Protein AF-0000000074132591 (afdb_homodimer)

Foldseek 3Di:
DWEWEWFWEADLFKIKIFTAGLVRDTPDIDMDTCVLCPPNSVLVVVLVVLVVCVVVHHYQEYFYAYAAFADPQRAHCGHDSSRPPRHGHRNQVVNCVRNVHHFFHHYQQLLLLLLCCVPNPCPPFQWEKEWEAALFIFIWTHHRHGTDQPPGRPPGPLRQDPADPVVRHGLRCQQHLNNLQVVCVVVVAGPVRLVVCLVVPNPVSVVSLLSNLLSVLQSVLVCLVPRVTQEYEYHYPCLVVWVVSVVSSVVNNCVRHPPPSPNHYYGYIDCHPSSNRSSRCSVVRDD/DWEWEKFWEADLFKIKIFTAGLVRDTPDIDMDTCVLCPPNSVLVVVLVVLVVCVVVHHYQEYFYAYAAFADPQRAHCDHDSSRPPRHGHRNQVVSCVRNVHHFFHDYQQLLLLLLCCVPNPCPPFQWEKEWEAALFIFIWTRHRHGTDQPPGRPPGPLRQDPADPVVRHGLRCQQHLNNLQVVCVVVVAGPVRLVVCLVVPNPVSVVSLLSNLLSVLQSVLVCLVPRVTQEYEYHYPCLVVWVVSVVSSVVNNCVRHPPPSPNHYYGYIDCHPSSNRSSRCSVVRDD

Sequence (574 aa):
MTKYYLSFDVGGTTIKYGLIDSELNIIESNSCPTLKNIDDHILKSLKKITEEMMEAYTLLGIGVSTAGIVGKKGEIQYAGPTIPGYIGTPIKKELEKLSGLPVSVVNDVDAALLGERLAGNARGSDNVYCIALGTGIGGAYFYEGKLFSGAHASANSIGYTLYDKNTKTDYQKRAATLSLEAYLKNFDTSVIDAFEKAKDGDEKFKKIIEDWGDEVARGVAEIILLFDPELILLGGAVAKQDEYLVDLVRRHLKDYVPEGLIQTQIKVSHLANKAQLLGGIAELVDIMTKYYLSFDVGGTTIKYGLIDSELNIIESNSCPTLKNIDDHILKSLKKITEEMMEAYTLLGIGVSTAGIVGKKGEIQYAGPTIPGYIGTPIKKELEKLSGLPVSVVNDVDAALLGERLAGNARGSDNVYCIALGTGIGGAYFYEGKLFSGAHASANSIGYTLYDKNTKTDYQKRAATLSLEAYLKNFDTSVIDAFEKAKDGDEKFKKIIEDWGDEVARGVAEIILLFDPELILLGGAVAKQDEYLVDLVRRHLKDYVPEGLIQTQIKVSHLANKAQLLGGIAELVDI

Nearest PDB structures (foldseek):
  5nck-assembly1_B  TM=8.766E-01  e=4.204E-28  Fusobacterium nucleatum
  4htl-assembly1_A  TM=8.461E-01  e=8.208E-26  Listeria monocytogenes EGD-e
  7p9y-assembly1_AAA  TM=8.496E-01  e=1.812E-23  Saccharomyces cerevisiae S288C
  4db3-assembly1_A  TM=7.995E-01  e=2.531E-22  Vibrio vulnificus
  5f7p-assembly1_A  TM=7.696E-01  e=8.118E-22  Listeria monocytogenes EGD-e

Organism: Ligilactobacillus salivarius (strain UCC118) (NCBI:txid362948)

Structure (mmCIF, N/CA/C/O backbone):
data_AF-0000000074132591-model_v1
#
loop_
_entity.id
_entity.type
_entity.pdbx_description
1 polymer Glucokinase
#
loop_
_atom_site.group_PDB
_atom_site.id
_atom_site.type_symbol
_atom_site.label_atom_id
_atom_site.label_alt_id
_atom_site.label_comp_id
_atom_site.label_asym_id
_atom_site.label_entity_id
_atom_site.label_seq_id
_atom_site.pdbx_PDB_ins_code
_atom_site.Cartn_x
_atom_site.Cartn_y
_atom_site.Cartn_z
_atom_site.occupancy
_atom_site.B_iso_or_equiv
_atom_site.auth_seq_id
_atom_site.auth_comp_id
_atom_site.auth_asym_id
_atom_site.auth_atom_id
_atom_site.pdbx_PDB_model_num
ATOM 1 N N . MET A 1 1 ? 20.547 -40.031 7.441 1 63.44 1 MET A N 1
ATOM 2 C CA . MET A 1 1 ? 19.594 -40.156 6.344 1 63.44 1 MET A CA 1
ATOM 3 C C . MET A 1 1 ? 19.219 -38.781 5.809 1 63.44 1 MET A C 1
ATOM 5 O O . MET A 1 1 ? 19.141 -37.812 6.566 1 63.44 1 MET A O 1
ATOM 9 N N . THR A 1 2 ? 19.172 -38.594 4.488 1 83.19 2 THR A N 1
ATOM 10 C CA . THR A 1 2 ? 18.875 -37.312 3.867 1 83.19 2 THR A CA 1
ATOM 11 C C . THR A 1 2 ? 17.453 -36.844 4.188 1 83.19 2 THR A C 1
ATOM 13 O O . THR A 1 2 ? 16.516 -37.656 4.145 1 83.19 2 THR A O 1
ATOM 16 N N . LYS A 1 3 ? 17.359 -35.719 4.781 1 93.75 3 LYS A N 1
ATOM 17 C CA . LYS A 1 3 ? 16.062 -35.188 5.152 1 93.75 3 LYS A CA 1
ATOM 18 C C . LYS A 1 3 ? 15.555 -34.188 4.105 1 93.75 3 LYS A C 1
ATOM 20 O O . LYS A 1 3 ? 16.359 -33.5 3.451 1 93.75 3 LYS A O 1
ATOM 25 N N . TYR A 1 4 ? 14.203 -34.25 3.891 1 96.5 4 TYR A N 1
ATOM 26 C CA . TYR A 1 4 ? 13.609 -33.469 2.824 1 96.5 4 TYR A CA 1
ATOM 27 C C . TYR A 1 4 ? 12.438 -32.625 3.35 1 96.5 4 TYR A C 1
ATOM 29 O O . TYR A 1 4 ? 11.938 -32.875 4.449 1 96.5 4 TYR A O 1
ATOM 37 N N . TYR A 1 5 ? 12.156 -31.625 2.664 1 97.69 5 TYR A N 1
ATOM 38 C CA . TYR A 1 5 ? 10.852 -30.984 2.754 1 97.69 5 TYR A CA 1
ATOM 39 C C . TYR A 1 5 ? 9.93 -31.453 1.634 1 97.69 5 TYR A C 1
ATOM 41 O O . TYR A 1 5 ? 10.375 -31.656 0.502 1 97.69 5 TYR A O 1
ATOM 49 N N . LEU A 1 6 ? 8.727 -31.672 1.953 1 98.25 6 LEU A N 1
ATOM 50 C CA . LEU A 1 6 ? 7.699 -31.875 0.938 1 98.25 6 LEU A CA 1
ATOM 51 C C . LEU A 1 6 ? 6.984 -30.578 0.607 1 98.25 6 LEU A C 1
ATOM 53 O O . LEU A 1 6 ? 6.551 -29.859 1.508 1 98.25 6 LEU A O 1
ATOM 57 N N . SER A 1 7 ? 6.945 -30.266 -0.67 1 98.56 7 SER A N 1
ATOM 58 C CA . SER A 1 7 ? 6.332 -29.016 -1.083 1 98.56 7 SER A CA 1
ATOM 59 C C . SER A 1 7 ? 5.246 -29.25 -2.129 1 98.56 7 SER A C 1
ATOM 61 O O . SER A 1 7 ? 5.41 -30.062 -3.033 1 98.56 7 SER A O 1
ATOM 63 N N . PHE A 1 8 ? 4.145 -28.562 -1.961 1 98.44 8 PHE A N 1
ATOM 64 C CA . PHE A 1 8 ? 3.025 -28.609 -2.896 1 98.44 8 PHE A CA 1
ATOM 65 C C . PHE A 1 8 ? 2.797 -27.25 -3.533 1 98.44 8 PHE A C 1
ATOM 67 O O . PHE A 1 8 ? 3.021 -26.219 -2.898 1 98.44 8 PHE A O 1
ATOM 74 N N . ASP A 1 9 ? 2.361 -27.234 -4.746 1 97.5 9 ASP A N 1
ATOM 75 C CA . ASP A 1 9 ? 1.797 -26.078 -5.449 1 97.5 9 ASP A CA 1
ATOM 76 C C . ASP A 1 9 ? 0.42 -26.406 -6.02 1 97.5 9 ASP A C 1
ATOM 78 O O . ASP A 1 9 ? 0.313 -27.094 -7.047 1 97.5 9 ASP A O 1
ATOM 82 N N . VAL A 1 10 ? -0.581 -25.891 -5.371 1 97.06 10 VAL A N 1
ATOM 83 C CA . VAL A 1 10 ? -1.959 -26.234 -5.707 1 97.06 10 VAL A CA 1
ATOM 84 C C . VAL A 1 10 ? -2.541 -25.172 -6.641 1 97.06 10 VAL A C 1
ATOM 86 O O . VAL A 1 10 ? -2.826 -24.047 -6.211 1 97.06 10 VAL A O 1
ATOM 89 N N . GLY A 1 11 ? -2.771 -25.516 -7.859 1 93.44 11 GLY A N 1
ATOM 90 C CA . GLY A 1 11 ? -3.455 -24.672 -8.828 1 93.44 11 GLY A CA 1
ATOM 91 C C . GLY A 1 11 ? -4.871 -25.125 -9.117 1 93.44 11 GLY A C 1
ATOM 92 O O . GLY A 1 11 ? -5.359 -26.078 -8.516 1 93.44 11 GLY A O 1
ATOM 93 N N . GLY A 1 12 ? -5.504 -24.422 -9.969 1 90.69 12 GLY A N 1
ATOM 94 C CA . GLY A 1 12 ? -6.871 -24.75 -10.328 1 90.69 12 GLY A CA 1
ATOM 95 C C . GLY A 1 12 ? -6.98 -26.062 -11.102 1 90.69 12 GLY A C 1
ATOM 96 O O . GLY A 1 12 ? -7.996 -26.75 -11.023 1 90.69 12 GLY A O 1
ATOM 97 N N . THR A 1 13 ? -5.945 -26.438 -11.797 1 91.69 13 THR A N 1
ATOM 98 C CA . THR A 1 13 ? -6.012 -27.594 -12.695 1 91.69 13 THR A CA 1
ATOM 99 C C . THR A 1 13 ? -5.102 -28.719 -12.203 1 91.69 13 THR A C 1
ATOM 101 O O . THR A 1 13 ? -5.414 -29.891 -12.383 1 91.69 13 THR A O 1
ATOM 104 N N . THR A 1 14 ? -3.992 -28.281 -11.617 1 95.44 14 THR A N 1
ATOM 105 C CA . THR A 1 14 ? -2.975 -29.266 -11.273 1 95.44 14 THR A CA 1
ATOM 106 C C . THR A 1 14 ? -2.4 -29 -9.891 1 95.44 14 THR A C 1
ATOM 108 O O . THR A 1 14 ? -2.354 -27.844 -9.445 1 95.44 14 THR A O 1
ATOM 111 N N . ILE A 1 15 ? -2.057 -30.031 -9.25 1 97.44 15 ILE A N 1
ATOM 112 C CA . ILE A 1 15 ? -1.246 -29.984 -8.031 1 97.44 15 ILE A CA 1
ATOM 113 C C . ILE A 1 15 ? 0.162 -30.5 -8.336 1 97.44 15 ILE A C 1
ATOM 115 O O . ILE A 1 15 ? 0.344 -31.656 -8.711 1 97.44 15 ILE A O 1
ATOM 119 N N . LYS A 1 16 ? 1.126 -29.625 -8.211 1 97.69 16 LYS A N 1
ATOM 120 C CA . LYS A 1 16 ? 2.525 -30.031 -8.32 1 97.69 16 LYS A CA 1
ATOM 121 C C . LYS A 1 16 ? 3.137 -30.266 -6.945 1 97.69 16 LYS A C 1
ATOM 123 O O . LYS A 1 16 ? 2.738 -29.641 -5.961 1 97.69 16 LYS A O 1
ATOM 128 N N . TYR A 1 17 ? 3.984 -31.219 -6.879 1 97.94 17 TYR A N 1
ATOM 129 C CA . TYR A 1 17 ? 4.668 -31.438 -5.613 1 97.94 17 TYR A CA 1
ATOM 130 C C . TYR A 1 17 ? 6.07 -32 -5.84 1 97.94 17 TYR A C 1
ATOM 132 O O . TYR A 1 17 ? 6.379 -32.5 -6.926 1 97.94 17 TYR A O 1
ATOM 140 N N . GLY A 1 18 ? 6.898 -31.781 -4.848 1 96.94 18 GLY A N 1
ATOM 141 C CA . GLY A 1 18 ? 8.266 -32.281 -4.922 1 96.94 18 GLY A CA 1
ATOM 142 C C . GLY A 1 18 ? 8.953 -32.312 -3.57 1 96.94 18 GLY A C 1
ATOM 143 O O . GLY A 1 18 ? 8.422 -31.828 -2.576 1 96.94 18 GLY A O 1
ATOM 144 N N . LEU A 1 19 ? 10.062 -33.062 -3.59 1 97.56 19 LEU A N 1
ATOM 145 C CA . LEU A 1 19 ? 10.938 -33.156 -2.424 1 97.56 19 LEU A CA 1
ATOM 146 C C . LEU A 1 19 ? 12.102 -32.156 -2.557 1 97.56 19 LEU A C 1
ATOM 148 O O . LEU A 1 19 ? 12.734 -32.094 -3.613 1 97.56 19 LEU A O 1
ATOM 152 N N . ILE A 1 20 ? 12.266 -31.406 -1.519 1 96.56 20 ILE A N 1
ATOM 153 C CA . ILE A 1 20 ? 13.328 -30.406 -1.524 1 96.56 20 ILE A CA 1
ATOM 154 C C . ILE A 1 20 ? 14.359 -30.75 -0.448 1 96.56 20 ILE A C 1
ATOM 156 O O . ILE A 1 20 ? 14 -30.984 0.707 1 96.56 20 ILE A O 1
ATOM 160 N N . ASP A 1 21 ? 15.617 -30.734 -0.757 1 94.75 21 ASP A N 1
ATOM 161 C CA . ASP A 1 21 ? 16.656 -31.062 0.217 1 94.75 21 ASP A CA 1
ATOM 162 C C . ASP A 1 21 ? 17.141 -29.812 0.943 1 94.75 21 ASP A C 1
ATOM 164 O O . ASP A 1 21 ? 16.594 -28.719 0.755 1 94.75 21 ASP A O 1
ATOM 168 N N . SER A 1 22 ? 18.141 -29.984 1.794 1 90.31 22 SER A N 1
ATOM 169 C CA . SER A 1 22 ? 18.609 -28.906 2.648 1 90.31 22 SER A CA 1
ATOM 170 C C . SER A 1 22 ? 19.344 -27.828 1.835 1 90.31 22 SER A C 1
ATOM 172 O O . SER A 1 22 ? 19.531 -26.703 2.309 1 90.31 22 SER A O 1
ATOM 174 N N . GLU A 1 23 ? 19.781 -28.141 0.616 1 91.69 23 GLU A N 1
ATOM 175 C CA . GLU A 1 23 ? 20.453 -27.203 -0.264 1 91.69 23 GLU A CA 1
ATOM 176 C C . GLU A 1 23 ? 19.469 -26.531 -1.222 1 91.69 23 GLU A C 1
ATOM 178 O O . GLU A 1 23 ? 19.875 -25.844 -2.158 1 91.69 23 GLU A O 1
ATOM 183 N N . LEU A 1 24 ? 18.141 -26.828 -1.043 1 93.06 24 LEU A N 1
ATOM 184 C CA . LEU A 1 24 ? 17.047 -26.219 -1.792 1 93.06 24 LEU A CA 1
ATOM 185 C C . LEU A 1 24 ? 16.984 -26.781 -3.209 1 93.06 24 LEU A C 1
ATOM 187 O O . LEU A 1 24 ? 16.5 -26.109 -4.129 1 93.06 24 LEU A O 1
ATOM 191 N N . ASN A 1 25 ? 17.516 -27.984 -3.33 1 93.88 25 ASN A N 1
ATOM 192 C CA . ASN A 1 25 ? 17.328 -28.688 -4.598 1 93.88 25 ASN A CA 1
ATOM 193 C C . ASN A 1 25 ? 16.031 -29.484 -4.617 1 93.88 25 ASN A C 1
ATOM 195 O O . ASN A 1 25 ? 15.688 -30.141 -3.635 1 93.88 25 ASN A O 1
ATOM 199 N N . ILE A 1 26 ? 15.359 -29.375 -5.742 1 94.25 26 ILE A N 1
ATOM 200 C CA . ILE A 1 26 ? 14.188 -30.219 -5.949 1 94.25 26 ILE A CA 1
ATOM 201 C C . ILE A 1 26 ? 14.625 -31.578 -6.492 1 94.25 26 ILE A C 1
ATOM 203 O O . ILE A 1 26 ? 15.086 -31.688 -7.633 1 94.25 26 ILE A O 1
ATOM 207 N N . ILE A 1 27 ? 14.477 -32.594 -5.758 1 92.75 27 ILE A N 1
ATOM 208 C CA . ILE A 1 27 ? 15.031 -33.906 -6.082 1 92.75 27 ILE A CA 1
ATOM 209 C C . ILE A 1 27 ? 14.008 -34.719 -6.852 1 92.75 27 ILE A C 1
ATOM 211 O O . ILE A 1 27 ? 14.367 -35.562 -7.66 1 92.75 27 ILE A O 1
ATOM 215 N N . GLU A 1 28 ? 12.773 -34.625 -6.598 1 91.06 28 GLU A N 1
ATOM 216 C CA . GLU A 1 28 ? 11.656 -35.25 -7.293 1 91.06 28 GLU A CA 1
ATOM 217 C C . GLU A 1 28 ? 10.477 -34.281 -7.426 1 91.06 28 GLU A C 1
ATOM 219 O O . GLU A 1 28 ? 10.227 -33.469 -6.531 1 91.06 28 GLU A O 1
ATOM 224 N N . SER A 1 29 ? 9.992 -34.344 -8.602 1 93.5 29 SER A N 1
ATOM 225 C CA . SER A 1 29 ? 8.781 -33.562 -8.812 1 93.5 29 SER A CA 1
ATOM 226 C C . SER A 1 29 ? 7.73 -34.344 -9.586 1 93.5 29 SER A C 1
ATOM 228 O O . SER A 1 29 ? 8.062 -35.125 -10.484 1 93.5 29 SER A O 1
ATOM 230 N N . ASN A 1 30 ? 6.57 -34.25 -9.172 1 96.69 30 ASN A N 1
ATOM 231 C CA . ASN A 1 30 ? 5.41 -34.875 -9.789 1 96.69 30 ASN A CA 1
ATOM 232 C C . ASN A 1 30 ? 4.18 -33.969 -9.734 1 96.69 30 ASN A C 1
ATOM 234 O O . ASN A 1 30 ? 4.258 -32.844 -9.234 1 96.69 30 ASN A O 1
ATOM 238 N N . SER A 1 31 ? 3.113 -34.469 -10.383 1 97.56 31 SER A N 1
ATOM 239 C CA . SER A 1 31 ? 1.877 -33.688 -10.367 1 97.56 31 SER A CA 1
ATOM 240 C C . SER A 1 31 ? 0.654 -34.594 -10.445 1 97.56 31 SER A C 1
ATOM 242 O O . SER A 1 31 ? 0.77 -35.781 -10.805 1 97.56 31 SER A O 1
ATOM 244 N N . CYS A 1 32 ? -0.434 -34.156 -10.039 1 97.69 32 CYS A N 1
ATOM 245 C CA . CYS A 1 32 ? -1.74 -34.781 -10.188 1 97.69 32 CYS A CA 1
ATOM 246 C C . CYS A 1 32 ? -2.824 -33.75 -10.438 1 97.69 32 CYS A C 1
ATOM 248 O O . CYS A 1 32 ? -2.623 -32.562 -10.172 1 97.69 32 CYS A O 1
ATOM 250 N N . PRO A 1 33 ? -3.932 -34.094 -11.016 1 97 33 PRO A N 1
ATOM 251 C CA . PRO A 1 33 ? -4.992 -33.125 -11.305 1 97 33 PRO A CA 1
ATOM 252 C C . PRO A 1 33 ? -5.758 -32.719 -10.055 1 97 33 PRO A C 1
ATOM 254 O O . PRO A 1 33 ? -5.895 -33.5 -9.117 1 97 33 PRO A O 1
ATOM 257 N N . THR A 1 34 ? -6.219 -31.516 -10.008 1 96.25 34 THR A N 1
ATOM 258 C CA . THR A 1 34 ? -7.035 -31 -8.914 1 96.25 34 THR A CA 1
ATOM 259 C C . THR A 1 34 ? -8.461 -31.531 -9.008 1 96.25 34 THR A C 1
ATOM 261 O O . THR A 1 34 ? -9.172 -31.594 -8 1 96.25 34 THR A O 1
ATOM 264 N N . LEU A 1 35 ? -8.883 -31.938 -10.258 1 95.56 35 LEU A N 1
ATOM 265 C CA . LEU A 1 35 ? -10.195 -32.5 -10.531 1 95.56 35 LEU A CA 1
ATOM 266 C C . LEU A 1 35 ? -11.305 -31.609 -9.992 1 95.56 35 LEU A C 1
ATOM 268 O O . LEU A 1 35 ? -12.203 -32.094 -9.297 1 95.56 35 LEU A O 1
ATOM 272 N N . LYS A 1 36 ? -11.195 -30.297 -10.188 1 93.81 36 LYS A N 1
ATOM 273 C CA . LYS A 1 36 ? -12.156 -29.281 -9.766 1 93.81 36 LYS A CA 1
ATOM 274 C C . LYS A 1 36 ? -12.508 -29.453 -8.289 1 93.81 36 LYS A C 1
ATOM 276 O O . LYS A 1 36 ? -13.625 -29.125 -7.871 1 93.81 36 LYS A O 1
ATOM 281 N N . ASN A 1 37 ? -11.625 -30.125 -7.664 1 96.62 37 ASN A N 1
ATOM 282 C CA . ASN A 1 37 ? -11.75 -30.344 -6.23 1 96.62 37 ASN A CA 1
ATOM 283 C C . ASN A 1 37 ? -13.008 -31.141 -5.895 1 96.62 37 ASN A C 1
ATOM 285 O O . ASN A 1 37 ? -13.594 -30.969 -4.824 1 96.62 37 ASN A O 1
ATOM 289 N N . ILE A 1 38 ? -13.453 -31.938 -6.719 1 95.69 38 ILE A N 1
ATOM 290 C CA . ILE A 1 38 ? -14.617 -32.781 -6.473 1 95.69 38 ILE A CA 1
ATOM 291 C C . ILE A 1 38 ? -14.391 -33.625 -5.219 1 95.69 38 ILE A C 1
ATOM 293 O O . ILE A 1 38 ? -13.32 -34.219 -5.043 1 95.69 38 ILE A O 1
ATOM 297 N N . ASP A 1 39 ? -15.391 -33.625 -4.312 1 95.56 39 ASP A N 1
ATOM 298 C CA . ASP A 1 39 ? -15.352 -34.406 -3.078 1 95.56 39 ASP A CA 1
ATOM 299 C C . ASP A 1 39 ? -14.094 -34.094 -2.273 1 95.56 39 ASP A C 1
ATOM 301 O O . ASP A 1 39 ? -13.438 -35 -1.771 1 95.56 39 ASP A O 1
ATOM 305 N N . ASP A 1 40 ? -13.727 -32.812 -2.258 1 96.81 40 ASP A N 1
ATOM 306 C CA . ASP A 1 40 ? -12.555 -32.375 -1.509 1 96.81 40 ASP A CA 1
ATOM 307 C C . ASP A 1 40 ? -11.297 -33.062 -1.991 1 96.81 40 ASP A C 1
ATOM 309 O O . ASP A 1 40 ? -10.461 -33.5 -1.182 1 96.81 40 ASP A O 1
ATOM 313 N N . HIS A 1 41 ? -11.195 -33.188 -3.248 1 97.81 41 HIS A N 1
ATOM 314 C CA . HIS A 1 41 ? -10.117 -33.969 -3.869 1 97.81 41 HIS A CA 1
ATOM 315 C C . HIS A 1 41 ? -8.75 -33.375 -3.537 1 97.81 41 HIS A C 1
ATOM 317 O O . HIS A 1 41 ? -7.781 -34.125 -3.355 1 97.81 41 HIS A O 1
ATOM 323 N N . ILE A 1 42 ? -8.648 -32.125 -3.438 1 98.19 42 ILE A N 1
ATOM 324 C CA . ILE A 1 42 ? -7.363 -31.453 -3.229 1 98.19 42 ILE A CA 1
ATOM 325 C C . ILE A 1 42 ? -6.785 -31.859 -1.876 1 98.19 42 ILE A C 1
ATOM 327 O O . ILE A 1 42 ? -5.668 -32.375 -1.803 1 98.19 42 ILE A O 1
ATOM 331 N N . LEU A 1 43 ? -7.555 -31.672 -0.844 1 98.44 43 LEU A N 1
ATOM 332 C CA . LEU A 1 43 ? -7.07 -32.031 0.487 1 98.44 43 LEU A CA 1
ATOM 333 C C . LEU A 1 43 ? -6.762 -33.5 0.58 1 98.44 43 LEU A C 1
ATOM 335 O O . LEU A 1 43 ? -5.754 -33.906 1.169 1 98.44 43 LEU A O 1
ATOM 339 N N . LYS A 1 44 ? -7.629 -34.312 0.011 1 98.5 44 LYS A N 1
ATOM 340 C CA . LYS A 1 44 ? -7.41 -35.781 0.006 1 98.5 44 LYS A CA 1
ATOM 341 C C . LYS A 1 44 ? -6.102 -36.125 -0.694 1 98.5 44 LYS A C 1
ATOM 343 O O . LYS A 1 44 ? -5.355 -37 -0.228 1 98.5 44 LYS A O 1
ATOM 348 N N . SER A 1 45 ? -5.855 -35.438 -1.793 1 98.69 45 SER A N 1
ATOM 349 C CA . SER A 1 45 ? -4.629 -35.688 -2.545 1 98.69 45 SER A CA 1
ATOM 350 C C . SER A 1 45 ? -3.4 -35.281 -1.742 1 98.69 45 SER A C 1
ATOM 352 O O . SER A 1 45 ? -2.402 -36 -1.702 1 98.69 45 SER A O 1
ATOM 354 N N . LEU A 1 46 ? -3.492 -34.094 -1.129 1 98.75 46 LEU A N 1
ATOM 355 C CA . LEU A 1 46 ? -2.383 -33.625 -0.303 1 98.75 46 LEU A CA 1
ATOM 356 C C . LEU A 1 46 ? -2.07 -34.625 0.804 1 98.75 46 LEU A C 1
ATOM 358 O O . LEU A 1 46 ? -0.903 -34.938 1.056 1 98.75 46 LEU A O 1
ATOM 362 N N . LYS A 1 47 ? -3.092 -35.156 1.433 1 98.75 47 LYS A N 1
ATOM 363 C CA . LYS A 1 47 ? -2.922 -36.094 2.525 1 98.75 47 LYS A CA 1
ATOM 364 C C . LYS A 1 47 ? -2.326 -37.406 2.021 1 98.75 47 LYS A C 1
ATOM 366 O O . LYS A 1 47 ? -1.383 -37.938 2.615 1 98.75 47 LYS A O 1
ATOM 371 N N . LYS A 1 48 ? -2.924 -37.875 0.948 1 98.69 48 LYS A N 1
ATOM 372 C CA . LYS A 1 48 ? -2.463 -39.125 0.386 1 98.69 48 LYS A CA 1
ATOM 373 C C . LYS A 1 48 ? -0.989 -39.062 -0.001 1 98.69 48 LYS A C 1
ATOM 375 O O . LYS A 1 48 ? -0.208 -39.969 0.333 1 98.69 48 LYS A O 1
ATOM 380 N N . ILE A 1 49 ? -0.617 -38.031 -0.675 1 98.5 49 ILE A N 1
ATOM 381 C CA . ILE A 1 49 ? 0.758 -37.844 -1.13 1 98.5 49 ILE A CA 1
ATOM 382 C C . ILE A 1 49 ? 1.685 -37.719 0.075 1 98.5 49 ILE A C 1
ATOM 384 O O . ILE A 1 49 ? 2.787 -38.25 0.089 1 98.5 49 ILE A O 1
ATOM 388 N N . THR A 1 50 ? 1.256 -36.906 1.03 1 98.62 50 THR A N 1
ATOM 389 C CA . THR A 1 50 ? 2.037 -36.75 2.25 1 98.62 50 THR A CA 1
ATOM 390 C C . THR A 1 50 ? 2.326 -38.094 2.9 1 98.62 50 THR A C 1
ATOM 392 O O . THR A 1 50 ? 3.471 -38.406 3.258 1 98.62 50 THR A O 1
ATOM 395 N N . GLU A 1 51 ? 1.278 -38.938 3.004 1 98.44 51 GLU A N 1
ATOM 396 C CA . GLU A 1 51 ? 1.443 -40.281 3.594 1 98.44 51 GLU A CA 1
ATOM 397 C C . GLU A 1 51 ? 2.439 -41.094 2.797 1 98.44 51 GLU A C 1
ATOM 399 O O . GLU A 1 51 ? 3.328 -41.75 3.375 1 98.44 51 GLU A O 1
ATOM 404 N N . GLU A 1 52 ? 2.26 -41.094 1.525 1 97.94 52 GLU A N 1
ATOM 405 C CA . GLU A 1 52 ? 3.148 -41.844 0.649 1 97.94 52 GLU A CA 1
ATOM 406 C C . GLU A 1 52 ? 4.594 -41.375 0.797 1 97.94 52 GLU A C 1
ATOM 408 O O . GLU A 1 52 ? 5.512 -42.219 0.868 1 97.94 52 GLU A O 1
ATOM 413 N N . MET A 1 53 ? 4.805 -40.094 0.85 1 97.44 53 MET A N 1
ATOM 414 C CA . MET A 1 53 ? 6.156 -39.562 0.935 1 97.44 53 MET A CA 1
ATOM 415 C C . MET A 1 53 ? 6.773 -39.844 2.301 1 97.44 53 MET A C 1
ATOM 417 O O . MET A 1 53 ? 7.98 -40.062 2.406 1 97.44 53 MET A O 1
ATOM 421 N N . MET A 1 54 ? 5.941 -39.812 3.318 1 97.12 54 MET A N 1
ATOM 422 C CA . MET A 1 54 ? 6.438 -40.094 4.664 1 97.12 54 MET A CA 1
ATOM 423 C C . MET A 1 54 ? 6.914 -41.531 4.793 1 97.12 54 MET A C 1
ATOM 425 O O . MET A 1 54 ? 7.801 -41.812 5.594 1 97.12 54 MET A O 1
ATOM 429 N N . GLU A 1 55 ? 6.281 -42.406 4.051 1 96.88 55 GLU A N 1
ATOM 430 C CA . GLU A 1 55 ? 6.676 -43.812 4.062 1 96.88 55 GLU A CA 1
ATOM 431 C C . GLU A 1 55 ? 8.031 -44.031 3.387 1 96.88 55 GLU A C 1
ATOM 433 O O . GLU A 1 55 ? 8.797 -44.906 3.775 1 96.88 55 GLU A O 1
ATOM 438 N N . ALA A 1 56 ? 8.297 -43.156 2.479 1 95.81 56 ALA A N 1
ATOM 439 C CA . ALA A 1 56 ? 9.461 -43.375 1.62 1 95.81 56 ALA A CA 1
ATOM 440 C C . ALA A 1 56 ? 10.633 -42.5 2.059 1 95.81 56 ALA A C 1
ATOM 442 O O . ALA A 1 56 ? 11.797 -42.844 1.807 1 95.81 56 ALA A O 1
ATOM 443 N N . TYR A 1 57 ? 10.344 -41.406 2.711 1 96.5 57 TYR A N 1
ATOM 444 C CA . TYR A 1 57 ? 11.375 -40.406 3.025 1 96.5 57 TYR A CA 1
ATOM 445 C C . TYR A 1 57 ? 11.211 -39.875 4.441 1 96.5 57 TYR A C 1
ATOM 447 O O . TYR A 1 57 ? 10.141 -40 5.039 1 96.5 57 TYR A O 1
ATOM 455 N N . THR A 1 58 ? 12.312 -39.344 4.969 1 96.44 58 THR A N 1
ATOM 456 C CA . THR A 1 58 ? 12.242 -38.562 6.203 1 96.44 58 THR A CA 1
ATOM 457 C C . THR A 1 58 ? 11.977 -37.094 5.898 1 96.44 58 THR A C 1
ATOM 459 O O . THR A 1 58 ? 12.797 -36.438 5.266 1 96.44 58 THR A O 1
ATOM 462 N N . LEU A 1 59 ? 10.844 -36.625 6.363 1 97.12 59 LEU A N 1
ATOM 463 C CA . LEU A 1 59 ? 10.43 -35.281 6.066 1 97.12 59 LEU A CA 1
ATOM 464 C C . LEU A 1 59 ? 10.664 -34.344 7.262 1 97.12 59 LEU A C 1
ATOM 466 O O . LEU A 1 59 ? 10.422 -34.75 8.406 1 97.12 59 LEU A O 1
ATOM 470 N N . LEU A 1 60 ? 11.141 -33.125 6.988 1 96.81 60 LEU A N 1
ATOM 471 C CA . LEU A 1 60 ? 11.359 -32.125 8.016 1 96.81 60 LEU A CA 1
ATOM 472 C C . LEU A 1 60 ? 10.141 -31.219 8.156 1 96.81 60 LEU A C 1
ATOM 474 O O . LEU A 1 60 ? 9.945 -30.578 9.195 1 96.81 60 LEU A O 1
ATOM 478 N N . GLY A 1 61 ? 9.375 -31.078 7.168 1 97.94 61 GLY A N 1
ATOM 479 C CA . GLY A 1 61 ? 8.211 -30.219 7.102 1 97.94 61 GLY A CA 1
ATOM 480 C C . GLY A 1 61 ? 7.504 -30.266 5.762 1 97.94 61 GLY A C 1
ATOM 481 O O . GLY A 1 61 ? 7.988 -30.891 4.82 1 97.94 61 GLY A O 1
ATOM 482 N N . ILE A 1 62 ? 6.344 -29.656 5.711 1 98.56 62 ILE A N 1
ATOM 483 C CA . ILE A 1 62 ? 5.508 -29.641 4.512 1 98.56 62 ILE A CA 1
ATOM 484 C C . ILE A 1 62 ? 5.129 -28.203 4.168 1 98.56 62 ILE A C 1
ATOM 486 O O . ILE A 1 62 ? 4.648 -27.453 5.027 1 98.56 62 ILE A O 1
ATOM 490 N N . GLY A 1 63 ? 5.453 -27.797 2.973 1 98.44 63 GLY A N 1
ATOM 491 C CA . GLY A 1 63 ? 5.055 -26.484 2.477 1 98.44 63 GLY A CA 1
ATOM 492 C C . GLY A 1 63 ? 3.998 -26.562 1.39 1 98.44 63 GLY A C 1
ATOM 493 O O . GLY A 1 63 ? 4.07 -27.406 0.501 1 98.44 63 GLY A O 1
ATOM 494 N N . VAL A 1 64 ? 3.002 -25.703 1.482 1 98.56 64 VAL A N 1
ATOM 495 C CA . VAL A 1 64 ? 1.931 -25.688 0.491 1 98.56 64 VAL A CA 1
ATOM 496 C C . VAL A 1 64 ? 1.779 -24.281 -0.079 1 98.56 64 VAL A C 1
ATOM 498 O O . VAL A 1 64 ? 1.47 -23.328 0.653 1 98.56 64 VAL A O 1
ATOM 501 N N . SER A 1 65 ? 2.098 -24.109 -1.298 1 97.75 65 SER A N 1
ATOM 502 C CA . SER A 1 65 ? 1.657 -22.969 -2.107 1 97.75 65 SER A CA 1
ATOM 503 C C . SER A 1 65 ? 0.288 -23.234 -2.725 1 97.75 65 SER A C 1
ATOM 505 O O . SER A 1 65 ? 0.028 -24.328 -3.229 1 97.75 65 SER A O 1
ATOM 507 N N . THR A 1 66 ? -0.556 -22.234 -2.658 1 96.62 66 THR A N 1
ATOM 508 C CA . THR A 1 66 ? -1.892 -22.562 -3.143 1 96.62 66 THR A CA 1
ATOM 509 C C . THR A 1 66 ? -2.572 -21.344 -3.738 1 96.62 66 THR A C 1
ATOM 511 O O . THR A 1 66 ? -2.357 -20.219 -3.273 1 96.62 66 THR A O 1
ATOM 514 N N . ALA A 1 67 ? -3.438 -21.594 -4.711 1 92.62 67 ALA A N 1
ATOM 515 C CA . ALA A 1 67 ? -4.383 -20.578 -5.164 1 92.62 67 ALA A CA 1
ATOM 516 C C . ALA A 1 67 ? -5.348 -20.188 -4.043 1 92.62 67 ALA A C 1
ATOM 518 O O . ALA A 1 67 ? -5.605 -20.984 -3.137 1 92.62 67 ALA A O 1
ATOM 519 N N . GLY A 1 68 ? -5.809 -18.953 -4.109 1 89.62 68 GLY A N 1
ATOM 520 C CA . GLY A 1 68 ? -6.754 -18.469 -3.113 1 89.62 68 GLY A CA 1
ATOM 521 C C . GLY A 1 68 ? -6.098 -17.656 -2.014 1 89.62 68 GLY A C 1
ATOM 522 O O . GLY A 1 68 ? -4.871 -17.562 -1.957 1 89.62 68 GLY A O 1
ATOM 523 N N . ILE A 1 69 ? -6.902 -17.094 -1.205 1 89.06 69 ILE A N 1
ATOM 524 C CA . ILE A 1 69 ? -6.434 -16.344 -0.043 1 89.06 69 ILE A CA 1
ATOM 525 C C . ILE A 1 69 ? -6.297 -17.281 1.153 1 89.06 69 ILE A C 1
ATOM 527 O O . ILE A 1 69 ? -7.227 -18.031 1.482 1 89.06 69 ILE A O 1
ATOM 531 N N . VAL A 1 70 ? -5.141 -17.25 1.773 1 93.75 70 VAL A N 1
ATOM 532 C CA . VAL A 1 70 ? -4.859 -18.109 2.914 1 93.75 70 VAL A CA 1
ATOM 533 C C . VAL A 1 70 ? -5.059 -17.344 4.215 1 93.75 70 VAL A C 1
ATOM 535 O O . VAL A 1 70 ? -4.539 -16.234 4.367 1 93.75 70 VAL A O 1
ATOM 538 N N . GLY A 1 71 ? -5.781 -17.906 5.055 1 89.38 71 GLY A N 1
ATOM 539 C CA . GLY A 1 71 ? -6.031 -17.281 6.344 1 89.38 71 GLY A CA 1
ATOM 540 C C . GLY A 1 71 ? -4.875 -17.438 7.316 1 89.38 71 GLY A C 1
ATOM 541 O O . GLY A 1 71 ? -3.885 -18.094 7.004 1 89.38 71 GLY A O 1
ATOM 542 N N . LYS A 1 72 ? -5.016 -16.812 8.461 1 84.75 72 LYS A N 1
ATOM 543 C CA . LYS A 1 72 ? -3.959 -16.781 9.461 1 84.75 72 LYS A CA 1
ATOM 544 C C . LYS A 1 72 ? -3.664 -18.188 10 1 84.75 72 LYS A C 1
ATOM 546 O O . LYS A 1 72 ? -2.547 -18.469 10.438 1 84.75 72 LYS A O 1
ATOM 551 N N . LYS A 1 73 ? -4.652 -19.062 9.898 1 90.31 73 LYS A N 1
ATOM 552 C CA . LYS A 1 73 ? -4.473 -20.406 10.445 1 90.31 73 LYS A CA 1
ATOM 553 C C . LYS A 1 73 ? -4.094 -21.406 9.352 1 90.31 73 LYS A C 1
ATOM 555 O O . LYS A 1 73 ? -4.043 -22.609 9.586 1 90.31 73 LYS A O 1
ATOM 560 N N . GLY A 1 74 ? -3.885 -20.875 8.117 1 93 74 GLY A N 1
ATOM 561 C CA . GLY A 1 74 ? -3.463 -21.734 7.016 1 93 74 GLY A CA 1
ATOM 562 C C . GLY A 1 74 ? -4.625 -22.359 6.27 1 93 74 GLY A C 1
ATOM 563 O O . GLY A 1 74 ? -4.434 -23.281 5.48 1 93 74 GLY A O 1
ATOM 564 N N . GLU A 1 75 ? -5.828 -21.953 6.613 1 94.44 75 GLU A N 1
ATOM 565 C CA . GLU A 1 75 ? -7.016 -22.375 5.879 1 94.44 75 GLU A CA 1
ATOM 566 C C . GLU A 1 75 ? -7.238 -21.516 4.637 1 94.44 75 GLU A C 1
ATOM 568 O O . GLU A 1 75 ? -6.688 -20.422 4.527 1 94.44 75 GLU A O 1
ATOM 573 N N . ILE A 1 76 ? -8.078 -22.047 3.75 1 94.81 76 ILE A N 1
ATOM 574 C CA . ILE A 1 76 ? -8.453 -21.25 2.586 1 94.81 76 ILE A CA 1
ATOM 575 C C . ILE A 1 76 ? -9.594 -20.297 2.951 1 94.81 76 ILE A C 1
ATOM 577 O O . ILE A 1 76 ? -10.734 -20.734 3.148 1 94.81 76 ILE A O 1
ATOM 581 N N . GLN A 1 77 ? -9.25 -19.078 3.023 1 89.25 77 GLN A N 1
ATOM 582 C CA . GLN A 1 77 ? -10.219 -18.078 3.43 1 89.25 77 GLN A CA 1
ATOM 583 C C . GLN A 1 77 ? -11.133 -17.688 2.268 1 89.25 77 GLN A C 1
ATOM 585 O O . GLN A 1 77 ? -12.32 -17.422 2.467 1 89.25 77 GLN A O 1
ATOM 590 N N . TYR A 1 78 ? -10.555 -17.625 1.124 1 87.19 78 TYR A N 1
ATOM 591 C CA . TYR A 1 78 ? -11.305 -17.266 -0.077 1 87.19 78 TYR A CA 1
ATOM 592 C C . TYR A 1 78 ? -10.688 -17.922 -1.312 1 87.19 78 TYR A C 1
ATOM 594 O O . TYR A 1 78 ? -9.461 -18.047 -1.409 1 87.19 78 TYR A O 1
ATOM 602 N N . ALA A 1 79 ? -11.531 -18.359 -2.15 1 85.94 79 ALA A N 1
ATOM 603 C CA . ALA A 1 79 ? -11.125 -18.906 -3.439 1 85.94 79 ALA A CA 1
ATOM 604 C C . ALA A 1 79 ? -12.141 -18.578 -4.523 1 85.94 79 ALA A C 1
ATOM 606 O O . ALA A 1 79 ? -13.352 -18.562 -4.266 1 85.94 79 ALA A O 1
ATOM 607 N N . GLY A 1 80 ? -11.656 -18.172 -5.656 1 77.62 80 GLY A N 1
ATOM 608 C CA . GLY A 1 80 ? -12.547 -17.906 -6.773 1 77.62 80 GLY A CA 1
ATOM 609 C C . GLY A 1 80 ? -13.266 -19.156 -7.273 1 77.62 80 GLY A C 1
ATOM 610 O O . GLY A 1 80 ? -13.117 -20.234 -6.707 1 77.62 80 GLY A O 1
ATOM 611 N N . PRO A 1 81 ? -14.047 -18.906 -8.305 1 78.75 81 PRO A N 1
ATOM 612 C CA . PRO A 1 81 ? -14.891 -19.984 -8.828 1 78.75 81 PRO A CA 1
ATOM 613 C C . PRO A 1 81 ? -14.086 -21.062 -9.539 1 78.75 81 PRO A C 1
ATOM 615 O O . PRO A 1 81 ? -14.617 -22.125 -9.859 1 78.75 81 PRO A O 1
ATOM 618 N N . THR A 1 82 ? -12.789 -20.844 -9.648 1 79.88 82 THR A N 1
ATOM 619 C CA . THR A 1 82 ? -11.945 -21.797 -10.359 1 79.88 82 THR A CA 1
ATOM 620 C C . THR A 1 82 ? -11.773 -23.078 -9.531 1 79.88 82 THR A C 1
ATOM 622 O O . THR A 1 82 ? -11.492 -24.141 -10.086 1 79.88 82 THR A O 1
ATOM 625 N N . ILE A 1 83 ? -11.828 -23 -8.234 1 91.56 83 ILE A N 1
ATOM 626 C CA . ILE A 1 83 ? -11.734 -24.172 -7.375 1 91.56 83 ILE A CA 1
ATOM 627 C C . ILE A 1 83 ? -12.961 -24.25 -6.465 1 91.56 83 ILE A C 1
ATOM 629 O O . ILE A 1 83 ? -12.914 -23.797 -5.316 1 91.56 83 ILE A O 1
ATOM 633 N N . PRO A 1 84 ? -13.953 -24.828 -6.977 1 91.06 84 PRO A N 1
ATOM 634 C CA . PRO A 1 84 ? -15.18 -24.906 -6.176 1 91.06 84 PRO A CA 1
ATOM 635 C C . PRO A 1 84 ? -14.969 -25.625 -4.848 1 91.06 84 PRO A C 1
ATOM 637 O O . PRO A 1 84 ? -14.203 -26.594 -4.777 1 91.06 84 PRO A O 1
ATOM 640 N N . GLY A 1 85 ? -15.68 -25.141 -3.869 1 93 85 GLY A N 1
ATOM 641 C CA . GLY A 1 85 ? -15.688 -25.828 -2.586 1 93 85 GLY A CA 1
ATOM 642 C C . GLY A 1 85 ? -14.359 -25.734 -1.854 1 93 85 GLY A C 1
ATOM 643 O O . GLY A 1 85 ? -14.102 -26.516 -0.935 1 93 85 GLY A O 1
ATOM 644 N N . TYR A 1 86 ? -13.57 -24.875 -2.293 1 95 86 TYR A N 1
ATOM 645 C CA . TYR A 1 86 ? -12.219 -24.797 -1.744 1 95 86 TYR A CA 1
ATOM 646 C C . TYR A 1 86 ? -12.188 -23.938 -0.488 1 95 86 TYR A C 1
ATOM 648 O O . TYR A 1 86 ? -11.328 -24.125 0.375 1 95 86 TYR A O 1
ATOM 656 N N . ILE A 1 87 ? -13.156 -23.031 -0.357 1 93.31 87 ILE A N 1
ATOM 657 C CA . ILE A 1 87 ? -13.219 -22.109 0.767 1 93.31 87 ILE A CA 1
ATOM 658 C C . ILE A 1 87 ? -13.422 -22.891 2.066 1 93.31 87 ILE A C 1
ATOM 660 O O . ILE A 1 87 ? -14.234 -23.812 2.127 1 93.31 87 ILE A O 1
ATOM 664 N N . GLY A 1 88 ? -12.625 -22.484 3.027 1 94.5 88 GLY A N 1
ATOM 665 C CA . GLY A 1 88 ? -12.766 -23.109 4.336 1 94.5 88 GLY A CA 1
ATOM 666 C C . GLY A 1 88 ? -11.883 -24.328 4.512 1 94.5 88 GLY A C 1
ATOM 667 O O . GLY A 1 88 ? -11.742 -24.844 5.625 1 94.5 88 GLY A O 1
ATOM 668 N N . THR A 1 89 ? -11.25 -24.844 3.494 1 97.19 89 THR A N 1
ATOM 669 C CA . THR A 1 89 ? -10.43 -26.031 3.584 1 97.19 89 THR A CA 1
ATOM 670 C C . THR A 1 89 ? -9.297 -25.844 4.59 1 97.19 89 THR A C 1
ATOM 672 O O . THR A 1 89 ? -8.492 -24.922 4.453 1 97.19 89 THR A O 1
ATOM 675 N N . PRO A 1 90 ? -9.188 -26.672 5.57 1 97.94 90 PRO A N 1
ATOM 676 C CA . PRO A 1 90 ? -8.172 -26.547 6.617 1 97.94 90 PRO A CA 1
ATOM 677 C C . PRO A 1 90 ? -6.879 -27.281 6.281 1 97.94 90 PRO A C 1
ATOM 679 O O . PRO A 1 90 ? -6.504 -28.219 6.973 1 97.94 90 PRO A O 1
ATOM 682 N N . ILE A 1 91 ? -6.109 -26.781 5.363 1 98.5 91 ILE A N 1
ATOM 683 C CA . ILE A 1 91 ? -4.941 -27.469 4.812 1 98.5 91 ILE A CA 1
ATOM 684 C C . ILE A 1 91 ? -3.895 -27.656 5.906 1 98.5 91 ILE A C 1
ATOM 686 O O . ILE A 1 91 ? -3.434 -28.781 6.141 1 98.5 91 ILE A O 1
ATOM 690 N N . LYS A 1 92 ? -3.539 -26.625 6.574 1 98.38 92 LYS A N 1
ATOM 691 C CA . LYS A 1 92 ? -2.463 -26.672 7.559 1 98.38 92 LYS A CA 1
ATOM 692 C C . LYS A 1 92 ? -2.805 -27.641 8.695 1 98.38 92 LYS A C 1
ATOM 694 O O . LYS A 1 92 ? -2.029 -28.547 8.992 1 98.38 92 LYS A O 1
ATOM 699 N N . LYS A 1 93 ? -3.977 -27.453 9.25 1 98.56 93 LYS A N 1
ATOM 700 C CA . LYS A 1 93 ? -4.418 -28.266 10.383 1 98.56 93 LYS A CA 1
ATOM 701 C C . LYS A 1 93 ? -4.418 -29.75 10.023 1 98.56 93 LYS A C 1
ATOM 703 O O . LYS A 1 93 ? -3.902 -30.578 10.781 1 98.56 93 LYS A O 1
ATOM 708 N N . GLU A 1 94 ? -4.977 -30.062 8.93 1 98.69 94 GLU A N 1
ATOM 709 C CA . GLU A 1 94 ? -5.137 -31.469 8.539 1 98.69 94 GLU A CA 1
ATOM 710 C C . GLU A 1 94 ? -3.789 -32.094 8.219 1 98.69 94 GLU A C 1
ATOM 712 O O . GLU A 1 94 ? -3.555 -33.281 8.555 1 98.69 94 GLU A O 1
ATOM 717 N N . LEU A 1 95 ? -2.914 -31.359 7.574 1 98.75 95 LEU A N 1
ATOM 718 C CA . LEU A 1 95 ? -1.607 -31.922 7.246 1 98.75 95 LEU A CA 1
ATOM 719 C C . LEU A 1 95 ? -0.741 -32.031 8.492 1 98.75 95 LEU A C 1
ATOM 721 O O . LEU A 1 95 ? 0.04 -33 8.617 1 98.75 95 LEU A O 1
ATOM 725 N N . GLU A 1 96 ? -0.851 -31.078 9.375 1 98.69 96 GLU A N 1
ATOM 726 C CA . GLU A 1 96 ? -0.13 -31.203 10.641 1 98.69 96 GLU A CA 1
ATOM 727 C C . GLU A 1 96 ? -0.613 -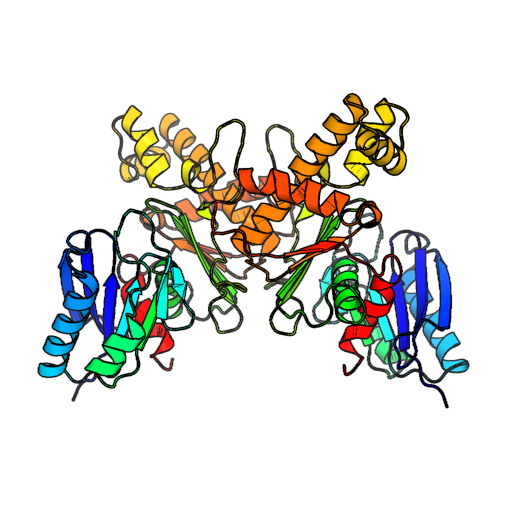32.406 11.445 1 98.69 96 GLU A C 1
ATOM 729 O O . GLU A 1 96 ? 0.196 -33.156 12 1 98.69 96 GLU A O 1
ATOM 734 N N . LYS A 1 97 ? -1.913 -32.531 11.523 1 98.5 97 LYS A N 1
ATOM 735 C CA . LYS A 1 97 ? -2.494 -33.656 12.25 1 98.5 97 LYS A CA 1
ATOM 736 C C . LYS A 1 97 ? -2.023 -34.969 11.664 1 98.5 97 LYS A C 1
ATOM 738 O O . LYS A 1 97 ? -1.665 -35.875 12.406 1 98.5 97 LYS A O 1
ATOM 743 N N . LEU A 1 98 ? -2.008 -35.062 10.422 1 98.38 98 LEU A N 1
ATOM 744 C CA . LEU A 1 98 ? -1.65 -36.312 9.719 1 98.38 98 LEU A CA 1
ATOM 745 C C . LEU A 1 98 ? -0.168 -36.625 9.898 1 98.38 98 LEU A C 1
ATOM 747 O O . LEU A 1 98 ? 0.205 -37.781 10.109 1 98.38 98 LEU A O 1
ATOM 751 N N . SER A 1 99 ? 0.69 -35.562 9.773 1 98.31 99 SER A N 1
ATOM 752 C CA . SER A 1 99 ? 2.123 -35.812 9.625 1 98.31 99 SER A CA 1
ATOM 753 C C . SER A 1 99 ? 2.859 -35.625 10.945 1 98.31 99 SER A C 1
ATOM 755 O O . SER A 1 99 ? 3.963 -36.125 11.125 1 98.31 99 SER A O 1
ATOM 757 N N . GLY A 1 100 ? 2.303 -34.781 11.812 1 98.19 100 GLY A N 1
ATOM 758 C CA . GLY A 1 100 ? 3.02 -34.375 13.016 1 98.19 100 GLY A CA 1
ATOM 759 C C . GLY A 1 100 ? 4.176 -33.438 12.742 1 98.19 100 GLY A C 1
ATOM 760 O O . GLY A 1 100 ? 5.027 -33.219 13.602 1 98.19 100 GLY A O 1
ATOM 761 N N . LEU A 1 101 ? 4.254 -32.906 11.562 1 98.12 101 LEU A N 1
ATOM 762 C CA . LEU A 1 101 ? 5.348 -32.062 11.125 1 98.12 101 LEU A CA 1
ATOM 763 C C . LEU A 1 101 ? 4.895 -30.594 11.039 1 98.12 101 LEU A C 1
ATOM 765 O O . LEU A 1 101 ? 3.693 -30.312 10.977 1 98.12 101 LEU A O 1
ATOM 769 N N . PRO A 1 102 ? 5.91 -29.641 11.102 1 97.88 102 PRO A N 1
ATOM 770 C CA . PRO A 1 102 ? 5.535 -28.266 10.789 1 97.88 102 PRO A CA 1
ATOM 771 C C . PRO A 1 102 ? 5.016 -28.109 9.359 1 97.88 102 PRO A C 1
ATOM 773 O O . PRO A 1 102 ? 5.547 -28.719 8.43 1 97.88 102 PRO A O 1
ATOM 776 N N . VAL A 1 103 ? 3.924 -27.359 9.211 1 98.56 103 VAL A N 1
ATOM 777 C CA . VAL A 1 103 ? 3.307 -27.141 7.91 1 98.56 103 VAL A CA 1
ATOM 778 C C . VAL A 1 103 ? 3.17 -25.641 7.656 1 98.56 103 VAL A C 1
ATOM 780 O O . VAL A 1 103 ? 2.787 -24.891 8.547 1 98.56 103 VAL A O 1
ATOM 783 N N . SER A 1 104 ? 3.568 -25.234 6.496 1 97.75 104 SER A N 1
ATOM 784 C CA . SER A 1 104 ? 3.342 -23.859 6.031 1 97.75 104 SER A CA 1
ATOM 785 C C . SER A 1 104 ? 2.379 -23.844 4.848 1 97.75 104 SER A C 1
ATOM 787 O O . SER A 1 104 ? 2.441 -24.703 3.969 1 97.75 104 SER A O 1
ATOM 789 N N . VAL A 1 105 ? 1.422 -22.953 4.887 1 97.75 105 VAL A N 1
ATOM 790 C CA . VAL A 1 105 ? 0.495 -22.734 3.781 1 97.75 105 VAL A CA 1
ATOM 791 C C . VAL A 1 105 ? 0.504 -21.266 3.391 1 97.75 105 VAL A C 1
ATOM 793 O O . VAL A 1 105 ? 0.242 -20.391 4.223 1 97.75 105 VAL A O 1
ATOM 796 N N . VAL A 1 106 ? 0.821 -21.016 2.154 1 96.06 106 VAL A N 1
ATOM 797 C CA . VAL A 1 106 ? 0.874 -19.625 1.682 1 96.06 106 VAL A CA 1
ATOM 798 C C . VAL A 1 106 ? 0.226 -19.531 0.302 1 96.06 106 VAL A C 1
ATOM 800 O O . VAL A 1 106 ? 0.177 -20.516 -0.439 1 96.06 106 VAL A O 1
ATOM 803 N N . ASN A 1 107 ? -0.301 -18.359 -0.027 1 95.19 107 ASN A N 1
ATOM 804 C CA . ASN A 1 107 ? -0.799 -18.078 -1.367 1 95.19 107 ASN A CA 1
ATOM 805 C C . ASN A 1 107 ? 0.294 -18.25 -2.42 1 95.19 107 ASN A C 1
ATOM 807 O O . ASN A 1 107 ? 1.479 -18.094 -2.119 1 95.19 107 ASN A O 1
ATOM 811 N N . ASP A 1 108 ? -0.107 -18.547 -3.584 1 94.88 108 ASP A N 1
ATOM 812 C CA . ASP A 1 108 ? 0.853 -18.891 -4.629 1 94.88 108 ASP A CA 1
ATOM 813 C C . ASP A 1 108 ? 1.73 -17.688 -4.98 1 94.88 108 ASP A C 1
ATOM 815 O O . ASP A 1 108 ? 2.918 -17.844 -5.277 1 94.88 108 ASP A O 1
ATOM 819 N N . VAL A 1 109 ? 1.206 -16.484 -4.992 1 95.56 109 VAL A N 1
ATOM 820 C CA . VAL A 1 109 ? 2.033 -15.328 -5.301 1 95.56 109 VAL A CA 1
ATOM 821 C C . VAL A 1 109 ? 2.986 -15.055 -4.137 1 95.56 109 VAL A C 1
ATOM 823 O O . VAL A 1 109 ? 4.148 -14.695 -4.352 1 95.56 109 VAL A O 1
ATOM 826 N N . ASP A 1 110 ? 2.521 -15.188 -2.926 1 96.31 110 ASP A N 1
ATOM 827 C CA . ASP A 1 110 ? 3.387 -15.117 -1.754 1 96.31 110 ASP A CA 1
ATOM 828 C C . ASP A 1 110 ? 4.512 -16.141 -1.839 1 96.31 110 ASP A C 1
ATOM 830 O O . ASP A 1 110 ? 5.676 -15.82 -1.579 1 96.31 110 ASP A O 1
ATOM 834 N N . ALA A 1 111 ? 4.148 -17.281 -2.225 1 96.38 111 ALA A N 1
ATOM 835 C CA . ALA A 1 111 ? 5.137 -18.359 -2.346 1 96.38 111 ALA A CA 1
ATOM 836 C C . ALA A 1 111 ? 6.168 -18.031 -3.42 1 96.38 111 ALA A C 1
ATOM 838 O O . ALA A 1 111 ? 7.363 -18.281 -3.242 1 96.38 111 ALA A O 1
ATOM 839 N N . ALA A 1 112 ? 5.684 -17.547 -4.527 1 95.75 112 ALA A N 1
ATOM 840 C CA . ALA A 1 112 ? 6.602 -17.141 -5.59 1 95.75 112 ALA A CA 1
ATOM 841 C C . ALA A 1 112 ? 7.633 -16.141 -5.074 1 95.75 112 ALA A C 1
ATOM 843 O O . ALA A 1 112 ? 8.836 -16.297 -5.32 1 95.75 112 ALA A O 1
ATOM 844 N N . LEU A 1 113 ? 7.168 -15.18 -4.359 1 96.56 113 LEU A N 1
ATOM 845 C CA . LEU A 1 113 ? 8.062 -14.188 -3.789 1 96.56 113 LEU A CA 1
ATOM 846 C C . LEU A 1 113 ? 9.039 -14.828 -2.803 1 96.56 113 LEU A C 1
ATOM 848 O O . LEU A 1 113 ? 10.242 -14.594 -2.873 1 96.56 113 LEU A O 1
ATOM 852 N N . LEU A 1 114 ? 8.539 -15.641 -1.95 1 95.94 114 LEU A N 1
ATOM 853 C CA . LEU A 1 114 ? 9.367 -16.281 -0.941 1 95.94 114 LEU A CA 1
ATOM 854 C C . LEU A 1 114 ? 10.414 -17.188 -1.594 1 95.94 114 LEU A C 1
ATOM 856 O O . LEU A 1 114 ? 11.555 -17.25 -1.133 1 95.94 114 LEU A O 1
ATOM 860 N N . GLY A 1 115 ? 9.969 -17.875 -2.59 1 95.94 115 GLY A N 1
ATOM 861 C CA . GLY A 1 115 ? 10.922 -18.688 -3.332 1 95.94 115 GLY A CA 1
ATOM 862 C C . GLY A 1 115 ? 12.078 -17.875 -3.902 1 95.94 115 GLY A C 1
ATOM 863 O O . GLY A 1 115 ? 13.234 -18.266 -3.773 1 95.94 115 GLY A O 1
ATOM 864 N N . GLU A 1 116 ? 11.75 -16.781 -4.531 1 96.12 116 GLU A N 1
ATOM 865 C CA . GLU A 1 116 ? 12.758 -15.906 -5.113 1 96.12 116 GLU A CA 1
ATOM 866 C C . GLU A 1 116 ? 13.68 -15.336 -4.035 1 96.12 116 GLU A C 1
ATOM 868 O O . GLU A 1 116 ? 14.852 -15.062 -4.293 1 96.12 116 GLU A O 1
ATOM 873 N N . ARG A 1 117 ? 13.164 -15.117 -2.883 1 94.19 117 ARG A N 1
ATOM 874 C CA . ARG A 1 117 ? 13.984 -14.641 -1.769 1 94.19 117 ARG A CA 1
ATOM 875 C C . ARG A 1 117 ? 14.938 -15.727 -1.291 1 94.19 117 ARG A C 1
ATOM 877 O O . ARG A 1 117 ? 16.031 -15.43 -0.793 1 94.19 117 ARG A O 1
ATOM 884 N N . LEU A 1 118 ? 14.516 -16.938 -1.41 1 91.81 118 LEU A N 1
ATOM 885 C CA . LEU A 1 118 ? 15.336 -18.047 -0.963 1 91.81 118 LEU A CA 1
ATOM 886 C C . LEU A 1 118 ? 16.469 -18.328 -1.951 1 91.81 118 LEU A C 1
ATOM 888 O O . LEU A 1 118 ? 17.609 -18.562 -1.547 1 91.81 118 LEU A O 1
ATOM 892 N N . ALA A 1 119 ? 16.094 -18.25 -3.232 1 91.81 119 ALA A N 1
ATOM 893 C CA . ALA A 1 119 ? 17.062 -18.797 -4.172 1 91.81 119 ALA A CA 1
ATOM 894 C C . ALA A 1 119 ? 17.062 -18.016 -5.484 1 91.81 119 ALA A C 1
ATOM 896 O O . ALA A 1 119 ? 17.688 -18.438 -6.465 1 91.81 119 ALA A O 1
ATOM 897 N N . GLY A 1 120 ? 16.359 -16.938 -5.52 1 93.44 120 GLY A N 1
ATOM 898 C CA . GLY A 1 120 ? 16.25 -16.219 -6.777 1 93.44 120 GLY A CA 1
ATOM 899 C C . GLY A 1 120 ? 16.75 -14.789 -6.699 1 93.44 120 GLY A C 1
ATOM 900 O O . GLY A 1 120 ? 17.734 -14.508 -6.02 1 93.44 120 GLY A O 1
ATOM 901 N N . ASN A 1 121 ? 16.125 -13.93 -7.492 1 93.31 121 ASN A N 1
ATOM 902 C CA . ASN A 1 121 ? 16.609 -12.57 -7.719 1 93.31 121 ASN A CA 1
ATOM 903 C C . ASN A 1 121 ? 16.25 -11.641 -6.566 1 93.31 121 ASN A C 1
ATOM 905 O O . ASN A 1 121 ? 16.688 -10.492 -6.523 1 93.31 121 ASN A O 1
ATOM 909 N N . ALA A 1 122 ? 15.469 -12.18 -5.613 1 93.5 122 ALA A N 1
ATOM 910 C CA . ALA A 1 122 ? 15.117 -11.359 -4.457 1 93.5 122 ALA A CA 1
ATOM 911 C C . ALA A 1 122 ? 15.891 -11.805 -3.217 1 93.5 122 ALA A C 1
ATOM 913 O O . ALA A 1 122 ? 15.508 -11.469 -2.09 1 93.5 122 ALA A O 1
ATOM 914 N N . ARG A 1 123 ? 16.906 -12.562 -3.479 1 91.38 123 ARG A N 1
ATOM 915 C CA . ARG A 1 123 ? 17.672 -13.102 -2.357 1 91.38 123 ARG A CA 1
ATOM 916 C C . ARG A 1 123 ? 18.219 -11.977 -1.478 1 91.38 123 ARG A C 1
ATOM 918 O O . ARG A 1 123 ? 18.797 -11.016 -1.979 1 91.38 123 ARG A O 1
ATOM 925 N N . GLY A 1 124 ? 17.906 -12.016 -0.184 1 84.88 124 GLY A N 1
ATOM 926 C CA . GLY A 1 124 ? 18.469 -11.094 0.789 1 84.88 124 GLY A CA 1
ATOM 927 C C . GLY A 1 124 ? 17.672 -9.805 0.915 1 84.88 124 GLY A C 1
ATOM 928 O O . GLY A 1 124 ? 17.953 -8.977 1.778 1 84.88 124 GLY A O 1
ATOM 929 N N . SER A 1 125 ? 16.703 -9.625 0.064 1 89.75 125 SER A N 1
ATOM 930 C CA . SER A 1 125 ? 15.914 -8.406 0.123 1 89.75 125 SER A CA 1
ATOM 931 C C . SER A 1 125 ? 14.844 -8.492 1.21 1 89.75 125 SER A C 1
ATOM 933 O O . SER A 1 125 ? 14.195 -9.531 1.367 1 89.75 125 SER A O 1
ATOM 935 N N . ASP A 1 126 ? 14.719 -7.414 1.953 1 92.56 126 ASP A N 1
ATOM 936 C CA . ASP A 1 126 ? 13.766 -7.406 3.059 1 92.56 126 ASP A CA 1
ATOM 937 C C . ASP A 1 126 ? 12.586 -6.484 2.76 1 92.56 126 ASP A C 1
ATOM 939 O O . ASP A 1 126 ? 11.672 -6.355 3.574 1 92.56 126 ASP A O 1
ATOM 943 N N . ASN A 1 127 ? 12.539 -5.805 1.698 1 96.19 127 ASN A N 1
ATOM 944 C CA . ASN A 1 127 ? 11.477 -4.922 1.229 1 96.19 127 ASN A CA 1
ATOM 945 C C . ASN A 1 127 ? 11.227 -5.086 -0.269 1 96.19 127 ASN A C 1
ATOM 947 O O . ASN A 1 127 ? 11.68 -4.266 -1.07 1 96.19 127 ASN A O 1
ATOM 951 N N . VAL A 1 128 ? 10.523 -6.168 -0.599 1 97.88 128 VAL A N 1
ATOM 952 C CA . VAL A 1 128 ? 10.367 -6.543 -2 1 97.88 128 VAL A CA 1
ATOM 953 C C . VAL A 1 128 ? 8.898 -6.789 -2.311 1 97.88 128 VAL A C 1
ATOM 955 O O . VAL A 1 128 ? 8.211 -7.512 -1.578 1 97.88 128 VAL A O 1
ATOM 958 N N . TYR A 1 129 ? 8.422 -6.168 -3.322 1 98.62 129 TYR A N 1
ATOM 959 C CA . TYR A 1 129 ? 7.07 -6.383 -3.834 1 98.62 129 TYR A CA 1
ATOM 960 C C . TYR A 1 129 ? 7.102 -7.199 -5.121 1 98.62 129 TYR A C 1
ATOM 962 O O . TYR A 1 129 ? 7.848 -6.875 -6.051 1 98.62 129 TYR A O 1
ATOM 970 N N . CYS A 1 130 ? 6.332 -8.266 -5.164 1 98.06 130 CYS A N 1
ATOM 971 C CA . CYS A 1 130 ? 6.223 -9.094 -6.359 1 98.06 130 CYS A CA 1
ATOM 972 C C . CYS A 1 130 ? 4.906 -8.836 -7.086 1 98.06 130 CYS A C 1
ATOM 974 O O . CYS A 1 130 ? 3.848 -8.789 -6.457 1 98.06 130 CYS A O 1
ATOM 976 N N . ILE A 1 131 ? 4.977 -8.594 -8.281 1 98.19 131 ILE A N 1
ATOM 977 C CA . ILE A 1 131 ? 3.826 -8.523 -9.18 1 98.19 131 ILE A CA 1
ATOM 978 C C . ILE A 1 131 ? 3.863 -9.695 -10.156 1 98.19 131 ILE A C 1
ATOM 980 O O . ILE A 1 131 ? 4.73 -9.75 -11.031 1 98.19 131 ILE A O 1
ATOM 984 N N . ALA A 1 132 ? 2.971 -10.586 -10.008 1 96.12 132 ALA A N 1
ATOM 985 C CA . ALA A 1 132 ? 2.896 -11.758 -10.875 1 96.12 132 ALA A CA 1
ATOM 986 C C . ALA A 1 132 ? 1.936 -11.523 -12.039 1 96.12 132 ALA A C 1
ATOM 988 O O . ALA A 1 132 ? 0.717 -11.477 -11.844 1 96.12 132 ALA A O 1
ATOM 989 N N . LEU A 1 133 ? 2.496 -11.414 -13.234 1 96.19 133 LEU A N 1
ATOM 990 C CA . LEU A 1 133 ? 1.721 -11.188 -14.445 1 96.19 133 LEU A CA 1
ATOM 991 C C . LEU A 1 133 ? 1.327 -12.508 -15.102 1 96.19 133 LEU A C 1
ATOM 993 O O . LEU A 1 133 ? 2.123 -13.109 -15.828 1 96.19 133 LEU A O 1
ATOM 997 N N . GLY A 1 134 ? 0.177 -13.023 -14.906 1 91.06 134 GLY A N 1
ATOM 998 C CA . GLY A 1 134 ? -0.296 -14.281 -15.469 1 91.06 134 GLY A CA 1
ATOM 999 C C . GLY A 1 134 ? -1.697 -14.188 -16.047 1 91.06 134 GLY A C 1
ATOM 1000 O O . GLY A 1 134 ? -2.004 -13.258 -16.797 1 91.06 134 GLY A O 1
ATOM 1001 N N . THR A 1 135 ? -2.547 -15.273 -15.711 1 84.75 135 THR A N 1
ATOM 1002 C CA . THR A 1 135 ? -3.959 -15.203 -16.078 1 84.75 135 THR A CA 1
ATOM 1003 C C . THR A 1 135 ? -4.621 -13.984 -15.438 1 84.75 135 THR A C 1
ATOM 1005 O O . THR A 1 135 ? -5.422 -13.297 -16.078 1 84.75 135 THR A O 1
ATOM 1008 N N . GLY A 1 136 ? -4.32 -13.758 -14.297 1 90.06 136 GLY A N 1
ATOM 1009 C CA . GLY A 1 136 ? -4.586 -12.523 -13.578 1 90.06 136 GLY A CA 1
ATOM 1010 C C . GLY A 1 136 ? -3.326 -11.859 -13.055 1 90.06 136 GLY A C 1
ATOM 1011 O O . GLY A 1 136 ? -2.223 -12.148 -13.516 1 90.06 136 GLY A O 1
ATOM 1012 N N . ILE A 1 137 ? -3.486 -10.891 -12.281 1 95.62 137 ILE A N 1
ATOM 1013 C CA . ILE A 1 137 ? -2.33 -10.25 -11.672 1 95.62 137 ILE A CA 1
ATOM 1014 C C . ILE A 1 137 ? -2.42 -10.367 -10.148 1 95.62 137 ILE A C 1
ATOM 1016 O O . ILE A 1 137 ? -3.43 -9.992 -9.547 1 95.62 137 ILE A O 1
ATOM 1020 N N . GLY A 1 138 ? -1.429 -10.945 -9.531 1 95.56 138 GLY A N 1
ATOM 1021 C CA . GLY A 1 138 ? -1.313 -11.047 -8.078 1 95.56 138 GLY A CA 1
ATOM 1022 C C . GLY A 1 138 ? -0.169 -10.227 -7.516 1 95.56 138 GLY A C 1
ATOM 1023 O O . GLY A 1 138 ? 0.802 -9.938 -8.219 1 95.56 138 GLY A O 1
ATOM 1024 N N . GLY A 1 139 ? -0.354 -9.891 -6.297 1 97.44 139 GLY A N 1
ATOM 1025 C CA . GLY A 1 139 ? 0.682 -9.148 -5.594 1 97.44 139 GLY A CA 1
ATOM 1026 C C . GLY A 1 139 ? 1.079 -9.789 -4.273 1 97.44 139 GLY A C 1
ATOM 1027 O O . GLY A 1 139 ? 0.263 -10.445 -3.627 1 97.44 139 GLY A O 1
ATOM 1028 N N . ALA A 1 140 ? 2.291 -9.602 -3.941 1 97.69 140 ALA A N 1
ATOM 1029 C CA . ALA A 1 140 ? 2.838 -10.016 -2.652 1 97.69 140 ALA A CA 1
ATOM 1030 C C . ALA A 1 140 ? 3.912 -9.039 -2.174 1 97.69 140 ALA A C 1
ATOM 1032 O O . ALA A 1 140 ? 4.676 -8.508 -2.98 1 97.69 140 ALA A O 1
ATOM 1033 N N . TYR A 1 141 ? 3.951 -8.836 -0.981 1 98.12 141 TYR A N 1
ATOM 1034 C CA . TYR A 1 141 ? 4.914 -7.898 -0.417 1 98.12 141 TYR A CA 1
ATOM 1035 C C . TYR A 1 141 ? 5.594 -8.484 0.812 1 98.12 141 TYR A C 1
ATOM 1037 O O . TYR A 1 141 ? 4.926 -8.93 1.75 1 98.12 141 TYR A O 1
ATOM 1045 N N . PHE A 1 142 ? 6.879 -8.656 0.759 1 96.75 142 PHE A N 1
ATOM 1046 C CA . PHE A 1 142 ? 7.699 -9.016 1.91 1 96.75 142 PHE A CA 1
ATOM 1047 C C . PHE A 1 142 ? 8.32 -7.773 2.541 1 96.75 142 PHE A C 1
ATOM 1049 O O . PHE A 1 142 ? 9.031 -7.02 1.876 1 96.75 142 PHE A O 1
ATOM 1056 N N . TYR A 1 143 ? 7.969 -7.613 3.748 1 94.44 143 TYR A N 1
ATOM 1057 C CA . TYR A 1 143 ? 8.336 -6.383 4.441 1 94.44 143 TYR A CA 1
ATOM 1058 C C . TYR A 1 143 ? 8.812 -6.68 5.859 1 94.44 143 TYR A C 1
ATOM 1060 O O . TYR A 1 143 ? 8.078 -7.258 6.66 1 94.44 143 TYR A O 1
ATOM 1068 N N . GLU A 1 144 ? 9.992 -6.27 6.133 1 90.69 144 GLU A N 1
ATOM 1069 C CA . GLU A 1 144 ? 10.609 -6.359 7.449 1 90.69 144 GLU A CA 1
ATOM 1070 C C . GLU A 1 144 ? 10.469 -7.766 8.031 1 90.69 144 GLU A C 1
ATOM 1072 O O . GLU A 1 144 ? 9.992 -7.934 9.156 1 90.69 144 GLU A O 1
ATOM 1077 N N . GLY A 1 145 ? 10.727 -8.711 7.32 1 89.62 145 GLY A N 1
ATOM 1078 C CA . GLY A 1 145 ? 10.914 -10.062 7.809 1 89.62 145 GLY A CA 1
ATOM 1079 C C . GLY A 1 145 ? 9.688 -10.938 7.66 1 89.62 145 GLY A C 1
ATOM 1080 O O . GLY A 1 145 ? 9.695 -12.109 8.031 1 89.62 145 GLY A O 1
ATOM 1081 N N . LYS A 1 146 ? 8.617 -10.375 7.129 1 91.81 146 LYS A N 1
ATOM 1082 C CA . LYS A 1 146 ? 7.414 -11.188 6.984 1 91.81 146 LYS A CA 1
ATOM 1083 C C . LYS A 1 146 ? 6.594 -10.742 5.777 1 91.81 146 LYS A C 1
ATOM 1085 O O . LYS A 1 146 ? 6.836 -9.672 5.219 1 91.81 146 LYS A O 1
ATOM 1090 N N . LEU A 1 147 ? 5.676 -11.625 5.434 1 94.25 147 LEU A N 1
ATOM 1091 C CA . LEU A 1 147 ? 4.711 -11.281 4.395 1 94.25 147 LEU A CA 1
ATOM 1092 C C . LEU A 1 147 ? 3.693 -10.266 4.914 1 94.25 147 LEU A C 1
ATOM 1094 O O . LEU A 1 147 ? 3.205 -10.398 6.039 1 94.25 147 LEU A O 1
ATOM 1098 N N . PHE A 1 148 ? 3.441 -9.281 4.102 1 95.12 148 PHE A N 1
ATOM 1099 C CA . PHE A 1 148 ? 2.434 -8.266 4.379 1 95.12 148 PHE A CA 1
ATOM 1100 C C . PHE A 1 148 ? 1.062 -8.719 3.893 1 95.12 148 PHE A C 1
ATOM 1102 O O . PHE A 1 148 ? 0.849 -8.883 2.689 1 95.12 148 PHE A O 1
ATOM 1109 N N . SER A 1 149 ? 0.069 -8.922 4.812 1 91.31 149 SER A N 1
ATOM 1110 C CA . SER A 1 149 ? -1.201 -9.5 4.391 1 91.31 149 SER A CA 1
ATOM 1111 C C . SER A 1 149 ? -2.367 -8.57 4.711 1 91.31 149 SER A C 1
ATOM 1113 O O . SER A 1 149 ? -3.477 -8.766 4.203 1 91.31 149 SER A O 1
ATOM 1115 N N . GLY A 1 150 ? -2.143 -7.473 5.488 1 92.5 150 GLY A N 1
ATOM 1116 C CA . GLY A 1 150 ? -3.215 -6.574 5.887 1 92.5 150 GLY A CA 1
ATOM 1117 C C . GLY A 1 150 ? -4.004 -7.074 7.082 1 92.5 150 GLY A C 1
ATOM 1118 O O . GLY A 1 150 ? -3.682 -8.125 7.648 1 92.5 150 GLY A O 1
ATOM 1119 N N . ALA A 1 151 ? -5.016 -6.328 7.527 1 92.88 151 ALA A N 1
ATOM 1120 C CA . ALA A 1 151 ? -5.793 -6.613 8.727 1 92.88 151 ALA A CA 1
ATOM 1121 C C . ALA A 1 151 ? -6.684 -7.836 8.531 1 92.88 151 ALA A C 1
ATOM 1123 O O . ALA A 1 151 ? -6.949 -8.578 9.477 1 92.88 151 ALA A O 1
ATOM 1124 N N . HIS A 1 152 ? -7.043 -8.086 7.262 1 89.5 152 HIS A N 1
ATOM 1125 C CA . HIS A 1 152 ? -8.008 -9.148 6.988 1 89.5 152 HIS A CA 1
ATOM 1126 C C . HIS A 1 152 ? -7.441 -10.172 6.008 1 89.5 152 HIS A C 1
ATOM 1128 O O . HIS A 1 152 ? -8.195 -10.93 5.391 1 89.5 152 HIS A O 1
ATOM 1134 N N . ALA A 1 153 ? -6.191 -10.086 5.758 1 87.62 153 ALA A N 1
ATOM 1135 C CA . ALA A 1 153 ? -5.465 -11.031 4.91 1 87.62 153 ALA A CA 1
ATOM 1136 C C . ALA A 1 153 ? -5.832 -10.844 3.443 1 87.62 153 ALA A C 1
ATOM 1138 O O . ALA A 1 153 ? -5.836 -11.805 2.67 1 87.62 153 ALA A O 1
ATOM 1139 N N . SER A 1 154 ? -6.199 -9.602 3.066 1 89.88 154 SER A N 1
ATOM 1140 C CA . SER A 1 154 ? -6.621 -9.359 1.69 1 89.88 154 SER A CA 1
ATOM 1141 C C . SER A 1 154 ? -5.758 -8.289 1.026 1 89.88 154 SER A C 1
ATOM 1143 O O . SER A 1 154 ? -6.086 -7.801 -0.057 1 89.88 154 SER A O 1
ATOM 1145 N N . ALA A 1 155 ? -4.664 -7.98 1.635 1 94.69 155 ALA A N 1
ATOM 1146 C CA . ALA A 1 155 ? -3.791 -6.957 1.066 1 94.69 155 ALA A CA 1
ATOM 1147 C C . ALA A 1 155 ? -3.199 -7.418 -0.262 1 94.69 155 ALA A C 1
ATOM 1149 O O . ALA A 1 155 ? -3.289 -8.594 -0.614 1 94.69 155 ALA A O 1
ATOM 1150 N N . ASN A 1 156 ? -2.697 -6.516 -0.965 1 96.81 156 ASN A N 1
ATOM 1151 C CA . ASN A 1 156 ? -1.944 -6.73 -2.195 1 96.81 156 ASN A CA 1
ATOM 1152 C C . ASN A 1 156 ? -2.826 -7.305 -3.299 1 96.81 156 ASN A C 1
ATOM 1154 O O . ASN A 1 156 ? -2.373 -8.125 -4.098 1 96.81 156 ASN A O 1
ATOM 1158 N N . SER A 1 157 ? -4.086 -6.934 -3.268 1 95 157 SER A N 1
ATOM 1159 C CA . SER A 1 157 ? -5.008 -7.27 -4.348 1 95 157 SER A CA 1
ATOM 1160 C C . SER A 1 157 ? -4.832 -6.336 -5.539 1 95 157 SER A C 1
ATOM 1162 O O . SER A 1 157 ? -5.805 -5.77 -6.039 1 95 157 SER A O 1
ATOM 1164 N N . ILE A 1 158 ? -3.672 -6.297 -6.062 1 97.81 158 ILE A N 1
ATOM 1165 C CA . ILE A 1 158 ? -3.258 -5.305 -7.051 1 97.81 158 ILE A CA 1
ATOM 1166 C C . ILE A 1 158 ? -4.035 -5.516 -8.352 1 97.81 158 ILE A C 1
ATOM 1168 O O . ILE A 1 158 ? -4.309 -4.559 -9.078 1 97.81 158 ILE A O 1
ATOM 1172 N N . GLY A 1 159 ? -4.438 -6.68 -8.617 1 97.12 159 GLY A N 1
ATOM 1173 C CA . GLY A 1 159 ? -5.164 -6.953 -9.852 1 97.12 159 GLY A CA 1
ATOM 1174 C C . GLY A 1 159 ? -6.457 -6.164 -9.969 1 97.12 159 GLY A C 1
ATOM 1175 O O . GLY A 1 159 ? -6.891 -5.836 -11.07 1 97.12 159 GLY A O 1
ATOM 1176 N N . TYR A 1 160 ? -7.035 -5.809 -8.875 1 96.75 160 TYR A N 1
ATOM 1177 C CA . TYR A 1 160 ? -8.336 -5.148 -8.852 1 96.75 160 TYR A CA 1
ATOM 1178 C C . TYR A 1 160 ? -8.18 -3.633 -8.812 1 96.75 160 TYR A C 1
ATOM 1180 O O . TYR A 1 160 ? -9.164 -2.898 -8.898 1 96.75 160 TYR A O 1
ATOM 1188 N N . THR A 1 161 ? -6.98 -3.117 -8.773 1 98.25 161 THR A N 1
ATOM 1189 C CA . THR A 1 161 ? -6.742 -1.682 -8.672 1 98.25 161 THR A CA 1
ATOM 1190 C C . THR A 1 161 ? -6.977 -1 -10.016 1 98.25 161 THR A C 1
ATOM 1192 O O . THR A 1 161 ? -7.223 -1.668 -11.023 1 98.25 161 THR A O 1
ATOM 1195 N N . LEU A 1 162 ? -6.977 0.312 -10.016 1 98.44 162 LEU A N 1
ATOM 1196 C CA . LEU A 1 162 ? -7.031 1.139 -11.219 1 98.44 162 LEU A CA 1
ATOM 1197 C C . LEU A 1 162 ? -8.289 0.844 -12.023 1 98.44 162 LEU A C 1
ATOM 1199 O O . LEU A 1 162 ? -8.25 0.787 -13.258 1 98.44 162 LEU A O 1
ATOM 1203 N N . TYR A 1 163 ? -9.391 0.634 -11.352 1 97.75 163 TYR A N 1
ATOM 1204 C CA . TYR A 1 163 ? -10.648 0.381 -12.039 1 97.75 163 TYR A CA 1
ATOM 1205 C C . TYR A 1 163 ? -11.117 1.62 -12.797 1 97.75 163 TYR A C 1
ATOM 1207 O O . TYR A 1 163 ? -11.086 2.73 -12.266 1 97.75 163 TYR A O 1
ATOM 1215 N N . ASP A 1 164 ? -11.5 1.423 -14.008 1 96.38 164 ASP A N 1
ATOM 1216 C CA . ASP A 1 164 ? -12.055 2.465 -14.859 1 96.38 164 ASP A CA 1
ATOM 1217 C C . ASP A 1 164 ? -13.539 2.213 -15.133 1 96.38 164 ASP A C 1
ATOM 1219 O O . ASP A 1 164 ? -13.891 1.254 -15.82 1 96.38 164 ASP A O 1
ATOM 1223 N N . LYS A 1 165 ? -14.406 3.076 -14.703 1 94.19 165 LYS A N 1
ATOM 1224 C CA . LYS A 1 165 ? -15.852 2.916 -14.828 1 94.19 165 LYS A CA 1
ATOM 1225 C C . LYS A 1 165 ? -16.281 2.994 -16.281 1 94.19 165 LYS A C 1
ATOM 1227 O O . LYS A 1 165 ? -17.312 2.412 -16.656 1 94.19 165 LYS A O 1
ATOM 1232 N N . ASN A 1 166 ? -15.547 3.781 -17.062 1 93.38 166 ASN A N 1
ATOM 1233 C CA . ASN A 1 166 ? -15.93 3.945 -18.469 1 93.38 166 ASN A CA 1
ATOM 1234 C C . ASN A 1 166 ? -15.703 2.66 -19.25 1 93.38 166 ASN A C 1
ATOM 1236 O O . ASN A 1 166 ? -16.578 2.234 -20.016 1 93.38 166 ASN A O 1
ATOM 1240 N N . THR A 1 167 ? -14.578 2.02 -19.016 1 95.38 167 THR A N 1
ATOM 1241 C CA . THR A 1 167 ? -14.25 0.809 -19.766 1 95.38 167 THR A CA 1
ATOM 1242 C C . THR A 1 167 ? -14.633 -0.437 -18.969 1 95.38 167 THR A C 1
ATOM 1244 O O . THR A 1 167 ? -14.633 -1.547 -19.5 1 95.38 167 THR A O 1
ATOM 1247 N N . LYS A 1 168 ? -14.961 -0.244 -17.688 1 96.25 168 LYS A N 1
ATOM 1248 C CA . LYS A 1 168 ? -15.305 -1.333 -16.766 1 96.25 168 LYS A CA 1
ATOM 1249 C C . LYS A 1 168 ? -14.172 -2.348 -16.672 1 96.25 168 LYS A C 1
ATOM 1251 O O . LYS A 1 168 ? -14.406 -3.557 -16.734 1 96.25 168 LYS A O 1
ATOM 1256 N N . THR A 1 169 ? -12.945 -1.814 -16.688 1 97.25 169 THR A N 1
ATOM 1257 C CA . THR A 1 169 ? -11.773 -2.678 -16.578 1 97.25 169 THR A CA 1
ATOM 1258 C C . THR A 1 169 ? -10.922 -2.283 -15.367 1 97.25 169 THR A C 1
ATOM 1260 O O . THR A 1 169 ? -10.844 -1.103 -15.023 1 97.25 169 THR A O 1
ATOM 1263 N N . ASP A 1 170 ? -10.391 -3.285 -14.742 1 97.5 170 ASP A N 1
ATOM 1264 C CA . ASP A 1 170 ? -9.383 -3.082 -13.703 1 97.5 170 ASP A CA 1
ATOM 1265 C C . ASP A 1 170 ? -7.98 -3.395 -14.234 1 97.5 170 ASP A C 1
ATOM 1267 O O . ASP A 1 170 ? -7.805 -3.652 -15.422 1 97.5 170 ASP A O 1
ATOM 1271 N N . TYR A 1 171 ? -6.996 -3.283 -13.398 1 98.44 171 TYR A N 1
ATOM 1272 C CA . TYR A 1 171 ? -5.59 -3.428 -13.766 1 98.44 171 TYR A CA 1
ATOM 1273 C C . TYR A 1 171 ? -5.336 -4.773 -14.438 1 98.44 171 TYR A C 1
ATOM 1275 O O . TYR A 1 171 ? -4.699 -4.844 -15.492 1 98.44 171 TYR A O 1
ATOM 1283 N N . GLN A 1 172 ? -5.863 -5.824 -13.883 1 97.06 172 GLN A N 1
ATOM 1284 C CA . GLN A 1 172 ? -5.547 -7.141 -14.43 1 97.06 172 GLN A CA 1
ATOM 1285 C C . GLN A 1 172 ? -6.199 -7.344 -15.797 1 97.06 172 GLN A C 1
ATOM 1287 O O . GLN A 1 172 ? -5.641 -8.023 -16.656 1 97.06 172 GLN A O 1
ATOM 1292 N N . LYS A 1 173 ? -7.34 -6.781 -16.031 1 96.88 173 LYS A N 1
ATOM 1293 C CA . LYS A 1 173 ? -7.992 -6.906 -17.344 1 96.88 173 LYS A CA 1
ATOM 1294 C C . LYS A 1 173 ? -7.188 -6.203 -18.422 1 96.88 173 LYS A C 1
ATOM 1296 O O . LYS A 1 173 ? -7.352 -6.492 -19.609 1 96.88 173 LYS A O 1
ATOM 1301 N N . ARG A 1 174 ? -6.359 -5.293 -18.031 1 97.75 174 ARG A N 1
ATOM 1302 C CA . ARG A 1 174 ? -5.617 -4.504 -19 1 97.75 174 ARG A CA 1
ATOM 1303 C C . ARG A 1 174 ? -4.172 -4.984 -19.109 1 97.75 174 ARG A C 1
ATOM 1305 O O . ARG A 1 174 ? -3.621 -5.078 -20.203 1 97.75 174 ARG A O 1
ATOM 1312 N N . ALA A 1 175 ? -3.609 -5.402 -17.984 1 98 175 ALA A N 1
ATOM 1313 C CA . ALA A 1 175 ? -2.158 -5.566 -17.969 1 98 175 ALA A CA 1
ATOM 1314 C C . ALA A 1 175 ? -1.777 -7.039 -17.844 1 98 175 ALA A C 1
ATOM 1316 O O . ALA A 1 175 ? -0.618 -7.406 -18.047 1 98 175 ALA A O 1
ATOM 1317 N N . ALA A 1 176 ? -2.713 -7.891 -17.516 1 97.12 176 ALA A N 1
ATOM 1318 C CA . ALA A 1 176 ? -2.383 -9.312 -17.391 1 97.12 176 ALA A CA 1
ATOM 1319 C C . ALA A 1 176 ? -1.88 -9.875 -18.703 1 97.12 176 ALA A C 1
ATOM 1321 O O . ALA A 1 176 ? -2.295 -9.43 -19.781 1 97.12 176 ALA A O 1
ATOM 1322 N N . THR A 1 177 ? -1.033 -10.914 -18.641 1 96 177 THR A N 1
ATOM 1323 C CA . THR A 1 177 ? -0.539 -11.57 -19.844 1 96 177 THR A CA 1
ATOM 1324 C C . THR A 1 177 ? -1.687 -12.203 -20.625 1 96 177 THR A C 1
ATOM 1326 O O . THR A 1 177 ? -1.679 -12.211 -21.859 1 96 177 THR A O 1
ATOM 1329 N N . LEU A 1 178 ? -2.631 -12.703 -19.906 1 93.62 178 LEU A N 1
ATOM 1330 C CA . LEU A 1 178 ? -3.797 -13.281 -20.562 1 93.62 178 LEU A CA 1
ATOM 1331 C C . LEU A 1 178 ? -4.523 -12.234 -21.406 1 93.62 178 LEU A C 1
ATOM 1333 O O . LEU A 1 178 ? -5.051 -12.547 -22.469 1 93.62 178 LEU A O 1
ATOM 1337 N N . SER A 1 179 ? -4.637 -11.047 -20.922 1 95.88 179 SER A N 1
ATOM 1338 C CA . SER A 1 179 ? -5.273 -9.969 -21.672 1 95.88 179 SER A CA 1
ATOM 1339 C C . SER A 1 179 ? -4.496 -9.664 -22.953 1 95.88 179 SER A C 1
ATOM 1341 O O . SER A 1 179 ? -5.09 -9.461 -24.016 1 95.88 179 SER A O 1
ATOM 1343 N N . LEU A 1 180 ? -3.16 -9.625 -22.844 1 96.88 180 LEU A N 1
ATOM 1344 C CA . LEU A 1 180 ? -2.311 -9.445 -24.016 1 96.88 180 LEU A CA 1
ATOM 1345 C C . LEU A 1 180 ? -2.512 -10.586 -25.016 1 96.88 180 LEU A C 1
ATOM 1347 O O . LEU A 1 180 ? -2.643 -10.344 -26.219 1 96.88 180 LEU A O 1
ATOM 1351 N N . GLU A 1 181 ? -2.537 -11.758 -24.516 1 97 181 GLU A N 1
ATOM 1352 C CA . GLU A 1 181 ? -2.746 -12.93 -25.359 1 97 181 GLU A CA 1
ATOM 1353 C C . GLU A 1 181 ? -4.066 -12.844 -26.125 1 97 181 GLU A C 1
ATOM 1355 O O . GLU A 1 181 ? -4.117 -13.117 -27.328 1 97 181 GLU A O 1
ATOM 1360 N N . ALA A 1 182 ? -5.117 -12.469 -25.406 1 96.56 182 ALA A N 1
ATOM 1361 C CA . ALA A 1 182 ? -6.434 -12.336 -26.031 1 96.56 182 ALA A CA 1
ATOM 1362 C C . ALA A 1 182 ? -6.41 -11.297 -27.141 1 96.56 182 ALA A C 1
ATOM 1364 O O . ALA A 1 182 ? -7.012 -11.508 -28.203 1 96.56 182 ALA A O 1
ATOM 1365 N N . TYR A 1 183 ? -5.738 -10.203 -26.875 1 96.75 183 TYR A N 1
ATOM 1366 C CA . TYR A 1 183 ? -5.625 -9.148 -27.875 1 96.75 183 TYR A CA 1
ATOM 1367 C C . TYR A 1 183 ? -4.848 -9.641 -29.094 1 96.75 183 TYR A C 1
ATOM 1369 O O . TYR A 1 183 ? -5.223 -9.359 -30.234 1 96.75 183 TYR A O 1
ATOM 1377 N N . LEU A 1 184 ? -3.828 -10.422 -28.922 1 97.69 184 LEU A N 1
ATOM 1378 C CA . LEU A 1 184 ? -2.924 -10.875 -29.984 1 97.69 184 LEU A CA 1
ATOM 1379 C C . LEU A 1 184 ? -3.576 -11.961 -30.828 1 97.69 184 LEU A C 1
ATOM 1381 O O . LEU A 1 184 ? -3.135 -12.227 -31.953 1 97.69 184 LEU A O 1
ATOM 1385 N N . LYS A 1 185 ? -4.547 -12.594 -30.312 1 96.88 185 LYS A N 1
ATOM 1386 C CA . LYS A 1 185 ? -5.297 -13.57 -31.094 1 96.88 185 LYS A CA 1
ATOM 1387 C C . LYS A 1 185 ? -5.863 -12.938 -32.375 1 96.88 185 LYS A C 1
ATOM 1389 O O . LYS A 1 185 ? -5.988 -13.602 -33.406 1 96.88 185 LYS A O 1
ATOM 1394 N N . ASN A 1 186 ? -6.188 -11.648 -32.25 1 96.94 186 ASN A N 1
ATOM 1395 C CA . ASN A 1 186 ? -6.684 -10.922 -33.406 1 96.94 186 ASN A CA 1
ATOM 1396 C C . ASN A 1 186 ? -5.652 -10.883 -34.531 1 96.94 186 ASN A C 1
ATOM 1398 O O . ASN A 1 186 ? -5.988 -10.594 -35.688 1 96.94 186 ASN A O 1
ATOM 1402 N N . PHE A 1 187 ? -4.453 -11.18 -34.25 1 97.06 187 PHE A N 1
ATOM 1403 C CA . PHE A 1 187 ? -3.375 -11.117 -35.219 1 97.06 187 PHE A CA 1
ATOM 1404 C C . PHE A 1 187 ? -2.756 -12.492 -35.438 1 97.06 187 PHE A C 1
ATOM 1406 O O . PHE A 1 187 ? -1.688 -12.609 -36.062 1 97.06 187 PHE A O 1
ATOM 1413 N N . ASP A 1 188 ? -3.371 -13.477 -34.812 1 97 188 ASP A N 1
ATOM 1414 C CA . ASP A 1 188 ? -2.885 -14.852 -34.906 1 97 188 ASP A CA 1
ATOM 1415 C C . ASP A 1 188 ? -1.429 -14.945 -34.438 1 97 188 ASP A C 1
ATOM 1417 O O . ASP A 1 188 ? -0.596 -15.531 -35.156 1 97 188 ASP A O 1
ATOM 1421 N N . THR A 1 189 ? -1.073 -14.289 -33.469 1 97.31 189 THR A N 1
ATOM 1422 C CA . THR A 1 189 ? 0.288 -14.219 -32.938 1 97.31 189 THR A CA 1
ATOM 1423 C C . THR A 1 189 ? 0.316 -14.539 -31.453 1 97.31 189 THR A C 1
ATOM 1425 O O . THR A 1 189 ? -0.56 -14.102 -30.703 1 97.31 189 THR A O 1
ATOM 1428 N N . SER A 1 190 ? 1.263 -15.352 -30.969 1 97.12 190 SER A N 1
ATOM 1429 C CA . SER A 1 190 ? 1.441 -15.641 -29.547 1 97.12 190 SER A CA 1
ATOM 1430 C C . SER A 1 190 ? 2.166 -14.5 -28.844 1 97.12 190 SER A C 1
ATOM 1432 O O . SER A 1 190 ? 2.738 -13.625 -29.5 1 97.12 190 SER A O 1
ATOM 1434 N N . VAL A 1 191 ? 2.098 -14.531 -27.5 1 97.25 191 VAL A N 1
ATOM 1435 C CA . VAL A 1 191 ? 2.789 -13.516 -26.719 1 97.25 191 VAL A CA 1
ATOM 1436 C C . VAL A 1 191 ? 4.289 -13.578 -27 1 97.25 191 VAL A C 1
ATOM 1438 O O . VAL A 1 191 ? 4.922 -12.547 -27.25 1 97.25 191 VAL A O 1
ATOM 1441 N N . ILE A 1 192 ? 4.828 -14.75 -27.062 1 96.06 192 ILE A N 1
ATOM 1442 C CA . ILE A 1 192 ? 6.25 -14.953 -27.297 1 96.06 192 ILE A CA 1
ATOM 1443 C C . ILE A 1 192 ? 6.625 -14.398 -28.672 1 96.06 192 ILE A C 1
ATOM 1445 O O . ILE A 1 192 ? 7.594 -13.648 -28.797 1 96.06 192 ILE A O 1
ATOM 1449 N N . ASP A 1 193 ? 5.855 -14.703 -29.609 1 97.38 193 ASP A N 1
ATOM 1450 C CA . ASP A 1 193 ? 6.133 -14.242 -30.969 1 97.38 193 ASP A CA 1
ATOM 1451 C C . ASP A 1 193 ? 6.02 -12.727 -31.078 1 97.38 193 ASP A C 1
ATOM 1453 O O . ASP A 1 193 ? 6.785 -12.086 -31.797 1 97.38 193 ASP A O 1
ATOM 1457 N N . ALA A 1 194 ? 5.016 -12.195 -30.438 1 98.06 194 ALA A N 1
ATOM 1458 C CA . ALA A 1 194 ? 4.836 -10.75 -30.469 1 98.06 194 ALA A CA 1
ATOM 1459 C C . ALA A 1 194 ? 6.062 -10.031 -29.922 1 98.06 194 ALA A C 1
ATOM 1461 O O . ALA A 1 194 ? 6.508 -9.023 -30.484 1 98.06 194 ALA A O 1
ATOM 1462 N N . PHE A 1 195 ? 6.598 -10.547 -28.844 1 97.81 195 PHE A N 1
ATOM 1463 C CA . PHE A 1 195 ? 7.793 -9.953 -28.266 1 97.81 195 PHE A CA 1
ATOM 1464 C C . PHE A 1 195 ? 8.977 -10.078 -29.203 1 97.81 195 PHE A C 1
ATOM 1466 O O . PHE A 1 195 ? 9.758 -9.141 -29.375 1 97.81 195 PHE A O 1
ATOM 1473 N N . GLU A 1 196 ? 9.086 -11.203 -29.797 1 97.75 196 GLU A N 1
ATOM 1474 C CA . GLU A 1 196 ? 10.172 -11.406 -30.766 1 97.75 196 GLU A CA 1
ATOM 1475 C C . GLU A 1 196 ? 10.055 -10.445 -31.938 1 97.75 196 GLU A C 1
ATOM 1477 O O . GLU A 1 196 ? 11.039 -9.844 -32.344 1 97.75 196 GLU A O 1
ATOM 1482 N N . LYS A 1 197 ? 8.914 -10.352 -32.469 1 97.88 197 LYS A N 1
ATOM 1483 C CA . LYS A 1 197 ? 8.672 -9.438 -33.562 1 97.88 197 LYS A CA 1
ATOM 1484 C C . LYS A 1 197 ? 8.961 -7.996 -33.188 1 97.88 197 LYS A C 1
ATOM 1486 O O . LYS A 1 197 ? 9.516 -7.227 -33.969 1 97.88 197 LYS A O 1
ATOM 1491 N N . ALA A 1 198 ? 8.547 -7.637 -31.984 1 97.44 198 ALA A N 1
ATOM 1492 C CA . ALA A 1 198 ? 8.82 -6.289 -31.484 1 97.44 198 ALA A CA 1
ATOM 1493 C C . ALA A 1 198 ? 10.32 -6.035 -31.391 1 97.44 198 ALA A C 1
ATOM 1495 O O . ALA A 1 198 ? 10.812 -4.992 -31.828 1 97.44 198 ALA A O 1
ATOM 1496 N N . LYS A 1 199 ? 11.039 -6.98 -30.891 1 97 199 LYS A N 1
ATOM 1497 C CA . LYS A 1 199 ? 12.484 -6.871 -30.75 1 97 199 LYS A CA 1
ATOM 1498 C C . LYS A 1 199 ? 13.172 -6.758 -32.094 1 97 199 LYS A C 1
ATOM 1500 O O . LYS A 1 199 ? 14.203 -6.102 -32.25 1 97 199 LYS A O 1
ATOM 1505 N N . ASP A 1 200 ? 12.531 -7.32 -33.031 1 96.94 200 ASP A N 1
ATOM 1506 C CA . ASP A 1 200 ? 13.086 -7.328 -34.406 1 96.94 200 ASP A CA 1
ATOM 1507 C C . ASP A 1 200 ? 12.703 -6.059 -35.156 1 96.94 200 ASP A C 1
ATOM 1509 O O . ASP A 1 200 ? 13.047 -5.902 -36.312 1 96.94 200 ASP A O 1
ATOM 1513 N N . GLY A 1 201 ? 11.906 -5.203 -34.531 1 95.81 201 GLY A N 1
ATOM 1514 C CA . GLY 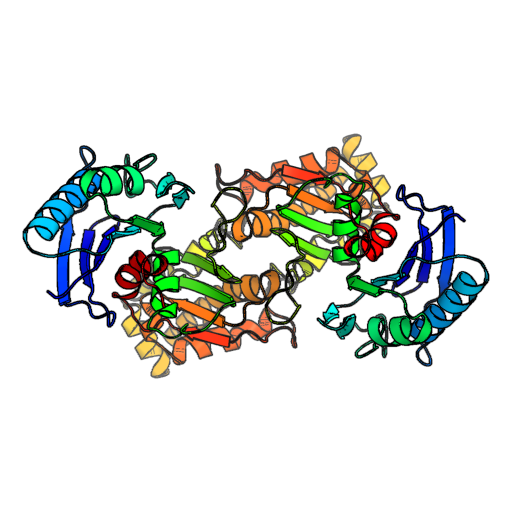A 1 201 ? 11.664 -3.889 -35.094 1 95.81 201 GLY A CA 1
ATOM 1515 C C . GLY A 1 201 ? 10.352 -3.807 -35.844 1 95.81 201 GLY A C 1
ATOM 1516 O O . GLY A 1 201 ? 10.109 -2.834 -36.562 1 95.81 201 GLY A O 1
ATOM 1517 N N . ASP A 1 202 ? 9.57 -4.848 -35.75 1 97.44 202 ASP A N 1
ATOM 1518 C CA . ASP A 1 202 ? 8.242 -4.758 -36.375 1 97.44 202 ASP A CA 1
ATOM 1519 C C . ASP A 1 202 ? 7.41 -3.67 -35.688 1 97.44 202 ASP A C 1
ATOM 1521 O O . ASP A 1 202 ? 7.008 -3.816 -34.531 1 97.44 202 ASP A O 1
ATOM 1525 N N . GLU A 1 203 ? 7.027 -2.703 -36.406 1 97.81 203 GLU A N 1
ATOM 1526 C CA . GLU A 1 203 ? 6.426 -1.503 -35.812 1 97.81 203 GLU A CA 1
ATOM 1527 C C . GLU A 1 203 ? 5.066 -1.809 -35.219 1 97.81 203 GLU A C 1
ATOM 1529 O O . GLU A 1 203 ? 4.703 -1.229 -34.188 1 97.81 203 GLU A O 1
ATOM 1534 N N . LYS A 1 204 ? 4.359 -2.695 -35.906 1 97.5 204 LYS A N 1
ATOM 1535 C CA . LYS A 1 204 ? 3.035 -3.051 -35.406 1 97.5 204 LYS A CA 1
ATOM 1536 C C . LYS A 1 204 ? 3.125 -3.719 -34.031 1 97.5 204 LYS A C 1
ATOM 1538 O O . LYS A 1 204 ? 2.469 -3.287 -33.094 1 97.5 204 LYS A O 1
ATOM 1543 N N . PHE A 1 205 ? 3.941 -4.664 -33.906 1 98.06 205 PHE A N 1
ATOM 1544 C CA . PHE A 1 205 ? 4.055 -5.418 -32.656 1 98.06 205 PHE A CA 1
ATOM 1545 C C . PHE A 1 205 ? 4.836 -4.629 -31.609 1 98.06 205 PHE A C 1
ATOM 1547 O O . PHE A 1 205 ? 4.578 -4.754 -30.422 1 98.06 205 PHE A O 1
ATOM 1554 N N . LYS A 1 206 ? 5.758 -3.795 -32.062 1 98.12 206 LYS A N 1
ATOM 1555 C CA . LYS A 1 206 ? 6.406 -2.869 -31.141 1 98.12 206 LYS A CA 1
ATOM 1556 C C . LYS A 1 206 ? 5.379 -1.986 -30.438 1 98.12 206 LYS A C 1
ATOM 1558 O O . LYS A 1 206 ? 5.426 -1.816 -29.219 1 98.12 206 LYS A O 1
ATOM 1563 N N . LYS A 1 207 ? 4.43 -1.438 -31.219 1 98.19 207 LYS A N 1
ATOM 1564 C CA . LYS A 1 207 ? 3.395 -0.582 -30.641 1 98.19 207 LYS A CA 1
ATOM 1565 C C . LYS A 1 207 ? 2.516 -1.359 -29.672 1 98.19 207 LYS A C 1
ATOM 1567 O O . LYS A 1 207 ? 2.189 -0.864 -28.594 1 98.19 207 LYS A O 1
ATOM 1572 N N . ILE A 1 208 ? 2.111 -2.592 -30.031 1 98.38 208 ILE A N 1
ATOM 1573 C CA . ILE A 1 208 ? 1.261 -3.43 -29.188 1 98.38 208 ILE A CA 1
ATOM 1574 C C . ILE A 1 208 ? 1.956 -3.699 -27.859 1 98.38 208 ILE A C 1
ATOM 1576 O O . ILE A 1 208 ? 1.355 -3.537 -26.797 1 98.38 208 ILE A O 1
ATOM 1580 N N . ILE A 1 209 ? 3.242 -4.035 -27.922 1 98.38 209 ILE A N 1
ATOM 1581 C CA . ILE A 1 209 ? 4.008 -4.375 -26.734 1 98.38 209 ILE A CA 1
ATOM 1582 C C . ILE A 1 209 ? 4.242 -3.119 -25.891 1 98.38 209 ILE A C 1
ATOM 1584 O O . ILE A 1 209 ? 4.16 -3.162 -24.672 1 98.38 209 ILE A O 1
ATOM 1588 N N . GLU A 1 210 ? 4.461 -2.029 -26.547 1 98.25 210 GLU A N 1
ATOM 1589 C CA . GLU A 1 210 ? 4.633 -0.76 -25.844 1 98.25 210 GLU A CA 1
ATOM 1590 C C . GLU A 1 210 ? 3.361 -0.359 -25.094 1 98.25 210 GLU A C 1
ATOM 1592 O O . GLU A 1 210 ? 3.418 0.062 -23.938 1 98.25 210 GLU A O 1
ATOM 1597 N N . ASP A 1 211 ? 2.252 -0.506 -25.797 1 98.25 211 ASP A N 1
ATOM 1598 C CA . ASP A 1 211 ? 0.975 -0.173 -25.172 1 98.25 211 ASP A CA 1
ATOM 1599 C C . ASP A 1 211 ? 0.708 -1.062 -23.969 1 98.25 211 ASP A C 1
ATOM 1601 O O . ASP A 1 211 ? 0.242 -0.582 -22.922 1 98.25 211 ASP A O 1
ATOM 1605 N N . TRP A 1 212 ? 1.001 -2.318 -24.094 1 98.25 212 TRP A N 1
ATOM 1606 C CA . TRP A 1 212 ? 0.84 -3.246 -22.984 1 98.25 212 TRP A CA 1
ATOM 1607 C C . TRP A 1 212 ? 1.797 -2.9 -21.844 1 98.25 212 TRP A C 1
ATOM 1609 O O . TRP A 1 212 ? 1.405 -2.891 -20.672 1 98.25 212 TRP A O 1
ATOM 1619 N N . GLY A 1 213 ? 3.035 -2.6 -22.156 1 98.31 213 GLY A N 1
ATOM 1620 C CA . GLY A 1 213 ? 4.02 -2.186 -21.172 1 98.31 213 GLY A CA 1
ATOM 1621 C C . GLY A 1 213 ? 3.609 -0.943 -20.406 1 98.31 213 GLY A C 1
ATOM 1622 O O . GLY A 1 213 ? 3.893 -0.822 -19.219 1 98.31 213 GLY A O 1
ATOM 1623 N N . ASP A 1 214 ? 2.967 -0.09 -21.141 1 98.62 214 ASP A N 1
ATOM 1624 C CA . ASP A 1 214 ? 2.438 1.119 -20.516 1 98.62 214 ASP A CA 1
ATOM 1625 C C . ASP A 1 214 ? 1.407 0.777 -19.438 1 98.62 214 ASP A C 1
ATOM 1627 O O . ASP A 1 214 ? 1.417 1.36 -18.359 1 98.62 214 ASP A O 1
ATOM 1631 N N . GLU A 1 215 ? 0.528 -0.174 -19.734 1 98.38 215 GLU A N 1
ATOM 1632 C CA . GLU A 1 215 ? -0.471 -0.61 -18.766 1 98.38 215 GLU A CA 1
ATOM 1633 C C . GLU A 1 215 ? 0.186 -1.276 -17.562 1 98.38 215 GLU A C 1
ATOM 1635 O O . GLU A 1 215 ? -0.234 -1.063 -16.422 1 98.38 215 GLU A O 1
ATOM 1640 N N . VAL A 1 216 ? 1.207 -2.059 -17.797 1 98.56 216 VAL A N 1
ATOM 1641 C CA . VAL A 1 216 ? 1.94 -2.695 -16.703 1 98.56 216 VAL A CA 1
ATOM 1642 C C . VAL A 1 216 ? 2.582 -1.63 -15.82 1 98.56 216 VAL A C 1
ATOM 1644 O O . VAL A 1 216 ? 2.479 -1.688 -14.594 1 98.56 216 VAL A O 1
ATOM 1647 N N . ALA A 1 217 ? 3.156 -0.622 -16.438 1 98.62 217 ALA A N 1
ATOM 1648 C CA . ALA A 1 217 ? 3.842 0.445 -15.719 1 98.62 217 ALA A CA 1
ATOM 1649 C C . ALA A 1 217 ? 2.879 1.199 -14.805 1 98.62 217 ALA A C 1
ATOM 1651 O O . ALA A 1 217 ? 3.266 1.665 -13.734 1 98.62 217 ALA A O 1
ATOM 1652 N N . ARG A 1 218 ? 1.631 1.294 -15.18 1 98.5 218 ARG A N 1
ATOM 1653 C CA . ARG A 1 218 ? 0.632 1.986 -14.375 1 98.5 218 ARG A CA 1
ATOM 1654 C C . ARG A 1 218 ? 0.497 1.341 -13 1 98.5 218 ARG A C 1
ATOM 1656 O O . ARG A 1 218 ? 0.468 2.035 -11.984 1 98.5 218 ARG A O 1
ATOM 1663 N N . GLY A 1 219 ? 0.394 0.032 -13 1 98.69 219 GLY A N 1
ATOM 1664 C CA . GLY A 1 219 ? 0.293 -0.671 -11.727 1 98.69 219 GLY A CA 1
ATOM 1665 C C . GLY A 1 219 ? 1.573 -0.62 -10.914 1 98.69 219 GLY A C 1
ATOM 1666 O O . GLY A 1 219 ? 1.532 -0.457 -9.695 1 98.69 219 GLY A O 1
ATOM 1667 N N . VAL A 1 220 ? 2.713 -0.719 -11.594 1 98.69 220 VAL A N 1
ATOM 1668 C CA . VAL A 1 220 ? 4.016 -0.636 -10.938 1 98.69 220 VAL A CA 1
ATOM 1669 C C . VAL A 1 220 ? 4.164 0.722 -10.258 1 98.69 220 VAL A C 1
ATOM 1671 O O . VAL A 1 220 ? 4.668 0.807 -9.133 1 98.69 220 VAL A O 1
ATOM 1674 N N . ALA A 1 221 ? 3.699 1.731 -10.906 1 98.62 221 ALA A N 1
ATOM 1675 C CA . ALA A 1 221 ? 3.771 3.088 -10.375 1 98.62 221 ALA A CA 1
ATOM 1676 C C . ALA A 1 221 ? 3.002 3.197 -9.055 1 98.62 221 ALA A C 1
ATOM 1678 O O . ALA A 1 221 ? 3.469 3.832 -8.109 1 98.62 221 ALA A O 1
ATOM 1679 N N . GLU A 1 222 ? 1.777 2.578 -8.992 1 98.75 222 GLU A N 1
ATOM 1680 C CA . GLU A 1 222 ? 1.002 2.594 -7.754 1 98.75 222 GLU A CA 1
ATOM 1681 C C . GLU A 1 222 ? 1.792 1.983 -6.598 1 98.75 222 GLU A C 1
ATOM 1683 O O . GLU A 1 222 ? 1.787 2.516 -5.488 1 98.75 222 GLU A O 1
ATOM 1688 N N . ILE A 1 223 ? 2.488 0.888 -6.875 1 98.75 223 ILE A N 1
ATOM 1689 C CA . ILE A 1 223 ? 3.246 0.178 -5.852 1 98.75 223 ILE A CA 1
ATOM 1690 C C . ILE A 1 223 ? 4.426 1.033 -5.398 1 98.75 223 ILE A C 1
ATOM 1692 O O . ILE A 1 223 ? 4.715 1.122 -4.203 1 98.75 223 ILE A O 1
ATOM 1696 N N . ILE A 1 224 ? 5.117 1.663 -6.328 1 98.25 224 ILE A N 1
ATOM 1697 C CA . ILE A 1 224 ? 6.242 2.527 -5.984 1 98.25 224 ILE A CA 1
ATOM 1698 C C . ILE A 1 224 ? 5.762 3.676 -5.102 1 98.25 224 ILE A C 1
ATOM 1700 O O . ILE A 1 224 ? 6.348 3.947 -4.051 1 98.25 224 ILE A O 1
ATOM 1704 N N . LEU A 1 225 ? 4.68 4.258 -5.457 1 97.81 225 LEU A N 1
ATOM 1705 C CA . LEU A 1 225 ? 4.184 5.453 -4.785 1 97.81 225 LEU A CA 1
ATOM 1706 C C . LEU A 1 225 ? 3.637 5.113 -3.402 1 97.81 225 LEU A C 1
ATOM 1708 O O . LEU A 1 225 ? 3.768 5.906 -2.465 1 97.81 225 LEU A O 1
ATOM 1712 N N . LEU A 1 226 ? 3.055 3.979 -3.225 1 98.5 226 LEU A N 1
ATOM 1713 C CA . LEU A 1 226 ? 2.334 3.68 -1.992 1 98.5 226 LEU A CA 1
ATOM 1714 C C . LEU A 1 226 ? 3.203 2.865 -1.039 1 98.5 226 LEU A C 1
ATOM 1716 O O . LEU A 1 226 ? 3.152 3.064 0.177 1 98.5 226 LEU A O 1
ATOM 1720 N N . PHE A 1 227 ? 4.043 2.006 -1.625 1 98.31 227 PHE A N 1
ATOM 1721 C CA . PHE A 1 227 ? 4.785 1.088 -0.767 1 98.31 227 PHE A CA 1
ATOM 1722 C C . PHE A 1 227 ? 6.258 1.481 -0.698 1 98.31 227 PHE A C 1
ATOM 1724 O O . PHE A 1 227 ? 6.949 1.144 0.263 1 98.31 227 PHE A O 1
ATOM 1731 N N . ASP A 1 228 ? 6.824 2.092 -1.747 1 96.12 228 ASP A N 1
ATOM 1732 C CA . ASP A 1 228 ? 8.234 2.445 -1.824 1 96.12 228 ASP A CA 1
ATOM 1733 C C . ASP A 1 228 ? 9.125 1.248 -1.488 1 96.12 228 ASP A C 1
ATOM 1735 O O . ASP A 1 228 ? 9.969 1.324 -0.591 1 96.12 228 ASP A O 1
ATOM 1739 N N . PRO A 1 229 ? 8.945 0.129 -2.207 1 97.69 229 PRO A N 1
ATOM 1740 C CA . PRO A 1 229 ? 9.812 -1.021 -1.945 1 97.69 229 PRO A CA 1
ATOM 1741 C C . PRO A 1 229 ? 11.234 -0.818 -2.461 1 97.69 229 PRO A C 1
ATOM 1743 O O . PRO A 1 229 ? 11.461 0.028 -3.33 1 97.69 229 PRO A O 1
ATOM 1746 N N . GLU A 1 230 ? 12.172 -1.524 -1.897 1 96.94 230 GLU A N 1
ATOM 1747 C CA . GLU A 1 230 ? 13.539 -1.506 -2.424 1 96.94 230 GLU A CA 1
ATOM 1748 C C . GLU A 1 230 ? 13.609 -2.182 -3.789 1 96.94 230 GLU A C 1
ATOM 1750 O O . GLU A 1 230 ? 14.352 -1.736 -4.672 1 96.94 230 GLU A O 1
ATOM 1755 N N . LEU A 1 231 ? 12.75 -3.197 -3.924 1 97.81 231 LEU A N 1
ATOM 1756 C CA . LEU A 1 231 ? 12.766 -4.02 -5.129 1 97.81 231 LEU A CA 1
ATOM 1757 C C . LEU A 1 231 ? 11.352 -4.406 -5.543 1 97.81 231 LEU A C 1
ATOM 1759 O O . LEU A 1 231 ? 10.523 -4.77 -4.699 1 97.81 231 LEU A O 1
ATOM 1763 N N . ILE A 1 232 ? 11.062 -4.285 -6.773 1 98.31 232 ILE A N 1
ATOM 1764 C CA . ILE A 1 232 ? 9.883 -4.887 -7.379 1 98.31 232 ILE A CA 1
ATOM 1765 C C . ILE A 1 232 ? 10.297 -6.051 -8.281 1 98.31 232 ILE A C 1
ATOM 1767 O O . ILE A 1 232 ? 11.172 -5.898 -9.133 1 98.31 232 ILE A O 1
ATOM 1771 N N . LEU A 1 233 ? 9.758 -7.156 -8.039 1 97.88 233 LEU A N 1
ATOM 1772 C CA . LEU A 1 233 ? 9.977 -8.352 -8.844 1 97.88 233 LEU A CA 1
ATOM 1773 C C . LEU A 1 233 ? 8.789 -8.602 -9.773 1 97.88 233 LEU A C 1
ATOM 1775 O O . LEU A 1 233 ? 7.664 -8.805 -9.312 1 97.88 233 LEU A O 1
ATOM 1779 N N . LEU A 1 234 ? 9.023 -8.562 -11.047 1 97.69 234 LEU A N 1
ATOM 1780 C CA . LEU A 1 234 ? 8 -8.914 -12.023 1 97.69 234 LEU A CA 1
ATOM 1781 C C . LEU A 1 234 ? 8.055 -10.406 -12.359 1 97.69 234 LEU A C 1
ATOM 1783 O O . LEU A 1 234 ? 9.102 -10.914 -12.758 1 97.69 234 LEU A O 1
ATOM 1787 N N . GLY A 1 235 ? 6.957 -11.031 -12.102 1 95.81 235 GLY A N 1
ATOM 1788 C CA . GLY A 1 235 ? 6.879 -12.453 -12.367 1 95.81 235 GLY A CA 1
ATOM 1789 C C . GLY A 1 235 ? 5.859 -12.805 -13.438 1 95.81 235 GLY A C 1
ATOM 1790 O O . GLY A 1 235 ? 5.281 -11.914 -14.062 1 95.81 235 GLY A O 1
ATOM 1791 N N . GLY A 1 236 ? 5.695 -14.172 -13.625 1 91.19 236 GLY A N 1
ATOM 1792 C CA . GLY A 1 236 ? 4.832 -14.68 -14.68 1 91.19 236 GLY A CA 1
ATOM 1793 C C . GLY A 1 236 ? 5.594 -15.109 -15.914 1 91.19 236 GLY A C 1
ATOM 1794 O O . GLY A 1 236 ? 6.816 -14.961 -15.984 1 91.19 236 GLY A O 1
ATOM 1795 N N . ALA A 1 237 ? 4.898 -15.609 -16.891 1 86.38 237 ALA A N 1
ATOM 1796 C CA . ALA A 1 237 ? 5.52 -16.188 -18.078 1 86.38 237 ALA A CA 1
ATOM 1797 C C . ALA A 1 237 ? 6.332 -15.141 -18.828 1 86.38 237 ALA A C 1
ATOM 1799 O O . ALA A 1 237 ? 7.383 -15.453 -19.391 1 86.38 237 ALA A O 1
ATOM 1800 N N . VAL A 1 238 ? 5.918 -13.938 -18.781 1 93.69 238 VAL A N 1
ATOM 1801 C CA . VAL A 1 238 ? 6.559 -12.875 -19.547 1 93.69 238 VAL A CA 1
ATOM 1802 C C . VAL A 1 238 ? 7.875 -12.477 -18.875 1 93.69 238 VAL A C 1
ATOM 1804 O O . VAL A 1 238 ? 8.688 -11.766 -19.469 1 93.69 238 VAL A O 1
ATOM 1807 N N . ALA A 1 239 ? 8.062 -12.93 -17.656 1 93.38 239 ALA A N 1
ATOM 1808 C CA . ALA A 1 239 ? 9.305 -12.633 -16.953 1 93.38 239 ALA A CA 1
ATOM 1809 C C . ALA A 1 239 ? 10.508 -13.18 -17.719 1 93.38 239 ALA A C 1
ATOM 1811 O O . ALA A 1 239 ? 11.633 -12.703 -17.547 1 93.38 239 ALA A O 1
ATOM 1812 N N . LYS A 1 240 ? 10.266 -14.109 -18.578 1 91.81 240 LYS A N 1
ATOM 1813 C CA . LYS A 1 240 ? 11.336 -14.695 -19.391 1 91.81 240 LYS A CA 1
ATOM 1814 C C . LYS A 1 240 ? 11.922 -13.664 -20.359 1 91.81 240 LYS A C 1
ATOM 1816 O O . LYS A 1 240 ? 13.008 -13.875 -20.906 1 91.81 240 LYS A O 1
ATOM 1821 N N . GLN A 1 241 ? 11.25 -12.578 -20.594 1 94.06 241 GLN A N 1
ATOM 1822 C CA . GLN A 1 241 ? 11.758 -11.508 -21.453 1 94.06 241 GLN A CA 1
ATOM 1823 C C . GLN A 1 241 ? 12.883 -10.734 -20.766 1 94.06 241 GLN A C 1
ATOM 1825 O O . GLN A 1 241 ? 13.531 -9.883 -21.375 1 94.06 241 GLN A O 1
ATOM 1830 N N . ASP A 1 242 ? 13.047 -10.93 -19.484 1 94.62 242 ASP A N 1
ATOM 1831 C CA . ASP A 1 242 ? 14.203 -10.492 -18.703 1 94.62 242 ASP A CA 1
ATOM 1832 C C . ASP A 1 242 ? 14.375 -8.977 -18.781 1 94.62 242 ASP A C 1
ATOM 1834 O O . ASP A 1 242 ? 13.43 -8.227 -18.5 1 94.62 242 ASP A O 1
ATOM 1838 N N . GLU A 1 243 ? 15.508 -8.555 -19.234 1 96.56 243 GLU A N 1
ATOM 1839 C CA . GLU A 1 243 ? 15.836 -7.129 -19.219 1 96.56 243 GLU A CA 1
ATOM 1840 C C . GLU A 1 243 ? 14.945 -6.34 -20.172 1 96.56 243 GLU A C 1
ATOM 1842 O O . GLU A 1 243 ? 14.625 -5.18 -19.906 1 96.56 243 GLU A O 1
ATOM 1847 N N . TYR A 1 244 ? 14.531 -6.969 -21.203 1 97.44 244 TYR A N 1
ATOM 1848 C CA . TYR A 1 244 ? 13.648 -6.285 -22.141 1 97.44 244 TYR A CA 1
ATOM 1849 C C . TYR A 1 244 ? 12.359 -5.844 -21.453 1 97.44 244 TYR A C 1
ATOM 1851 O O . TYR A 1 244 ? 11.891 -4.723 -21.656 1 97.44 244 TYR A O 1
ATOM 1859 N N . LEU A 1 245 ? 11.789 -6.734 -20.672 1 97.44 245 LEU A N 1
ATOM 1860 C CA . LEU A 1 245 ? 10.57 -6.402 -19.922 1 97.44 245 LEU A CA 1
ATOM 1861 C C . LEU A 1 245 ? 10.828 -5.277 -18.938 1 97.44 245 LEU A C 1
ATOM 1863 O O . LEU A 1 245 ? 10.023 -4.348 -18.812 1 97.44 245 LEU A O 1
ATOM 1867 N N . VAL A 1 246 ? 11.961 -5.355 -18.219 1 98.06 246 VAL A N 1
ATOM 1868 C CA . VAL A 1 246 ? 12.32 -4.348 -17.234 1 98.06 246 VAL A CA 1
ATOM 1869 C C . VAL A 1 246 ? 12.453 -2.982 -17.906 1 98.06 246 VAL A C 1
ATOM 1871 O O . VAL A 1 246 ? 11.883 -1.994 -17.438 1 98.06 246 VAL A O 1
ATOM 1874 N N . ASP A 1 247 ? 13.156 -2.938 -19.016 1 98 247 ASP A N 1
ATOM 1875 C CA . ASP A 1 247 ? 13.359 -1.695 -19.766 1 98 247 ASP A CA 1
ATOM 1876 C C . ASP A 1 247 ? 12.023 -1.145 -20.281 1 98 247 ASP A C 1
ATOM 1878 O O . ASP A 1 247 ? 11.797 0.065 -20.234 1 98 247 ASP A O 1
ATOM 1882 N N . LEU A 1 248 ? 11.219 -2.059 -20.766 1 97.69 248 LEU A N 1
ATOM 1883 C CA . LEU A 1 248 ? 9.906 -1.698 -21.281 1 97.69 248 LEU A CA 1
ATOM 1884 C C . LEU A 1 248 ? 9.078 -0.989 -20.203 1 97.69 248 LEU A C 1
ATOM 1886 O O . LEU A 1 248 ? 8.523 0.085 -20.453 1 97.69 248 LEU A O 1
ATOM 1890 N N . VAL A 1 249 ? 9.023 -1.502 -19 1 97.88 249 VAL A N 1
ATOM 1891 C CA . VAL A 1 249 ? 8.227 -0.947 -17.906 1 97.88 249 VAL A CA 1
ATOM 1892 C C . VAL A 1 249 ? 8.859 0.355 -17.422 1 97.88 249 VAL A C 1
ATOM 1894 O O . VAL A 1 249 ? 8.164 1.353 -17.219 1 97.88 249 VAL A O 1
ATOM 1897 N N . ARG A 1 250 ? 10.156 0.42 -17.266 1 96.69 250 ARG A N 1
ATOM 1898 C CA . ARG A 1 250 ? 10.891 1.568 -16.734 1 96.69 250 ARG A CA 1
ATOM 1899 C C . ARG A 1 250 ? 10.656 2.807 -17.594 1 96.69 250 ARG A C 1
ATOM 1901 O O . ARG A 1 250 ? 10.508 3.912 -17.078 1 96.69 250 ARG A O 1
ATOM 1908 N N . ARG A 1 251 ? 10.641 2.613 -18.844 1 95.5 251 ARG A N 1
ATOM 1909 C CA . ARG A 1 251 ? 10.531 3.768 -19.719 1 95.5 251 ARG A CA 1
ATOM 1910 C C . ARG A 1 251 ? 9.172 4.441 -19.578 1 95.5 251 ARG A C 1
ATOM 1912 O O . ARG A 1 251 ? 9.055 5.656 -19.75 1 95.5 251 ARG A O 1
ATOM 1919 N N . HIS A 1 252 ? 8.172 3.676 -19.281 1 97.38 252 HIS A N 1
ATOM 1920 C CA . HIS A 1 252 ? 6.844 4.258 -19.141 1 97.38 252 HIS A CA 1
ATOM 1921 C C . HIS A 1 252 ? 6.633 4.797 -17.719 1 97.38 252 HIS A C 1
ATOM 1923 O O . HIS A 1 252 ? 5.75 5.625 -17.5 1 97.38 252 HIS A O 1
ATOM 1929 N N . LEU A 1 253 ? 7.43 4.328 -16.734 1 97 253 LEU A N 1
ATOM 1930 C CA . LEU A 1 253 ? 7.25 4.699 -15.336 1 97 253 LEU A CA 1
ATOM 1931 C C . LEU A 1 253 ? 7.41 6.207 -15.148 1 97 253 LEU A C 1
ATOM 1933 O O . LEU A 1 253 ? 6.781 6.793 -14.266 1 97 253 LEU A O 1
ATOM 1937 N N . LYS A 1 254 ? 8.195 6.848 -15.953 1 94 254 LYS A N 1
ATOM 1938 C CA . LYS A 1 254 ? 8.484 8.273 -15.836 1 94 254 LYS A CA 1
ATOM 1939 C C . LYS A 1 254 ? 7.215 9.109 -16.031 1 94 254 LYS A C 1
ATOM 1941 O O . LYS A 1 254 ? 7.137 10.242 -15.555 1 94 254 LYS A O 1
ATOM 1946 N N . ASP A 1 255 ? 6.27 8.547 -16.719 1 95.5 255 ASP A N 1
ATOM 1947 C CA . ASP A 1 255 ? 5.012 9.25 -16.953 1 95.5 255 ASP A CA 1
ATOM 1948 C C . ASP A 1 255 ? 4.129 9.219 -15.711 1 95.5 255 ASP A C 1
ATOM 1950 O O . ASP A 1 255 ? 3.236 10.055 -15.555 1 95.5 255 ASP A O 1
ATOM 1954 N N . TYR A 1 256 ? 4.359 8.258 -14.828 1 97.31 256 TYR A N 1
ATOM 1955 C CA . TYR A 1 256 ? 3.387 7.988 -13.773 1 97.31 256 TYR A CA 1
ATOM 1956 C C . TYR A 1 256 ? 3.951 8.336 -12.406 1 97.31 256 TYR A C 1
ATOM 1958 O O . TYR A 1 256 ? 3.201 8.5 -11.438 1 97.31 256 TYR A O 1
ATOM 1966 N N . VAL A 1 257 ? 5.23 8.375 -12.273 1 96.12 257 VAL A N 1
ATOM 1967 C CA . VAL A 1 257 ? 5.887 8.641 -11 1 96.12 257 VAL A CA 1
ATOM 1968 C C . VAL A 1 257 ? 6.73 9.906 -11.109 1 96.12 257 VAL A C 1
ATOM 1970 O O . VAL A 1 257 ? 7.578 10.023 -11.992 1 96.12 257 VAL A O 1
ATOM 1973 N N . PRO A 1 258 ? 6.422 10.906 -10.242 1 90.75 258 PRO A N 1
ATOM 1974 C CA . PRO A 1 258 ? 7.266 12.102 -10.266 1 90.75 258 PRO A CA 1
ATOM 1975 C C . PRO A 1 258 ? 8.758 11.773 -10.164 1 90.75 258 PRO A C 1
ATOM 1977 O O . PRO A 1 258 ? 9.141 10.844 -9.445 1 90.75 258 PRO A O 1
ATOM 1980 N N . GLU A 1 259 ? 9.453 12.641 -10.859 1 83.81 259 GLU A N 1
ATOM 1981 C CA . GLU A 1 259 ? 10.898 12.469 -10.844 1 83.81 259 GLU A CA 1
ATOM 1982 C C . GLU A 1 259 ? 11.453 12.508 -9.422 1 83.81 259 GLU A C 1
ATOM 1984 O O . GLU A 1 259 ? 11 13.312 -8.602 1 83.81 259 GLU A O 1
ATOM 1989 N N . GLY A 1 260 ? 12.375 11.688 -9.023 1 80.94 260 GLY A N 1
ATOM 1990 C CA . GLY A 1 260 ? 12.977 11.672 -7.695 1 80.94 260 GLY A CA 1
ATOM 1991 C C . GLY A 1 260 ? 12.367 10.625 -6.781 1 80.94 260 GLY A C 1
ATOM 1992 O O . GLY A 1 260 ? 12.977 10.25 -5.773 1 80.94 260 GLY A O 1
ATOM 1993 N N . LEU A 1 261 ? 11.102 10.289 -7.113 1 85.06 261 LEU A N 1
ATOM 1994 C CA . LEU A 1 261 ? 10.445 9.297 -6.27 1 85.06 261 LEU A CA 1
ATOM 1995 C C . LEU A 1 261 ? 10.742 7.883 -6.773 1 85.06 261 LEU A C 1
ATOM 1997 O O . LEU A 1 261 ? 10.414 6.902 -6.102 1 85.06 261 LEU A O 1
ATOM 2001 N N . ILE A 1 262 ? 11.305 7.758 -7.93 1 88.81 262 ILE A N 1
ATOM 2002 C CA . ILE A 1 262 ? 11.648 6.449 -8.469 1 88.81 262 ILE A CA 1
ATOM 2003 C C . ILE A 1 262 ? 13.016 6.016 -7.941 1 88.81 262 ILE A C 1
ATOM 2005 O O . ILE A 1 262 ? 14.055 6.402 -8.492 1 88.81 262 ILE A O 1
ATOM 2009 N N . GLN A 1 263 ? 13.016 5.285 -6.898 1 91.62 263 GLN A N 1
ATOM 2010 C CA . GLN A 1 263 ? 14.25 4.77 -6.324 1 91.62 263 GLN A CA 1
ATOM 2011 C C . GLN A 1 263 ? 14.234 3.246 -6.262 1 91.62 263 GLN A C 1
ATOM 2013 O O . GLN A 1 263 ? 15.266 2.621 -5.996 1 91.62 263 GLN A O 1
ATOM 2018 N N . THR A 1 264 ? 13.133 2.678 -6.543 1 95.94 264 THR A N 1
ATOM 2019 C CA . THR A 1 264 ? 12.906 1.238 -6.488 1 95.94 264 THR A CA 1
ATOM 2020 C C . THR A 1 264 ? 13.633 0.53 -7.625 1 95.94 264 THR A C 1
ATOM 2022 O O . THR A 1 264 ? 13.625 1.005 -8.766 1 95.94 264 THR A O 1
ATOM 2025 N N . GLN A 1 265 ? 14.312 -0.548 -7.32 1 96.75 265 GLN A N 1
ATOM 2026 C CA . GLN A 1 265 ? 14.844 -1.423 -8.359 1 96.75 265 GLN A CA 1
ATOM 2027 C C . GLN A 1 265 ? 13.75 -2.324 -8.93 1 96.75 265 GLN A C 1
ATOM 2029 O O . GLN A 1 265 ? 12.82 -2.699 -8.219 1 96.75 265 GLN A O 1
ATOM 2034 N N . ILE A 1 266 ? 13.875 -2.625 -10.18 1 97.5 266 ILE A N 1
ATOM 2035 C CA . ILE A 1 266 ? 12.945 -3.549 -10.828 1 97.5 266 ILE A CA 1
ATOM 2036 C C . ILE A 1 266 ? 13.727 -4.715 -11.438 1 97.5 266 ILE A C 1
ATOM 2038 O O . ILE A 1 266 ? 14.711 -4.508 -12.148 1 97.5 266 ILE A O 1
ATOM 2042 N N . LYS A 1 267 ? 13.375 -5.891 -11.109 1 97.44 267 LYS A N 1
ATOM 2043 C CA . LYS A 1 267 ? 13.922 -7.117 -11.68 1 97.44 267 LYS A CA 1
ATOM 2044 C C . LYS A 1 267 ? 12.805 -8.086 -12.078 1 97.44 267 LYS A C 1
ATOM 2046 O O . LYS A 1 267 ? 11.633 -7.84 -11.789 1 97.44 267 LYS A O 1
ATOM 2051 N N . VAL A 1 268 ? 13.148 -9.125 -12.766 1 97.19 268 VAL A N 1
ATOM 2052 C CA . VAL A 1 268 ? 12.203 -10.18 -13.109 1 97.19 268 VAL A CA 1
ATOM 2053 C C . VAL A 1 268 ? 12.492 -11.422 -12.266 1 97.19 268 VAL A C 1
ATOM 2055 O O . VAL A 1 268 ? 13.609 -11.602 -11.773 1 97.19 268 VAL A O 1
ATOM 2058 N N . SER A 1 269 ? 11.422 -12.188 -12.031 1 94.94 269 SER A N 1
ATOM 2059 C CA . SER A 1 269 ? 11.617 -13.469 -11.352 1 94.94 269 SER A CA 1
ATOM 2060 C C . SER A 1 269 ? 12.484 -14.406 -12.188 1 94.94 269 SER A C 1
ATOM 2062 O O . SER A 1 269 ? 12.484 -14.328 -13.414 1 94.94 269 SER A O 1
ATOM 2064 N N . HIS A 1 270 ? 13.227 -15.234 -11.469 1 91.56 270 HIS A N 1
ATOM 2065 C CA . HIS A 1 270 ? 14.203 -16.062 -12.164 1 91.56 270 HIS A CA 1
ATOM 2066 C C . HIS A 1 270 ? 13.883 -17.547 -12 1 91.56 270 HIS A C 1
ATOM 2068 O O . HIS A 1 270 ? 14.203 -18.359 -12.875 1 91.56 270 HIS A O 1
ATOM 2074 N N . LEU A 1 271 ? 13.227 -17.953 -10.953 1 90.62 271 LEU A N 1
ATOM 2075 C CA . LEU A 1 271 ? 13.055 -19.359 -10.609 1 90.62 271 LEU A CA 1
ATOM 2076 C C . LEU A 1 271 ? 11.945 -20 -11.438 1 90.62 271 LEU A C 1
ATOM 2078 O O . LEU A 1 271 ? 11.852 -21.219 -11.531 1 90.62 271 LEU A O 1
ATOM 2082 N N . ALA A 1 272 ? 11.094 -19.156 -12.008 1 81.38 272 ALA A N 1
ATOM 2083 C CA . ALA A 1 272 ? 9.992 -19.656 -12.836 1 81.38 272 ALA A CA 1
ATOM 2084 C C . ALA A 1 272 ? 9.117 -20.625 -12.055 1 81.38 272 ALA A C 1
ATOM 2086 O O . ALA A 1 272 ? 8.633 -20.312 -10.969 1 81.38 272 ALA A O 1
ATOM 2087 N N . ASN A 1 273 ? 9.008 -21.844 -12.555 1 77.44 273 ASN A N 1
ATOM 2088 C CA . ASN A 1 273 ? 8.055 -22.812 -12.031 1 77.44 273 ASN A CA 1
ATOM 2089 C C . ASN A 1 273 ? 8.5 -23.375 -10.695 1 77.44 273 ASN A C 1
ATOM 2091 O O . ASN A 1 273 ? 7.711 -24.016 -9.984 1 77.44 273 ASN A O 1
ATOM 2095 N N . LYS A 1 274 ? 9.703 -23.078 -10.273 1 91.12 274 LYS A N 1
ATOM 2096 C CA . LYS A 1 274 ? 10.234 -23.625 -9.031 1 91.12 274 LYS A CA 1
ATOM 2097 C C . LYS A 1 274 ? 9.922 -22.703 -7.852 1 91.12 274 LYS A C 1
ATOM 2099 O O . LYS A 1 274 ? 10.039 -23.109 -6.691 1 91.12 274 LYS A O 1
ATOM 2104 N N . ALA A 1 275 ? 9.547 -21.516 -8.195 1 92.69 275 ALA A N 1
ATOM 2105 C CA . ALA A 1 275 ? 9.422 -20.5 -7.156 1 92.69 275 ALA A CA 1
ATOM 2106 C C . ALA A 1 275 ? 8.367 -20.891 -6.129 1 92.69 275 ALA A C 1
ATOM 2108 O O . ALA A 1 275 ? 8.578 -20.734 -4.922 1 92.69 275 ALA A O 1
ATOM 2109 N N . GLN A 1 276 ? 7.309 -21.453 -6.613 1 95 276 GLN A N 1
ATOM 2110 C CA . GLN A 1 276 ? 6.195 -21.766 -5.723 1 95 276 GLN A CA 1
ATOM 2111 C C . GLN A 1 276 ? 6.531 -22.938 -4.809 1 95 276 GLN A C 1
ATOM 2113 O O . GLN A 1 276 ? 6.199 -22.922 -3.621 1 95 276 GLN A O 1
ATOM 2118 N N . LEU A 1 277 ? 7.207 -23.891 -5.352 1 96.69 277 LEU A N 1
ATOM 2119 C CA . LEU A 1 277 ? 7.605 -25.031 -4.523 1 96.69 277 LEU A CA 1
ATOM 2120 C C . LEU A 1 277 ? 8.602 -24.594 -3.453 1 96.69 277 LEU A C 1
ATOM 2122 O O . LEU A 1 277 ? 8.445 -24.922 -2.277 1 96.69 277 LEU A O 1
ATOM 2126 N N . LEU A 1 278 ? 9.562 -23.859 -3.844 1 96.12 278 LEU A N 1
ATOM 2127 C CA . LEU A 1 278 ? 10.539 -23.375 -2.883 1 96.12 278 LEU A CA 1
ATOM 2128 C C . LEU A 1 278 ? 9.898 -22.438 -1.875 1 96.12 278 LEU A C 1
ATOM 2130 O O . LEU A 1 278 ? 10.172 -22.516 -0.677 1 96.12 278 LEU A O 1
ATOM 2134 N N . GLY A 1 279 ? 9.031 -21.594 -2.385 1 96.5 279 GLY A N 1
ATOM 2135 C CA . GLY A 1 279 ? 8.359 -20.641 -1.527 1 96.5 279 GLY A CA 1
ATOM 2136 C C . GLY A 1 279 ? 7.469 -21.281 -0.485 1 96.5 279 GLY A C 1
ATOM 2137 O O . GLY A 1 279 ? 7.305 -20.75 0.614 1 96.5 279 GLY A O 1
ATOM 2138 N N . GLY A 1 280 ? 6.895 -22.375 -0.82 1 96.5 280 GLY A N 1
ATOM 2139 C CA . GLY A 1 280 ? 6.035 -23.078 0.112 1 96.5 280 GLY A CA 1
ATOM 2140 C C . GLY A 1 280 ? 6.746 -23.5 1.386 1 96.5 280 GLY A C 1
ATOM 2141 O O . GLY A 1 280 ? 6.141 -23.531 2.459 1 96.5 280 GLY A O 1
ATOM 2142 N N . ILE A 1 281 ? 8.031 -23.766 1.282 1 96.56 281 ILE A N 1
ATOM 2143 C CA . ILE A 1 281 ? 8.742 -24.266 2.449 1 96.56 281 ILE A CA 1
ATOM 2144 C C . ILE A 1 281 ? 9.586 -23.156 3.066 1 96.56 281 ILE A C 1
ATOM 2146 O O . ILE A 1 281 ? 10.328 -23.391 4.023 1 96.56 281 ILE A O 1
ATOM 2150 N N . ALA A 1 282 ? 9.5 -22.016 2.566 1 94.38 282 ALA A N 1
ATOM 2151 C CA . ALA A 1 282 ? 10.391 -20.922 2.949 1 94.38 282 ALA A CA 1
ATOM 2152 C C . ALA A 1 282 ? 10.312 -20.641 4.445 1 94.38 282 ALA A C 1
ATOM 2154 O O . ALA A 1 282 ? 11.32 -20.344 5.086 1 94.38 282 ALA A O 1
ATOM 2155 N N . GLU A 1 283 ? 9.156 -20.781 5.008 1 92.31 283 GLU A N 1
ATOM 2156 C CA . GLU A 1 283 ? 8.961 -20.484 6.422 1 92.31 283 GLU A CA 1
ATOM 2157 C C . GLU A 1 283 ? 9.461 -21.625 7.305 1 92.31 283 GLU A C 1
ATOM 2159 O O . GLU A 1 283 ? 9.547 -21.469 8.523 1 92.31 283 GLU A O 1
ATOM 2164 N N . LEU A 1 284 ? 9.75 -22.688 6.688 1 94.88 284 LEU A N 1
ATOM 2165 C CA . LEU A 1 284 ? 10.156 -23.891 7.422 1 94.88 284 LEU A CA 1
ATOM 2166 C C . LEU A 1 284 ? 11.672 -24.031 7.434 1 94.88 284 LEU A C 1
ATOM 2168 O O . LEU A 1 284 ? 12.227 -24.812 8.219 1 94.88 284 LEU A O 1
ATOM 2172 N N . VAL A 1 285 ? 12.258 -23.297 6.512 1 90.69 285 VAL A N 1
ATOM 2173 C CA . VAL A 1 285 ? 13.695 -23.484 6.375 1 90.69 285 VAL A CA 1
ATOM 2174 C C . VAL A 1 285 ? 14.438 -22.391 7.148 1 90.69 285 VAL A C 1
ATOM 2176 O O . VAL A 1 285 ? 13.977 -21.25 7.211 1 90.69 285 VAL A O 1
ATOM 2179 N N . ASP A 1 286 ? 15.312 -22.703 8.031 1 69.88 286 ASP A N 1
ATOM 2180 C CA . ASP A 1 286 ? 16.172 -21.75 8.734 1 69.88 286 ASP A CA 1
ATOM 2181 C C . ASP A 1 286 ? 17.266 -21.219 7.816 1 69.88 286 ASP A C 1
ATOM 2183 O O . ASP A 1 286 ? 18.109 -21.984 7.34 1 69.88 286 ASP A O 1
ATOM 2187 N N . ILE A 1 287 ? 16.922 -20.25 7.082 1 55.03 287 ILE A N 1
ATOM 2188 C CA . ILE A 1 287 ? 18.078 -19.797 6.32 1 55.03 287 ILE A CA 1
ATOM 2189 C C . ILE A 1 287 ? 18.875 -18.781 7.148 1 55.03 287 ILE A C 1
ATOM 2191 O O . ILE A 1 287 ? 18.281 -17.969 7.871 1 55.03 287 ILE A O 1
ATOM 2195 N N . MET B 1 1 ? 6.879 19.812 39.938 1 63.66 1 MET B N 1
ATOM 2196 C CA . MET B 1 1 ? 6.633 20.812 38.906 1 63.66 1 MET B CA 1
ATOM 2197 C C . MET B 1 1 ? 6.012 20.188 37.656 1 63.66 1 MET B C 1
ATOM 2199 O O . MET B 1 1 ? 6.316 19.047 37.312 1 63.66 1 MET B O 1
ATOM 2203 N N . THR B 1 2 ? 4.988 20.797 37.062 1 83.12 2 THR B N 1
ATOM 2204 C CA . THR B 1 2 ? 4.277 20.25 35.906 1 83.12 2 THR B CA 1
ATOM 2205 C C . THR B 1 2 ? 5.199 20.172 34.688 1 83.12 2 THR B C 1
ATOM 2207 O O . THR B 1 2 ? 5.957 21.109 34.438 1 83.12 2 THR B O 1
ATOM 2210 N N . LYS B 1 3 ? 5.348 19.016 34.188 1 93.75 3 LYS B N 1
ATOM 2211 C CA . LYS B 1 3 ? 6.211 18.812 33.031 1 93.75 3 LYS B CA 1
ATOM 2212 C C . LYS B 1 3 ? 5.398 18.781 31.734 1 93.75 3 LYS B C 1
ATOM 2214 O O . LYS B 1 3 ? 4.238 18.375 31.734 1 93.75 3 LYS B O 1
ATOM 2219 N N . TYR B 1 4 ? 6.039 19.375 30.688 1 96.5 4 TYR B N 1
ATOM 2220 C CA . TYR B 1 4 ? 5.328 19.547 29.422 1 96.5 4 TYR B CA 1
ATOM 2221 C C . TYR B 1 4 ? 6.145 18.984 28.25 1 96.5 4 TYR B C 1
ATOM 2223 O O . TYR B 1 4 ? 7.34 18.719 28.406 1 96.5 4 TYR B O 1
ATOM 2231 N N . TYR B 1 5 ? 5.477 18.672 27.234 1 97.69 5 TYR B N 1
ATOM 2232 C CA . TYR B 1 5 ? 6.098 18.547 25.922 1 97.69 5 TYR B CA 1
ATOM 2233 C C . TYR B 1 5 ? 5.926 19.812 25.109 1 97.69 5 TYR B C 1
ATOM 2235 O O . TYR B 1 5 ? 4.883 20.469 25.172 1 97.69 5 TYR B O 1
ATOM 2243 N N . LEU B 1 6 ? 6.926 20.172 24.438 1 98.25 6 LEU B N 1
ATOM 2244 C CA . LEU B 1 6 ? 6.82 21.234 23.422 1 98.25 6 LEU B CA 1
ATOM 2245 C C . LEU B 1 6 ? 6.578 20.641 22.047 1 98.25 6 LEU B C 1
ATOM 2247 O O . LEU B 1 6 ? 7.281 19.719 21.625 1 98.25 6 LEU B O 1
ATOM 2251 N N . SER B 1 7 ? 5.547 21.125 21.406 1 98.56 7 SER B N 1
ATOM 2252 C CA . SER B 1 7 ? 5.199 20.578 20.094 1 98.56 7 SER B CA 1
ATOM 2253 C C . SER B 1 7 ? 5.109 21.672 19.047 1 98.56 7 SER B C 1
ATOM 2255 O O . SER B 1 7 ? 4.586 22.766 19.312 1 98.56 7 SER B O 1
ATOM 2257 N N . PHE B 1 8 ? 5.66 21.422 17.891 1 98.44 8 PHE B N 1
ATOM 2258 C CA . PHE B 1 8 ? 5.609 22.328 16.75 1 98.44 8 PHE B CA 1
ATOM 2259 C C . PHE B 1 8 ? 4.836 21.703 15.602 1 98.44 8 PHE B C 1
ATOM 2261 O O . PHE B 1 8 ? 4.859 20.484 15.414 1 98.44 8 PHE B O 1
ATOM 2268 N N . ASP B 1 9 ? 4.16 22.5 14.836 1 97.44 9 ASP B N 1
ATOM 2269 C CA . ASP B 1 9 ? 3.596 22.188 13.531 1 97.44 9 ASP B CA 1
ATOM 2270 C C . ASP B 1 9 ? 4.062 23.188 12.477 1 97.44 9 ASP B C 1
ATOM 2272 O O . ASP B 1 9 ? 3.555 24.312 12.414 1 97.44 9 ASP B O 1
ATOM 2276 N N . VAL B 1 10 ? 4.973 22.75 11.656 1 97.06 10 VAL B N 1
ATOM 2277 C CA . VAL B 1 10 ? 5.621 23.641 10.695 1 97.06 10 VAL B CA 1
ATOM 2278 C C . VAL B 1 10 ? 4.926 23.516 9.344 1 97.06 10 VAL B C 1
ATOM 2280 O O . VAL B 1 10 ? 5.066 22.516 8.648 1 97.06 10 VAL B O 1
ATOM 2283 N N . GLY B 1 11 ? 4.242 24.547 8.945 1 93.38 11 GLY B N 1
ATOM 2284 C CA . GLY B 1 11 ? 3.643 24.641 7.621 1 93.38 11 GLY B CA 1
ATOM 2285 C C . GLY B 1 11 ? 4.371 25.609 6.711 1 93.38 11 GLY B C 1
ATOM 2286 O O . GLY B 1 11 ? 5.387 26.203 7.102 1 93.38 11 GLY B O 1
ATOM 2287 N N . GLY B 1 12 ? 3.887 25.734 5.535 1 90.56 12 GLY B N 1
ATOM 2288 C CA . GLY B 1 12 ? 4.504 26.625 4.57 1 90.56 12 GLY B CA 1
ATOM 2289 C C . GLY B 1 12 ? 4.363 28.094 4.938 1 90.56 12 GLY B C 1
ATOM 2290 O O . GLY B 1 12 ? 5.215 28.906 4.582 1 90.56 12 GLY B O 1
ATOM 2291 N N . THR B 1 13 ? 3.363 28.438 5.695 1 91.56 13 THR B N 1
ATOM 2292 C CA . THR B 1 13 ? 3.064 29.844 5.973 1 91.56 13 THR B CA 1
ATOM 2293 C C . THR B 1 13 ? 3.25 30.156 7.453 1 91.56 13 THR B C 1
ATOM 2295 O O . THR B 1 13 ? 3.65 31.266 7.816 1 91.56 13 THR B O 1
ATOM 2298 N N . THR B 1 14 ? 2.932 29.141 8.258 1 95.31 14 THR B N 1
ATOM 2299 C CA . THR B 1 14 ? 2.916 29.375 9.695 1 95.31 14 THR B CA 1
ATOM 2300 C C . THR B 1 14 ? 3.551 28.219 10.445 1 95.31 14 THR B C 1
ATOM 2302 O O . THR B 1 14 ? 3.5 27.078 9.992 1 95.31 14 THR B O 1
ATOM 2305 N N . ILE B 1 15 ? 4.156 28.547 11.508 1 97.44 15 ILE B N 1
ATOM 2306 C CA . ILE B 1 15 ? 4.598 27.594 12.516 1 97.44 15 ILE B CA 1
ATOM 2307 C C . ILE B 1 15 ? 3.719 27.703 13.758 1 97.44 15 ILE B C 1
ATOM 2309 O O . ILE B 1 15 ? 3.682 28.75 14.406 1 97.44 15 ILE B O 1
ATOM 2313 N N . LYS B 1 16 ? 3 26.656 14.047 1 97.62 16 LYS B N 1
ATOM 2314 C CA . LYS B 1 16 ? 2.238 26.594 15.289 1 97.62 16 LYS B CA 1
ATOM 2315 C C . LYS B 1 16 ? 3.004 25.828 16.359 1 97.62 16 LYS B C 1
ATOM 2317 O O . LYS B 1 16 ? 3.783 24.922 16.047 1 97.62 16 LYS B O 1
ATOM 2322 N N . TYR B 1 17 ? 2.852 26.234 17.547 1 97.94 17 TYR B N 1
ATOM 2323 C CA . TYR B 1 17 ? 3.488 25.484 18.625 1 97.94 17 TYR B CA 1
ATOM 2324 C C . TYR B 1 17 ? 2.682 25.609 19.922 1 97.94 17 TYR B C 1
ATOM 2326 O O . TYR B 1 17 ? 1.835 26.484 20.047 1 97.94 17 TYR B O 1
ATOM 2334 N N . GLY B 1 18 ? 2.889 24.609 20.766 1 96.94 18 GLY B N 1
ATOM 2335 C CA . GLY B 1 18 ? 2.193 24.594 22.031 1 96.94 18 GLY B CA 1
ATOM 2336 C C . GLY B 1 18 ? 2.834 23.672 23.062 1 96.94 18 GLY B C 1
ATOM 2337 O O . GLY B 1 18 ? 3.742 22.906 22.719 1 96.94 18 GLY B O 1
ATOM 2338 N N . LEU B 1 19 ? 2.404 23.922 24.297 1 97.56 19 LEU B N 1
ATOM 2339 C CA . LEU B 1 19 ? 2.803 23.062 25.406 1 97.56 19 LEU B CA 1
ATOM 2340 C C . LEU B 1 19 ? 1.728 22.016 25.703 1 97.56 19 LEU B C 1
ATOM 2342 O O . LEU B 1 19 ? 0.539 22.344 25.75 1 97.56 19 LEU B O 1
ATOM 2346 N N . ILE B 1 20 ? 2.186 20.797 25.766 1 96.56 20 ILE B N 1
ATOM 2347 C CA . ILE B 1 20 ? 1.259 19.703 26 1 96.56 20 ILE B CA 1
ATOM 2348 C C . ILE B 1 20 ? 1.585 19.031 27.344 1 96.56 20 ILE B C 1
ATOM 2350 O O . ILE B 1 20 ? 2.74 18.688 27.609 1 96.56 20 ILE B O 1
ATOM 2354 N N . ASP B 1 21 ? 0.613 18.797 28.172 1 94.75 21 ASP B N 1
ATOM 2355 C CA . ASP B 1 21 ? 0.856 18.172 29.469 1 94.75 21 ASP B CA 1
ATOM 2356 C C . ASP B 1 21 ? 0.746 16.656 29.375 1 94.75 21 ASP B C 1
ATOM 2358 O O . ASP B 1 21 ? 0.589 16.109 28.297 1 94.75 21 ASP B O 1
ATOM 2362 N N . SER B 1 22 ? 0.876 16.016 30.531 1 90.38 22 SER B N 1
ATOM 2363 C CA . SER B 1 22 ? 0.922 14.555 30.578 1 90.38 22 SER B CA 1
ATOM 2364 C C . SER B 1 22 ? -0.438 13.945 30.234 1 90.38 22 SER B C 1
ATOM 2366 O O . SER B 1 22 ? -0.534 12.758 29.922 1 90.38 22 SER B O 1
ATOM 2368 N N . GLU B 1 23 ? -1.521 14.727 30.328 1 91.56 23 GLU B N 1
ATOM 2369 C CA . GLU B 1 23 ? -2.867 14.266 30 1 91.56 23 GLU B CA 1
ATOM 2370 C C . GLU B 1 23 ? -3.232 14.594 28.562 1 91.56 23 GLU B C 1
ATOM 2372 O O . GLU B 1 23 ? -4.387 14.445 28.156 1 91.56 23 GLU B O 1
ATOM 2377 N N . LEU B 1 24 ? -2.25 15.133 27.781 1 93 24 LEU B N 1
ATOM 2378 C CA . LEU B 1 24 ? -2.371 15.438 26.359 1 93 24 LEU B CA 1
ATOM 2379 C C . LEU B 1 24 ? -3.236 16.672 26.141 1 93 24 LEU B C 1
ATOM 2381 O O . LEU B 1 24 ? -3.871 16.812 25.094 1 93 24 LEU B O 1
ATOM 2385 N N . ASN B 1 25 ? -3.258 17.5 27.156 1 93.88 25 ASN B N 1
ATOM 2386 C CA . ASN B 1 25 ? -3.898 18.797 26.984 1 93.88 25 ASN B CA 1
ATOM 2387 C C . ASN B 1 25 ? -2.92 19.844 26.453 1 93.88 25 ASN B C 1
ATOM 2389 O O . ASN B 1 25 ? -1.776 19.906 26.906 1 93.88 25 ASN B O 1
ATOM 2393 N N . ILE B 1 26 ? -3.418 20.594 25.5 1 94.19 26 ILE B N 1
ATOM 2394 C CA . ILE B 1 26 ? -2.635 21.719 25.031 1 94.19 26 ILE B CA 1
ATOM 2395 C C . ILE B 1 26 ? -2.877 22.938 25.922 1 94.19 26 ILE B C 1
ATOM 2397 O O . ILE B 1 26 ? -3.975 23.5 25.953 1 94.19 26 ILE B O 1
ATOM 2401 N N . ILE B 1 27 ? -1.923 23.344 26.625 1 92.88 27 ILE B N 1
ATOM 2402 C CA . ILE B 1 27 ? -2.078 24.344 27.672 1 92.88 27 ILE B CA 1
ATOM 2403 C C . ILE B 1 27 ? -1.82 25.734 27.094 1 92.88 27 ILE B C 1
ATOM 2405 O O . ILE B 1 27 ? -2.375 26.719 27.562 1 92.88 27 ILE B O 1
ATOM 2409 N N . GLU B 1 28 ? -0.954 25.906 26.188 1 91.31 28 GLU B N 1
ATOM 2410 C CA . GLU B 1 28 ? -0.646 27.141 25.453 1 91.31 28 GLU B CA 1
ATOM 2411 C C . GLU B 1 28 ? -0.356 26.844 23.984 1 91.31 28 GLU B C 1
ATOM 2413 O O . GLU B 1 28 ? 0.223 25.812 23.656 1 91.31 28 GLU B O 1
ATOM 2418 N N . SER B 1 29 ? -0.938 27.703 23.25 1 93.56 29 SER B N 1
ATOM 2419 C CA . SER B 1 29 ? -0.646 27.578 21.828 1 93.56 29 SER B CA 1
ATOM 2420 C C . SER B 1 29 ? -0.381 28.953 21.203 1 93.56 29 SER B C 1
ATOM 2422 O O . SER B 1 29 ? -1.009 29.938 21.578 1 93.56 29 SER B O 1
ATOM 2424 N N . ASN B 1 30 ? 0.574 29.031 20.406 1 96.69 30 ASN B N 1
ATOM 2425 C CA . ASN B 1 30 ? 0.964 30.219 19.672 1 96.69 30 ASN B CA 1
ATOM 2426 C C . ASN B 1 30 ? 1.433 29.891 18.266 1 96.69 30 ASN B C 1
ATOM 2428 O O . ASN B 1 30 ? 1.423 28.719 17.859 1 96.69 30 ASN B O 1
ATOM 2432 N N . SER B 1 31 ? 1.687 30.953 17.484 1 97.5 31 SER B N 1
ATOM 2433 C CA . SER B 1 31 ? 2.168 30.734 16.125 1 97.5 31 SER B CA 1
ATOM 2434 C C . SER B 1 31 ? 3.09 31.875 15.688 1 97.5 31 SER B C 1
ATOM 2436 O O . SER B 1 31 ? 3.115 32.938 16.312 1 97.5 31 SER B O 1
ATOM 2438 N N . CYS B 1 32 ? 3.904 31.656 14.766 1 97.62 32 CYS B N 1
ATOM 2439 C CA . CYS B 1 32 ? 4.738 32.625 14.086 1 97.62 32 CYS B CA 1
ATOM 2440 C C . CYS B 1 32 ? 4.844 32.312 12.602 1 97.62 32 CYS B C 1
ATOM 2442 O O . CYS B 1 32 ? 4.555 31.203 12.172 1 97.62 32 CYS B O 1
ATOM 2444 N N . PRO B 1 33 ? 5.164 33.25 11.766 1 96.94 33 PRO B N 1
ATOM 2445 C CA . PRO B 1 33 ? 5.254 33.031 10.32 1 96.94 33 PRO B CA 1
ATOM 2446 C C . PRO B 1 33 ? 6.496 32.219 9.938 1 96.94 33 PRO B C 1
ATOM 2448 O O . PRO B 1 33 ? 7.539 32.344 10.586 1 96.94 33 PRO B O 1
ATOM 2451 N N . THR B 1 34 ? 6.422 31.406 8.93 1 96.12 34 THR B N 1
ATOM 2452 C CA . THR B 1 34 ? 7.551 30.656 8.398 1 96.12 34 THR B CA 1
ATOM 2453 C C . THR B 1 34 ? 8.477 31.578 7.59 1 96.12 34 THR B C 1
ATOM 2455 O O . THR B 1 34 ? 9.664 31.281 7.445 1 96.12 34 THR B O 1
ATOM 2458 N N . LEU B 1 35 ? 7.914 32.719 7.07 1 95.5 35 LEU B N 1
ATOM 2459 C CA . LEU B 1 35 ? 8.641 33.719 6.301 1 95.5 35 LEU B CA 1
ATOM 2460 C C . LEU B 1 35 ? 9.414 33.062 5.156 1 95.5 35 LEU B C 1
ATOM 2462 O O . LEU B 1 35 ? 10.609 33.344 4.984 1 95.5 35 LEU B O 1
ATOM 2466 N N . LYS B 1 36 ? 8.781 32.125 4.434 1 93.69 36 LYS B N 1
ATOM 2467 C CA . LYS B 1 36 ? 9.352 31.422 3.293 1 93.69 36 LYS B CA 1
ATOM 2468 C C . LYS B 1 36 ? 10.727 30.859 3.631 1 93.69 36 LYS B C 1
ATOM 2470 O O . LYS B 1 36 ? 11.586 30.75 2.758 1 93.69 36 LYS B O 1
ATOM 2475 N N . ASN B 1 37 ? 10.898 30.734 4.887 1 96.62 37 ASN B N 1
ATOM 2476 C CA . ASN B 1 37 ? 12.125 30.156 5.41 1 96.62 37 ASN B CA 1
ATOM 2477 C C . ASN B 1 37 ? 13.352 30.984 5.027 1 96.62 37 ASN B C 1
ATOM 2479 O O . ASN B 1 37 ? 14.445 30.438 4.855 1 96.62 37 ASN B O 1
ATOM 2483 N N . ILE B 1 38 ? 13.227 32.188 4.867 1 95.69 38 ILE B N 1
ATOM 2484 C CA . ILE B 1 38 ? 14.336 33.062 4.543 1 95.69 38 ILE B CA 1
ATOM 2485 C C . ILE B 1 38 ? 15.422 32.938 5.609 1 95.69 38 ILE B C 1
ATOM 2487 O O . ILE B 1 38 ? 15.125 32.969 6.809 1 95.69 38 ILE B O 1
ATOM 2491 N N . ASP B 1 39 ? 16.688 32.781 5.172 1 95.56 39 ASP B N 1
ATOM 2492 C CA . ASP B 1 39 ? 17.859 32.688 6.059 1 95.56 39 ASP B CA 1
ATOM 2493 C C . ASP B 1 39 ? 17.641 31.594 7.109 1 95.56 39 ASP B C 1
ATOM 2495 O O . ASP B 1 39 ? 17.922 31.812 8.289 1 95.56 39 ASP B O 1
ATOM 2499 N N . ASP B 1 40 ? 17.047 30.484 6.688 1 96.75 40 ASP B N 1
ATOM 2500 C CA . ASP B 1 40 ? 16.812 29.359 7.578 1 96.75 40 ASP B CA 1
ATOM 2501 C C . ASP B 1 40 ? 15.93 29.766 8.758 1 96.75 40 ASP B C 1
ATOM 2503 O O . ASP B 1 40 ? 16.203 29.391 9.898 1 96.75 40 ASP B O 1
ATOM 2507 N N . HIS B 1 41 ? 14.961 30.531 8.477 1 97.81 41 HIS B N 1
ATOM 2508 C CA . HIS B 1 41 ? 14.109 31.125 9.5 1 97.81 41 HIS B CA 1
ATOM 2509 C C . HIS B 1 41 ? 13.398 30.047 10.32 1 97.81 41 HIS B C 1
ATOM 2511 O O . HIS B 1 41 ? 13.211 30.219 11.523 1 97.81 41 HIS B O 1
ATOM 2517 N N . ILE B 1 42 ? 13.016 28.984 9.734 1 98.19 42 ILE B N 1
ATOM 2518 C CA . ILE B 1 42 ? 12.234 27.953 10.406 1 98.19 42 ILE B CA 1
ATOM 2519 C C . ILE B 1 42 ? 13.047 27.344 11.539 1 98.19 42 ILE B C 1
ATOM 2521 O O . ILE B 1 42 ? 12.625 27.359 12.695 1 98.19 42 ILE B O 1
ATOM 2525 N N . LEU B 1 43 ? 14.211 26.859 11.203 1 98.44 43 LEU B N 1
ATOM 2526 C CA . LEU B 1 43 ? 15.039 26.234 12.227 1 98.44 43 LEU B CA 1
ATOM 2527 C C . LEU B 1 43 ? 15.398 27.234 13.328 1 98.44 43 LEU B C 1
ATOM 2529 O O . LEU B 1 43 ? 15.383 26.906 14.508 1 98.44 43 LEU B O 1
ATOM 2533 N N . LYS B 1 44 ? 15.727 28.469 12.93 1 98.5 44 LYS B N 1
ATOM 2534 C CA . LYS B 1 44 ? 16.047 29.5 13.898 1 98.5 44 LYS B CA 1
ATOM 2535 C C . LYS B 1 44 ? 14.867 29.75 14.836 1 98.5 44 LYS B C 1
ATOM 2537 O O . LYS B 1 44 ? 15.055 29.938 16.047 1 98.5 44 LYS B O 1
ATOM 2542 N N . SER B 1 45 ? 13.688 29.766 14.266 1 98.69 45 SER B N 1
ATOM 2543 C CA . SER B 1 45 ? 12.484 29.984 15.062 1 98.69 45 SER B CA 1
ATOM 2544 C C . SER B 1 45 ? 12.25 28.828 16.031 1 98.69 45 SER B C 1
ATOM 2546 O O . SER B 1 45 ? 11.93 29.047 17.203 1 98.69 45 SER B O 1
ATOM 2548 N N . LEU B 1 46 ? 12.406 27.609 15.531 1 98.75 46 LEU B N 1
ATOM 2549 C CA . LEU B 1 46 ? 12.25 26.453 16.391 1 98.75 46 LEU B CA 1
ATOM 2550 C C . LEU B 1 46 ? 13.211 26.5 17.562 1 98.75 46 LEU B C 1
ATOM 2552 O O . LEU B 1 46 ? 12.828 26.234 18.703 1 98.75 46 LEU B O 1
ATOM 2556 N N . LYS B 1 47 ? 14.43 26.875 17.297 1 98.75 47 LYS B N 1
ATOM 2557 C CA . LYS B 1 47 ? 15.453 26.953 18.344 1 98.75 47 LYS B CA 1
ATOM 2558 C C . LYS B 1 47 ? 15.133 28.047 19.344 1 98.75 47 LYS B C 1
ATOM 2560 O O . LYS B 1 47 ? 15.203 27.828 20.562 1 98.75 47 LYS B O 1
ATOM 2565 N N . LYS B 1 48 ? 14.805 29.188 18.781 1 98.69 48 LYS B N 1
ATOM 2566 C CA . LYS B 1 48 ? 14.508 30.328 19.641 1 98.69 48 LYS B CA 1
ATOM 2567 C C . LYS B 1 48 ? 13.344 30.016 20.578 1 98.69 48 LYS B C 1
ATOM 2569 O O . LYS B 1 48 ? 13.422 30.281 21.781 1 98.69 48 LYS B O 1
ATOM 2574 N N . ILE B 1 49 ? 12.305 29.484 20.047 1 98.5 49 ILE B N 1
ATOM 2575 C CA . ILE B 1 49 ? 11.109 29.156 20.828 1 98.5 49 ILE B CA 1
ATOM 2576 C C . ILE B 1 49 ? 11.438 28.094 21.859 1 98.5 49 ILE B C 1
ATOM 2578 O O . ILE B 1 49 ? 10.992 28.156 23 1 98.5 49 ILE B O 1
ATOM 2582 N N . THR B 1 50 ? 12.164 27.094 21.438 1 98.62 50 THR B N 1
ATOM 2583 C CA . THR B 1 50 ? 12.586 26.031 22.344 1 98.62 50 THR B CA 1
ATOM 2584 C C . THR B 1 50 ? 13.328 26.625 23.547 1 98.62 50 THR B C 1
ATOM 2586 O O . THR B 1 50 ? 13.031 26.281 24.688 1 98.62 50 THR B O 1
ATOM 2589 N N . GLU B 1 51 ? 14.273 27.547 23.266 1 98.38 51 GLU B N 1
ATOM 2590 C CA . GLU B 1 51 ? 15.039 28.172 24.328 1 98.38 51 GLU B CA 1
ATOM 2591 C C . GLU B 1 51 ? 14.117 28.953 25.281 1 98.38 51 GLU B C 1
ATOM 2593 O O . GLU B 1 51 ? 14.242 28.844 26.5 1 98.38 51 GLU B O 1
ATOM 2598 N N . GLU B 1 52 ? 13.258 29.703 24.688 1 97.94 52 GLU B N 1
ATOM 2599 C CA . GLU B 1 52 ? 12.312 30.5 25.484 1 97.94 52 GLU B CA 1
ATOM 2600 C C . GLU B 1 52 ? 11.445 29.609 26.359 1 97.94 52 GLU B C 1
ATOM 2602 O O . GLU B 1 52 ? 11.227 29.906 27.531 1 97.94 52 GLU B O 1
ATOM 2607 N N . MET B 1 53 ? 10.977 28.516 25.812 1 97.44 53 MET B N 1
ATOM 2608 C CA . MET B 1 53 ? 10.086 27.625 26.562 1 97.44 53 MET B CA 1
ATOM 2609 C C . MET B 1 53 ? 10.852 26.891 27.656 1 97.44 53 MET B C 1
ATOM 2611 O O . MET B 1 53 ? 10.305 26.609 28.719 1 97.44 53 MET B O 1
ATOM 2615 N N . MET B 1 54 ? 12.094 26.578 27.375 1 97.06 54 MET B N 1
ATOM 2616 C CA . MET B 1 54 ? 12.906 25.875 28.375 1 97.06 54 MET B CA 1
ATOM 2617 C C . MET B 1 54 ? 13.172 26.766 29.578 1 97.06 54 MET B C 1
ATOM 2619 O O . MET B 1 54 ? 13.359 26.281 30.688 1 97.06 54 MET B O 1
ATOM 2623 N N . GLU B 1 55 ? 13.25 28.047 29.328 1 96.88 55 GLU B N 1
ATOM 2624 C CA . GLU B 1 55 ? 13.469 29 30.422 1 96.88 55 GLU B CA 1
ATOM 2625 C C . GLU B 1 55 ? 12.242 29.109 31.328 1 96.88 55 GLU B C 1
ATOM 2627 O O . GLU B 1 55 ? 12.367 29.328 32.531 1 96.88 55 GLU B O 1
ATOM 2632 N N . ALA B 1 56 ? 11.133 28.875 30.734 1 95.81 56 ALA B N 1
ATOM 2633 C CA . ALA B 1 56 ? 9.883 29.141 31.438 1 95.81 56 ALA B CA 1
ATOM 2634 C C . ALA B 1 56 ? 9.266 27.844 31.969 1 95.81 56 ALA B C 1
ATOM 2636 O O . ALA B 1 56 ? 8.508 27.875 32.938 1 95.81 56 ALA B O 1
ATOM 2637 N N . TYR B 1 57 ? 9.586 26.734 31.359 1 96.56 57 TYR B N 1
ATOM 2638 C CA . TYR B 1 57 ? 8.922 25.469 31.703 1 96.56 57 TYR B CA 1
ATOM 2639 C C . TYR B 1 57 ? 9.93 24.328 31.766 1 96.56 57 TYR B C 1
ATOM 2641 O O . TYR B 1 57 ? 11.039 24.438 31.234 1 96.56 57 TYR B O 1
ATOM 2649 N N . THR B 1 58 ? 9.531 23.281 32.5 1 96.56 58 THR B N 1
ATOM 2650 C CA . THR B 1 58 ? 10.258 22.016 32.438 1 96.56 58 THR B CA 1
ATOM 2651 C C . THR B 1 58 ? 9.727 21.141 31.297 1 96.56 58 THR B C 1
ATOM 2653 O O . THR B 1 58 ? 8.57 20.719 31.328 1 96.56 58 THR B O 1
ATOM 2656 N N . LEU B 1 59 ? 10.578 20.875 30.359 1 97.19 59 LEU B N 1
ATOM 2657 C CA . LEU B 1 59 ? 10.172 20.125 29.172 1 97.19 59 LEU B CA 1
ATOM 2658 C C . LEU B 1 59 ? 10.656 18.672 29.25 1 97.19 59 LEU B C 1
ATOM 2660 O O . LEU B 1 59 ? 11.781 18.422 29.688 1 97.19 59 LEU B O 1
ATOM 2664 N N . LEU B 1 60 ? 9.789 17.75 28.812 1 96.81 60 LEU B N 1
ATOM 2665 C CA . LEU B 1 60 ? 10.117 16.328 28.766 1 96.81 60 LEU B CA 1
ATOM 2666 C C . LEU B 1 60 ? 10.648 15.938 27.391 1 96.81 60 LEU B C 1
ATOM 2668 O O . LEU B 1 60 ? 11.352 14.93 27.25 1 96.81 60 LEU B O 1
ATOM 2672 N N . GLY B 1 61 ? 10.312 16.625 26.406 1 98 61 GLY B N 1
ATOM 2673 C CA . GLY B 1 61 ? 10.672 16.359 25.016 1 98 61 GLY B CA 1
ATOM 2674 C C . GLY B 1 61 ? 10.078 17.359 24.047 1 98 61 GLY B C 1
ATOM 2675 O O . GLY B 1 61 ? 9.281 18.219 24.438 1 98 61 GLY B O 1
ATOM 2676 N N . ILE B 1 62 ? 10.516 17.281 22.812 1 98.62 62 ILE B N 1
ATOM 2677 C CA . ILE B 1 62 ? 10.094 18.203 21.766 1 98.62 62 ILE B CA 1
ATOM 2678 C C . ILE B 1 62 ? 9.602 17.406 20.547 1 98.62 62 ILE B C 1
ATOM 2680 O O . ILE B 1 62 ? 10.297 16.5 20.078 1 98.62 62 ILE B O 1
ATOM 2684 N N . GLY B 1 63 ? 8.383 17.656 20.156 1 98.44 63 GLY B N 1
ATOM 2685 C CA . GLY B 1 63 ? 7.836 17.062 18.953 1 98.44 63 GLY B CA 1
ATOM 2686 C C . GLY B 1 63 ? 7.648 18.047 17.828 1 98.44 63 GLY B C 1
ATOM 2687 O O . GLY B 1 63 ? 7.195 19.172 18.047 1 98.44 63 GLY B O 1
ATOM 2688 N N . VAL B 1 64 ? 8.031 17.656 16.625 1 98.56 64 VAL B N 1
ATOM 2689 C CA . VAL B 1 64 ? 7.895 18.531 15.469 1 98.56 64 VAL B CA 1
ATOM 2690 C C . VAL B 1 64 ? 7.113 17.812 14.367 1 98.56 64 VAL B C 1
ATOM 2692 O O . VAL B 1 64 ? 7.555 16.781 13.859 1 98.56 64 VAL B O 1
ATOM 2695 N N . SER B 1 65 ? 5.953 18.266 14.086 1 97.75 65 SER B N 1
ATOM 2696 C CA . SER B 1 65 ? 5.246 17.969 12.844 1 97.75 65 SER B CA 1
ATOM 2697 C C . SER B 1 65 ? 5.645 18.953 11.742 1 97.75 65 SER B C 1
ATOM 2699 O O . SER B 1 65 ? 5.75 20.156 11.984 1 97.75 65 SER B O 1
ATOM 2701 N N . THR B 1 66 ? 5.871 18.406 10.57 1 96.56 66 THR B N 1
ATOM 2702 C CA . THR B 1 66 ? 6.379 19.359 9.586 1 96.56 66 THR B CA 1
ATOM 2703 C C . THR B 1 66 ? 5.941 18.953 8.18 1 96.56 66 THR B C 1
ATOM 2705 O O . THR B 1 66 ? 5.82 17.766 7.871 1 96.56 66 THR B O 1
ATOM 2708 N N . ALA B 1 67 ? 5.793 19.969 7.324 1 92.5 67 ALA B N 1
ATOM 2709 C CA . ALA B 1 67 ? 5.684 19.734 5.887 1 92.5 67 ALA B CA 1
ATOM 2710 C C . ALA B 1 67 ? 6.965 19.125 5.332 1 92.5 67 ALA B C 1
ATOM 2712 O O . ALA B 1 67 ? 8.047 19.312 5.895 1 92.5 67 ALA B O 1
ATOM 2713 N N . GLY B 1 68 ? 6.793 18.359 4.273 1 89.44 68 GLY B N 1
ATOM 2714 C CA . GLY B 1 68 ? 7.941 17.719 3.637 1 89.44 68 GLY B CA 1
ATOM 2715 C C . GLY B 1 68 ? 8.141 16.281 4.055 1 89.44 68 GLY B C 1
ATOM 2716 O O . GLY B 1 68 ? 7.441 15.789 4.941 1 89.44 68 GLY B O 1
ATOM 2717 N N . ILE B 1 69 ? 9.039 15.648 3.412 1 88.75 69 ILE B N 1
ATOM 2718 C CA . ILE B 1 69 ? 9.422 14.281 3.748 1 88.75 69 ILE B CA 1
ATOM 2719 C C . ILE B 1 69 ? 10.531 14.297 4.789 1 88.75 69 ILE B C 1
ATOM 2721 O O . ILE B 1 69 ? 11.547 14.977 4.613 1 88.75 69 ILE B O 1
ATOM 2725 N N . VAL B 1 70 ? 10.328 13.555 5.859 1 93.5 70 VAL B N 1
ATOM 2726 C CA . VAL B 1 70 ? 11.297 13.5 6.949 1 93.5 70 VAL B CA 1
ATOM 2727 C C . VAL B 1 70 ? 12.148 12.242 6.816 1 93.5 70 VAL B C 1
ATOM 2729 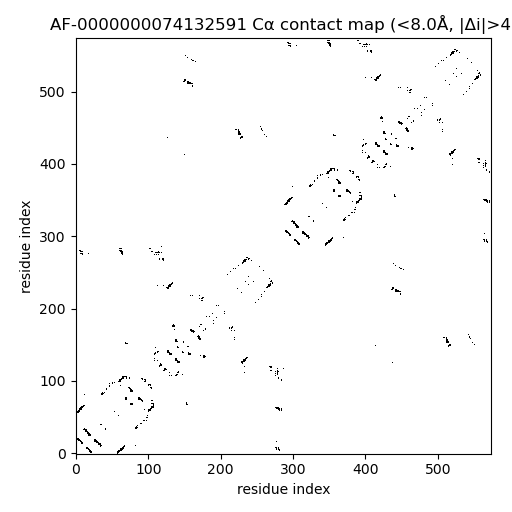O O . VAL B 1 70 ? 11.625 11.141 6.645 1 93.5 70 VAL B O 1
ATOM 2732 N N . GLY B 1 71 ? 13.383 12.438 6.879 1 89 71 GLY B N 1
ATOM 2733 C CA . GLY B 1 71 ? 14.312 11.32 6.789 1 89 71 GLY B CA 1
ATOM 2734 C C . GLY B 1 71 ? 14.422 10.539 8.086 1 89 71 GLY B C 1
ATOM 2735 O O . GLY B 1 71 ? 13.828 10.914 9.094 1 89 71 GLY B O 1
ATOM 2736 N N . LYS B 1 72 ? 15.164 9.469 8.031 1 84.38 72 LYS B N 1
ATOM 2737 C CA . LYS B 1 72 ? 15.312 8.555 9.156 1 84.38 72 LYS B CA 1
ATOM 2738 C C . LYS B 1 72 ? 15.977 9.234 10.344 1 84.38 72 LYS B C 1
ATOM 2740 O O . LYS B 1 72 ? 15.758 8.852 11.5 1 84.38 72 LYS B O 1
ATOM 2745 N N . LYS B 1 73 ? 16.75 10.289 10.055 1 90.12 73 LYS B N 1
ATOM 2746 C CA . LYS B 1 73 ? 17.484 10.961 11.133 1 90.12 73 LYS B CA 1
ATOM 2747 C C . LYS B 1 73 ? 16.734 12.211 11.594 1 90.12 73 LYS B C 1
ATOM 2749 O O . LYS B 1 73 ? 17.266 12.992 12.391 1 90.12 73 LYS B O 1
ATOM 2754 N N . GLY B 1 74 ? 15.531 12.43 11.031 1 92.62 74 GLY B N 1
ATOM 2755 C CA . GLY B 1 74 ? 14.719 13.562 11.445 1 92.62 74 GLY B CA 1
ATOM 2756 C C . GLY B 1 74 ? 15.016 14.828 10.664 1 92.62 74 GLY B C 1
ATOM 2757 O O . GLY B 1 74 ? 14.594 15.922 11.047 1 92.62 74 GLY B O 1
ATOM 2758 N N . GLU B 1 75 ? 15.836 14.703 9.648 1 94.25 75 GLU B N 1
ATOM 2759 C CA . GLU B 1 75 ? 16.094 15.812 8.734 1 94.25 75 GLU B CA 1
ATOM 2760 C C . GLU B 1 75 ? 15.023 15.914 7.656 1 94.25 75 GLU B C 1
ATOM 2762 O O . GLU B 1 75 ? 14.281 14.961 7.426 1 94.25 75 GLU B O 1
ATOM 2767 N N . ILE B 1 76 ? 15.008 17.062 7.004 1 94.69 76 ILE B N 1
ATOM 2768 C CA . ILE B 1 76 ? 14.094 17.219 5.875 1 94.69 76 ILE B CA 1
ATOM 2769 C C . ILE B 1 76 ? 14.742 16.656 4.613 1 94.69 76 ILE B C 1
ATOM 2771 O O . ILE B 1 76 ? 15.68 17.234 4.074 1 94.69 76 ILE B O 1
ATOM 2775 N N . GLN B 1 77 ? 14.211 15.578 4.207 1 89.06 77 GLN B N 1
ATOM 2776 C CA . GLN B 1 77 ? 14.766 14.883 3.049 1 89.06 77 GLN B CA 1
ATOM 2777 C C . GLN B 1 77 ? 14.289 15.523 1.747 1 89.06 77 GLN B C 1
ATOM 2779 O O . GLN B 1 77 ? 15.039 15.578 0.769 1 89.06 77 GLN B O 1
ATOM 2784 N N . TYR B 1 78 ? 13.07 15.922 1.761 1 87.06 78 TYR B N 1
ATOM 2785 C CA . TYR B 1 78 ? 12.484 16.562 0.586 1 87.06 78 TYR B CA 1
ATOM 2786 C C . TYR B 1 78 ? 11.406 17.547 0.988 1 87.06 78 TYR B C 1
ATOM 2788 O O . TYR B 1 78 ? 10.664 17.312 1.946 1 87.06 78 TYR B O 1
ATOM 2796 N N . ALA B 1 79 ? 11.391 18.625 0.31 1 85.88 79 ALA B N 1
ATOM 2797 C CA . ALA B 1 79 ? 10.359 19.641 0.483 1 85.88 79 ALA B CA 1
ATOM 2798 C C . ALA B 1 79 ? 10.016 20.312 -0.845 1 85.88 79 ALA B C 1
ATOM 2800 O O . ALA B 1 79 ? 10.898 20.531 -1.676 1 85.88 79 ALA B O 1
ATOM 2801 N N . GLY B 1 80 ? 8.758 20.469 -1.109 1 77.31 80 GLY B N 1
ATOM 2802 C CA . GLY B 1 80 ? 8.344 21.156 -2.318 1 77.31 80 GLY B CA 1
ATOM 2803 C C . GLY B 1 80 ? 8.766 22.609 -2.348 1 77.31 80 GLY B C 1
ATOM 2804 O O . GLY B 1 80 ? 9.43 23.094 -1.427 1 77.31 80 GLY B O 1
ATOM 2805 N N . PRO B 1 81 ? 8.375 23.234 -3.439 1 78.56 81 PRO B N 1
ATOM 2806 C CA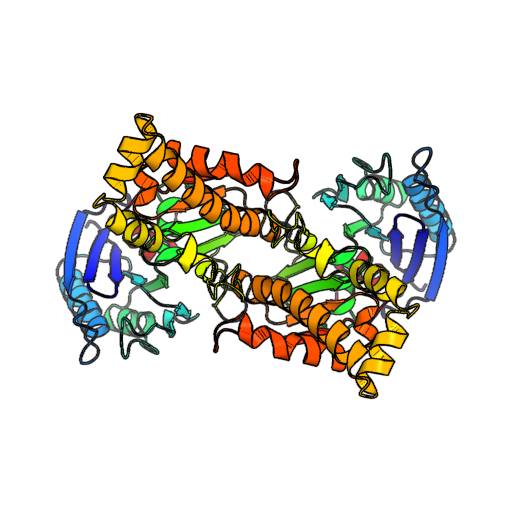 . PRO B 1 81 ? 8.797 24.625 -3.66 1 78.56 81 PRO B CA 1
ATOM 2807 C C . PRO B 1 81 ? 8.133 25.609 -2.695 1 78.56 81 PRO B C 1
ATOM 2809 O O . PRO B 1 81 ? 8.539 26.766 -2.615 1 78.56 81 PRO B O 1
ATOM 2812 N N . THR B 1 82 ? 7.238 25.094 -1.876 1 79.69 82 THR B N 1
ATOM 2813 C CA . THR B 1 82 ? 6.52 25.969 -0.955 1 79.69 82 THR B CA 1
ATOM 2814 C C . THR B 1 82 ? 7.43 26.422 0.18 1 79.69 82 THR B C 1
ATOM 2816 O O . THR B 1 82 ? 7.184 27.453 0.805 1 79.69 82 THR B O 1
ATOM 2819 N N . ILE B 1 83 ? 8.414 25.656 0.545 1 91.5 83 ILE B N 1
ATOM 2820 C CA . ILE B 1 83 ? 9.367 26.047 1.578 1 91.5 83 ILE B CA 1
ATOM 2821 C C . ILE B 1 83 ? 10.789 25.969 1.02 1 91.5 83 ILE B C 1
ATOM 2823 O O . ILE B 1 83 ? 11.492 24.984 1.212 1 91.5 83 ILE B O 1
ATOM 2827 N N . PRO B 1 84 ? 11.164 27.016 0.405 1 91.06 84 PRO B N 1
ATOM 2828 C CA . PRO B 1 84 ? 12.508 27.016 -0.189 1 91.06 84 PRO B CA 1
ATOM 2829 C C . PRO B 1 84 ? 13.609 26.766 0.84 1 91.06 84 PRO B C 1
ATOM 2831 O O . PRO B 1 84 ? 13.508 27.234 1.978 1 91.06 84 PRO B O 1
ATOM 2834 N N . GLY B 1 85 ? 14.602 26.078 0.376 1 93 85 GLY B N 1
ATOM 2835 C CA . GLY B 1 85 ? 15.789 25.906 1.199 1 93 85 GLY B CA 1
ATOM 2836 C C . GLY B 1 85 ? 15.555 25.016 2.406 1 93 85 GLY B C 1
ATOM 2837 O O . GLY B 1 85 ? 16.344 25.016 3.354 1 93 85 GLY B O 1
ATOM 2838 N N . TYR B 1 86 ? 14.484 24.344 2.365 1 94.88 86 TYR B N 1
ATOM 2839 C CA . TYR B 1 86 ? 14.102 23.547 3.531 1 94.88 86 TYR B CA 1
ATOM 2840 C C . TYR B 1 86 ? 14.758 22.188 3.508 1 94.88 86 TYR B C 1
ATOM 2842 O O . TYR B 1 86 ? 14.969 21.562 4.559 1 94.88 86 TYR B O 1
ATOM 2850 N N . ILE B 1 87 ? 15.133 21.719 2.328 1 93.25 87 ILE B N 1
ATOM 2851 C CA . ILE B 1 87 ? 15.734 20.406 2.146 1 93.25 87 ILE B CA 1
ATOM 2852 C C . ILE B 1 87 ? 17.078 20.344 2.881 1 93.25 87 ILE B C 1
ATOM 2854 O O . ILE B 1 87 ? 17.875 21.281 2.805 1 93.25 87 ILE B O 1
ATOM 2858 N N . GLY B 1 88 ? 17.219 19.25 3.59 1 94.44 88 GLY B N 1
ATOM 2859 C CA . GLY B 1 88 ? 18.484 19.047 4.285 1 94.44 88 GLY B CA 1
ATOM 2860 C C . GLY B 1 88 ? 18.484 19.609 5.691 1 94.44 88 GLY B C 1
ATOM 2861 O O . GLY B 1 88 ? 19.406 19.328 6.469 1 94.44 88 GLY B O 1
ATOM 2862 N N . THR B 1 89 ? 17.516 20.359 6.105 1 97.12 89 THR B N 1
ATOM 2863 C CA . THR B 1 89 ? 17.484 20.969 7.426 1 97.12 89 THR B CA 1
ATOM 2864 C C . THR B 1 89 ? 17.516 19.906 8.523 1 97.12 89 THR B C 1
ATOM 2866 O O . THR B 1 89 ? 16.656 19.016 8.562 1 97.12 89 THR B O 1
ATOM 2869 N N . PRO B 1 90 ? 18.453 19.969 9.406 1 97.88 90 PRO B N 1
ATOM 2870 C CA . PRO B 1 90 ? 18.609 18.953 10.461 1 97.88 90 PRO B CA 1
ATOM 2871 C C . PRO B 1 90 ? 17.844 19.312 11.734 1 97.88 90 PRO B C 1
ATOM 2873 O O . PRO B 1 90 ? 18.438 19.531 12.789 1 97.88 90 PRO B O 1
ATOM 2876 N N . ILE B 1 91 ? 16.547 19.188 11.719 1 98.44 91 ILE B N 1
ATOM 2877 C CA . ILE B 1 91 ? 15.672 19.656 12.781 1 98.44 91 ILE B CA 1
ATOM 2878 C C . ILE B 1 91 ? 15.953 18.859 14.062 1 98.44 91 ILE B C 1
ATOM 2880 O O . ILE B 1 91 ? 16.203 19.453 15.117 1 98.44 91 ILE B O 1
ATOM 2884 N N . LYS B 1 92 ? 15.938 17.578 13.977 1 98.31 92 LYS B N 1
ATOM 2885 C CA . LYS B 1 92 ? 16.078 16.734 15.164 1 98.31 92 LYS B CA 1
ATOM 2886 C C . LYS B 1 92 ? 17.438 16.953 15.836 1 98.31 92 LYS B C 1
ATOM 2888 O O . LYS B 1 92 ? 17.5 17.25 17.031 1 98.31 92 LYS B O 1
ATOM 2893 N N . LYS B 1 93 ? 18.469 16.875 15.047 1 98.56 93 LYS B N 1
ATOM 2894 C CA . LYS B 1 93 ? 19.828 17.016 15.562 1 98.56 93 LYS B CA 1
ATOM 2895 C C . LYS B 1 93 ? 20.016 18.344 16.266 1 98.56 93 LYS B C 1
ATOM 2897 O O . LYS B 1 93 ? 20.547 18.406 17.375 1 98.56 93 LYS B O 1
ATOM 2902 N N . GLU B 1 94 ? 19.609 19.375 15.641 1 98.69 94 GLU B N 1
ATOM 2903 C CA . GLU B 1 94 ? 19.844 20.719 16.172 1 98.69 94 GLU B CA 1
ATOM 2904 C C . GLU B 1 94 ? 19.016 20.953 17.422 1 98.69 94 GLU B C 1
ATOM 2906 O O . GLU B 1 94 ? 19.5 21.594 18.375 1 98.69 94 GLU B O 1
ATOM 2911 N N . LEU B 1 95 ? 17.797 20.469 17.438 1 98.75 95 LEU B N 1
ATOM 2912 C CA . LEU B 1 95 ? 16.969 20.672 18.625 1 98.75 95 LEU B CA 1
ATOM 2913 C C . LEU B 1 95 ? 17.453 19.797 19.781 1 98.75 95 LEU B C 1
ATOM 2915 O O . LEU B 1 95 ? 17.391 20.219 20.938 1 98.75 95 LEU B O 1
ATOM 2919 N N . GLU B 1 96 ? 17.875 18.625 19.469 1 98.69 96 GLU B N 1
ATOM 2920 C CA . GLU B 1 96 ? 18.453 17.781 20.516 1 98.69 96 GLU B CA 1
ATOM 2921 C C . GLU B 1 96 ? 19.719 18.406 21.109 1 98.69 96 GLU B C 1
ATOM 2923 O O . GLU B 1 96 ? 19.906 18.422 22.328 1 98.69 96 GLU B O 1
ATOM 2928 N N . LYS B 1 97 ? 20.562 18.859 20.219 1 98.5 97 LYS B N 1
ATOM 2929 C CA . LYS B 1 97 ? 21.797 19.5 20.672 1 98.5 97 LYS B CA 1
ATOM 2930 C C . LYS B 1 97 ? 21.484 20.703 21.562 1 98.5 97 LYS B C 1
ATOM 2932 O O . LYS B 1 97 ? 22.141 20.891 22.594 1 98.5 97 LYS B O 1
ATOM 2937 N N . LEU B 1 98 ? 20.578 21.453 21.203 1 98.38 98 LEU B N 1
ATOM 2938 C CA . LEU B 1 98 ? 20.219 22.688 21.906 1 98.38 98 LEU B CA 1
ATOM 2939 C C . LEU B 1 98 ? 19.594 22.359 23.266 1 98.38 98 LEU B C 1
ATOM 2941 O O . LEU B 1 98 ? 19.891 23.016 24.266 1 98.38 98 LEU B O 1
ATOM 2945 N N . SER B 1 99 ? 18.688 21.359 23.281 1 98.25 99 SER B N 1
ATOM 2946 C CA . SER B 1 99 ? 17.812 21.172 24.438 1 98.25 99 SER B CA 1
ATOM 2947 C C . SER B 1 99 ? 18.312 20.062 25.344 1 98.25 99 SER B C 1
ATOM 2949 O O . SER B 1 99 ? 17.984 20.016 26.531 1 98.25 99 SER B O 1
ATOM 2951 N N . GLY B 1 100 ? 19.047 19.109 24.766 1 98.19 100 GLY B N 1
ATOM 2952 C CA . GLY B 1 100 ? 19.406 17.922 25.5 1 98.19 100 GLY B CA 1
ATOM 2953 C C . GLY B 1 100 ? 18.25 16.984 25.75 1 98.19 100 GLY B C 1
ATOM 2954 O O . GLY B 1 100 ? 18.328 16.062 26.562 1 98.19 100 GLY B O 1
ATOM 2955 N N . LEU B 1 101 ? 17.156 17.203 25.094 1 98.19 101 LEU B N 1
ATOM 2956 C CA . LEU B 1 101 ? 15.922 16.438 25.281 1 98.19 101 LEU B CA 1
ATOM 2957 C C . LEU B 1 101 ? 15.672 15.508 24.094 1 98.19 101 LEU B C 1
ATOM 2959 O O . LEU B 1 101 ? 16.234 15.711 23.016 1 98.19 101 LEU B O 1
ATOM 2963 N N . PRO B 1 102 ? 14.836 14.43 24.359 1 97.88 102 PRO B N 1
ATOM 2964 C CA . PRO B 1 102 ? 14.391 13.656 23.188 1 97.88 102 PRO B CA 1
ATOM 2965 C C . PRO B 1 102 ? 13.562 14.492 22.219 1 97.88 102 PRO B C 1
ATOM 2967 O O . PRO B 1 102 ? 12.742 15.312 22.641 1 97.88 102 PRO B O 1
ATOM 2970 N N . VAL B 1 103 ? 13.859 14.344 20.922 1 98.56 103 VAL B N 1
ATOM 2971 C CA . VAL B 1 103 ? 13.156 15.086 19.891 1 98.56 103 VAL B CA 1
ATOM 2972 C C . VAL B 1 103 ? 12.578 14.117 18.859 1 98.56 103 VAL B C 1
ATOM 2974 O O . VAL B 1 103 ? 13.242 13.164 18.453 1 98.56 103 VAL B O 1
ATOM 2977 N N . SER B 1 104 ? 11.352 14.32 18.516 1 97.69 104 SER B N 1
ATOM 2978 C CA . SER B 1 104 ? 10.703 13.602 17.422 1 97.69 104 SER B CA 1
ATOM 2979 C C . SER B 1 104 ? 10.359 14.547 16.266 1 97.69 104 SER B C 1
ATOM 2981 O O . SER B 1 104 ? 9.93 15.68 16.5 1 97.69 104 SER B O 1
ATOM 2983 N N . VAL B 1 105 ? 10.664 14.156 15.07 1 97.69 105 VAL B N 1
ATOM 2984 C CA . VAL B 1 105 ? 10.289 14.891 13.867 1 97.69 105 VAL B CA 1
ATOM 2985 C C . VAL B 1 105 ? 9.531 13.969 12.914 1 97.69 105 VAL B C 1
ATOM 2987 O O . VAL B 1 105 ? 10.047 12.922 12.516 1 97.69 105 VAL B O 1
ATOM 2990 N N . VAL B 1 106 ? 8.336 14.367 12.578 1 95.94 106 VAL B N 1
ATOM 2991 C CA . VAL B 1 106 ? 7.52 13.555 11.688 1 95.94 106 VAL B CA 1
ATOM 2992 C C . VAL B 1 106 ? 6.82 14.445 10.672 1 95.94 106 VAL B C 1
ATOM 2994 O O . VAL B 1 106 ? 6.598 15.633 10.922 1 95.94 106 VAL B O 1
ATOM 2997 N N . ASN B 1 107 ? 6.504 13.891 9.516 1 95.06 107 ASN B N 1
ATOM 2998 C CA . ASN B 1 107 ? 5.688 14.57 8.508 1 95.06 107 ASN B CA 1
ATOM 2999 C C . ASN B 1 107 ? 4.316 14.945 9.062 1 95.06 107 ASN B C 1
ATOM 3001 O O . ASN B 1 107 ? 3.811 14.281 9.977 1 95.06 107 ASN B O 1
ATOM 3005 N N . ASP B 1 108 ? 3.766 15.945 8.531 1 94.75 108 ASP B N 1
ATOM 3006 C CA . ASP B 1 108 ? 2.525 16.484 9.078 1 94.75 108 ASP B CA 1
ATOM 3007 C C . ASP B 1 108 ? 1.383 15.484 8.953 1 94.75 108 ASP B C 1
ATOM 3009 O O . ASP B 1 108 ? 0.525 15.398 9.828 1 94.75 108 ASP B O 1
ATOM 3013 N N . VAL B 1 109 ? 1.31 14.734 7.887 1 95.5 109 VAL B N 1
ATOM 3014 C CA . VAL B 1 109 ? 0.24 13.75 7.754 1 95.5 109 VAL B CA 1
ATOM 3015 C C . VAL B 1 109 ? 0.481 12.594 8.719 1 95.5 109 VAL B C 1
ATOM 3017 O O . VAL B 1 109 ? -0.46 12.07 9.32 1 95.5 109 VAL B O 1
ATOM 3020 N N . ASP B 1 110 ? 1.706 12.164 8.867 1 96.25 110 ASP B N 1
ATOM 3021 C CA . ASP B 1 110 ? 2.072 11.188 9.883 1 96.25 110 ASP B CA 1
ATOM 3022 C C . ASP B 1 110 ? 1.677 11.672 11.273 1 96.25 110 ASP B C 1
ATOM 3024 O O . ASP B 1 110 ? 1.104 10.914 12.062 1 96.25 110 ASP B O 1
ATOM 3028 N N . ALA B 1 111 ? 1.959 12.891 11.5 1 96.25 111 ALA B N 1
ATOM 3029 C CA . ALA B 1 111 ? 1.63 13.461 12.797 1 96.25 111 ALA B CA 1
ATOM 3030 C C . ALA B 1 111 ? 0.12 13.484 13.023 1 96.25 111 ALA B C 1
ATOM 3032 O O . ALA B 1 111 ? -0.354 13.203 14.125 1 96.25 111 ALA B O 1
ATOM 3033 N N . ALA B 1 112 ? -0.588 13.883 12.008 1 95.62 112 ALA B N 1
ATOM 3034 C CA . ALA B 1 112 ? -2.045 13.875 12.109 1 95.62 112 ALA B CA 1
ATOM 3035 C C . ALA B 1 112 ? -2.562 12.5 12.508 1 95.62 112 ALA B C 1
ATOM 3037 O O . ALA B 1 112 ? -3.391 12.375 13.414 1 95.62 112 ALA B O 1
ATOM 3038 N N . LEU B 1 113 ? -2.061 11.5 11.875 1 96.5 113 LEU B N 1
ATOM 3039 C CA . LEU B 1 113 ? -2.457 10.133 12.188 1 96.5 113 LEU B CA 1
ATOM 3040 C C . LEU B 1 113 ? -2.07 9.773 13.617 1 96.5 113 LEU B C 1
ATOM 3042 O O . LEU B 1 113 ? -2.895 9.25 14.375 1 96.5 113 LEU B O 1
ATOM 3046 N N . LEU B 1 114 ? -0.881 10.086 13.984 1 95.88 114 LEU B N 1
ATOM 3047 C CA . LEU B 1 114 ? -0.4 9.758 15.32 1 95.88 114 LEU B CA 1
ATOM 3048 C C . LEU B 1 114 ? -1.216 10.484 16.391 1 95.88 114 LEU B C 1
ATOM 3050 O O . LEU B 1 114 ? -1.506 9.914 17.438 1 95.88 114 LEU B O 1
ATOM 3054 N N . GLY B 1 115 ? -1.495 11.719 16.094 1 95.88 115 GLY B N 1
ATOM 3055 C CA . GLY B 1 115 ? -2.354 12.453 17.016 1 95.88 115 GLY B CA 1
ATOM 3056 C C . GLY B 1 115 ? -3.699 11.789 17.234 1 95.88 115 GLY B C 1
ATOM 3057 O O . GLY B 1 115 ? -4.152 11.648 18.375 1 95.88 115 GLY B O 1
ATOM 3058 N N . GLU B 1 116 ? -4.324 11.398 16.156 1 96.06 116 GLU B N 1
ATOM 3059 C CA . GLU B 1 116 ? -5.617 10.727 16.219 1 96.06 116 GLU B CA 1
ATOM 3060 C C . GLU B 1 116 ? -5.516 9.398 16.969 1 96.06 116 GLU B C 1
ATOM 3062 O O . GLU B 1 116 ? -6.473 8.969 17.609 1 96.06 116 GLU B O 1
ATOM 3067 N N . ARG B 1 117 ? -4.414 8.742 16.875 1 94.06 117 ARG B N 1
ATOM 3068 C CA . ARG B 1 117 ? -4.191 7.504 17.609 1 94.06 117 ARG B CA 1
ATOM 3069 C C . ARG B 1 117 ? -4.047 7.773 19.094 1 94.06 117 ARG B C 1
ATOM 3071 O O . ARG B 1 117 ? -4.387 6.922 19.922 1 94.06 117 ARG B O 1
ATOM 3078 N N . LEU B 1 118 ? -3.516 8.914 19.422 1 91.75 118 LEU B N 1
ATOM 3079 C CA . LEU B 1 118 ? -3.309 9.266 20.812 1 91.75 118 LEU B CA 1
ATOM 3080 C C . LEU B 1 118 ? -4.621 9.672 21.469 1 91.75 118 LEU B C 1
ATOM 3082 O O . LEU B 1 118 ? -4.902 9.273 22.609 1 91.75 118 LEU B O 1
ATOM 3086 N N . ALA B 1 119 ? -5.398 10.438 20.703 1 91.69 119 ALA B N 1
ATOM 3087 C CA . ALA B 1 119 ? -6.496 11.086 21.406 1 91.69 119 ALA B CA 1
ATOM 3088 C C . ALA B 1 119 ? -7.727 11.219 20.516 1 91.69 119 ALA B C 1
ATOM 3090 O O . ALA B 1 119 ? -8.695 11.891 20.891 1 91.69 119 ALA B O 1
ATOM 3091 N N . GLY B 1 120 ? -7.688 10.625 19.391 1 93.44 120 GLY B N 1
ATOM 3092 C CA . GLY B 1 120 ? -8.797 10.805 18.469 1 93.44 120 GLY B CA 1
ATOM 3093 C C . GLY B 1 120 ? -9.469 9.508 18.078 1 93.44 120 GLY B C 1
ATOM 3094 O O . GLY B 1 120 ? -9.617 8.609 18.906 1 93.44 120 GLY B O 1
ATOM 3095 N N . ASN B 1 121 ? -9.977 9.469 16.844 1 93.25 121 ASN B N 1
ATOM 3096 C CA . ASN B 1 121 ? -10.844 8.398 16.375 1 93.25 121 ASN B CA 1
ATOM 3097 C C . ASN B 1 121 ? -10.047 7.16 15.977 1 93.25 121 ASN B C 1
ATOM 3099 O O . ASN B 1 121 ? -10.625 6.117 15.672 1 93.25 121 ASN B O 1
ATOM 3103 N N . ALA B 1 122 ? -8.711 7.285 16.031 1 93.56 122 ALA B N 1
ATOM 3104 C CA . ALA B 1 122 ? -7.891 6.125 15.711 1 93.56 122 ALA B CA 1
ATOM 3105 C C . ALA B 1 122 ? -7.258 5.527 16.969 1 93.56 122 ALA B C 1
ATOM 3107 O O . ALA B 1 122 ? -6.297 4.762 16.875 1 93.56 122 ALA B O 1
ATOM 3108 N N . ARG B 1 123 ? -7.797 5.938 18.062 1 91.38 123 ARG B N 1
ATOM 3109 C CA . ARG B 1 123 ? -7.23 5.473 19.328 1 91.38 123 ARG B CA 1
ATOM 3110 C C . ARG B 1 123 ? -7.238 3.951 19.406 1 91.38 123 ARG B C 1
ATOM 3112 O O . ARG B 1 123 ? -8.258 3.314 19.125 1 91.38 123 ARG B O 1
ATOM 3119 N N . GLY B 1 124 ? -6.078 3.354 19.656 1 84.94 124 GLY B N 1
ATOM 3120 C CA . GLY B 1 124 ? -5.965 1.923 19.891 1 84.94 124 GLY B CA 1
ATOM 3121 C C . GLY B 1 124 ? -5.801 1.122 18.609 1 84.94 124 GLY B C 1
ATOM 3122 O O . GLY B 1 124 ? -5.582 -0.09 18.656 1 84.94 124 GLY B O 1
ATOM 3123 N N . SER B 1 125 ? -5.93 1.768 17.5 1 89.75 125 SER B N 1
ATOM 3124 C CA . SER B 1 125 ? -5.801 1.051 16.234 1 89.75 125 SER B CA 1
ATOM 3125 C C . SER B 1 125 ? -4.336 0.848 15.859 1 89.75 125 SER B C 1
ATOM 3127 O O . SER B 1 125 ? -3.52 1.761 16.016 1 89.75 125 SER B O 1
ATOM 3129 N N . ASP B 1 126 ? -4.035 -0.353 15.422 1 92.5 126 ASP B N 1
ATOM 3130 C CA . ASP B 1 126 ? -2.652 -0.67 15.078 1 92.5 126 ASP B CA 1
ATOM 3131 C C . ASP B 1 126 ? -2.488 -0.851 13.57 1 92.5 126 ASP B C 1
ATOM 3133 O O . ASP B 1 126 ? -1.391 -1.139 13.094 1 92.5 126 ASP B O 1
ATOM 3137 N N . ASN B 1 127 ? -3.475 -0.76 12.789 1 96.19 127 ASN B N 1
ATOM 3138 C CA . ASN B 1 127 ? -3.498 -0.851 11.336 1 96.19 127 ASN B CA 1
ATOM 3139 C C . ASN B 1 127 ? -4.441 0.181 10.727 1 96.19 127 ASN B C 1
ATOM 3141 O O . ASN B 1 127 ? -5.566 -0.149 10.336 1 96.19 127 ASN B O 1
ATOM 3145 N N . VAL B 1 128 ? -3.951 1.421 10.68 1 97.88 128 VAL B N 1
ATOM 3146 C CA . VAL B 1 128 ? -4.809 2.535 10.289 1 97.88 128 VAL B CA 1
ATOM 3147 C C . VAL B 1 128 ? -4.117 3.363 9.203 1 97.88 128 VAL B C 1
ATOM 3149 O O . VAL B 1 128 ? -2.945 3.723 9.344 1 97.88 128 VAL B O 1
ATOM 3152 N N . TYR B 1 129 ? -4.805 3.594 8.148 1 98.56 129 TYR B N 1
ATOM 3153 C CA . TYR B 1 129 ? -4.348 4.469 7.07 1 98.56 129 TYR B CA 1
ATOM 3154 C C . TYR B 1 129 ? -5.086 5.801 7.102 1 98.56 129 TYR B C 1
ATOM 3156 O O . TYR B 1 129 ? -6.316 5.832 7.168 1 98.56 129 TYR B O 1
ATOM 3164 N N . CYS B 1 130 ? -4.336 6.891 7.105 1 98 130 CYS B N 1
ATOM 3165 C CA . CYS B 1 130 ? -4.922 8.227 7.07 1 98 130 CYS B CA 1
ATOM 3166 C C . CYS B 1 130 ? -4.793 8.844 5.684 1 98 130 CYS B C 1
ATOM 3168 O O . CYS B 1 130 ? -3.727 8.789 5.07 1 98 130 CYS B O 1
ATOM 3170 N N . ILE B 1 131 ? -5.828 9.297 5.18 1 98.19 131 ILE B N 1
ATOM 3171 C CA . ILE B 1 131 ? -5.863 10.102 3.961 1 98.19 131 ILE B CA 1
ATOM 3172 C C . ILE B 1 131 ? -6.262 11.539 4.301 1 98.19 131 ILE B C 1
ATOM 3174 O O . ILE B 1 131 ? -7.402 11.797 4.68 1 98.19 131 ILE B O 1
ATOM 3178 N N . ALA B 1 132 ? -5.352 12.422 4.18 1 96 132 ALA B N 1
ATOM 3179 C CA . ALA B 1 132 ? -5.594 13.836 4.477 1 96 132 ALA B CA 1
ATOM 3180 C C . ALA B 1 132 ? -5.996 14.594 3.219 1 96 132 ALA B C 1
ATOM 3182 O O . ALA B 1 132 ? -5.164 14.852 2.346 1 96 132 ALA B O 1
ATOM 3183 N N . LEU B 1 133 ? -7.258 15 3.166 1 96.12 133 LEU B N 1
ATOM 3184 C CA . LEU B 1 133 ? -7.805 15.734 2.033 1 96.12 133 LEU B CA 1
ATOM 3185 C C . LEU B 1 133 ? -7.664 17.234 2.248 1 96.12 133 LEU B C 1
ATOM 3187 O O . LEU B 1 133 ? -8.477 17.859 2.941 1 96.12 133 LEU B O 1
ATOM 3191 N N . GLY B 1 134 ? -6.699 17.891 1.74 1 91 134 GLY B N 1
ATOM 3192 C CA . GLY B 1 134 ? -6.465 19.312 1.884 1 91 134 GLY B CA 1
ATOM 3193 C C . GLY B 1 134 ? -6.129 20 0.573 1 91 134 GLY B C 1
ATOM 3194 O O . GLY B 1 134 ? -6.812 19.797 -0.432 1 91 134 GLY B O 1
ATOM 3195 N N . THR B 1 135 ? -5.055 20.922 0.641 1 84.56 135 THR B N 1
ATOM 3196 C CA . THR B 1 135 ? -4.543 21.516 -0.591 1 84.56 135 THR B CA 1
ATOM 3197 C C . THR B 1 135 ? -4.055 20.422 -1.548 1 84.56 135 THR B C 1
ATOM 3199 O O . THR B 1 135 ? -4.293 20.5 -2.756 1 84.56 135 THR B O 1
ATOM 3202 N N . GLY B 1 136 ? -3.424 19.547 -1.047 1 90 136 GLY B N 1
ATOM 3203 C CA . GLY B 1 136 ? -3.105 18.281 -1.681 1 90 136 GLY B CA 1
ATOM 3204 C C . GLY B 1 136 ? -3.641 17.078 -0.919 1 90 136 GLY B C 1
ATOM 3205 O O . GLY B 1 136 ? -4.539 17.219 -0.086 1 90 136 GLY B O 1
ATOM 3206 N N . ILE B 1 137 ? -3.268 15.953 -1.316 1 95.5 137 ILE B N 1
ATOM 3207 C CA . ILE B 1 137 ? -3.666 14.75 -0.585 1 95.5 137 ILE B CA 1
ATOM 3208 C C . ILE B 1 137 ? -2.426 14.031 -0.061 1 95.5 137 ILE B C 1
ATOM 3210 O O . ILE B 1 137 ? -1.51 13.727 -0.827 1 95.5 137 ILE B O 1
ATOM 3214 N N . GLY B 1 138 ? -2.35 13.828 1.23 1 95.5 138 GLY B N 1
ATOM 3215 C CA . GLY B 1 138 ? -1.29 13.07 1.874 1 95.5 138 GLY B CA 1
ATOM 3216 C C . GLY B 1 138 ? -1.772 11.758 2.469 1 95.5 138 GLY B C 1
ATOM 3217 O O . GLY B 1 138 ? -2.953 11.617 2.797 1 95.5 138 GLY B O 1
ATOM 3218 N N . GLY B 1 139 ? -0.842 10.875 2.564 1 97.38 139 GLY B N 1
ATOM 3219 C CA . GLY B 1 139 ? -1.133 9.586 3.17 1 97.38 139 GLY B CA 1
ATOM 3220 C C . GLY B 1 139 ? -0.166 9.211 4.281 1 97.38 139 GLY B C 1
ATOM 3221 O O . GLY B 1 139 ? 1 9.617 4.254 1 97.38 139 GLY B O 1
ATOM 3222 N N . ALA B 1 140 ? -0.672 8.508 5.215 1 97.69 140 ALA B N 1
ATOM 3223 C CA . ALA B 1 140 ? 0.116 7.938 6.301 1 97.69 140 ALA B CA 1
ATOM 3224 C C . ALA B 1 140 ? -0.445 6.586 6.734 1 97.69 140 ALA B C 1
ATOM 3226 O O . ALA B 1 140 ? -1.661 6.383 6.734 1 97.69 140 ALA B O 1
ATOM 3227 N N . TYR B 1 141 ? 0.374 5.746 7.055 1 98 141 TYR B N 1
ATOM 3228 C CA . TYR B 1 141 ? -0.044 4.406 7.453 1 98 141 TYR B CA 1
ATOM 3229 C C . TYR B 1 141 ? 0.679 3.965 8.719 1 98 141 TYR B C 1
ATOM 3231 O O . TYR B 1 141 ? 1.91 3.996 8.781 1 98 141 TYR B O 1
ATOM 3239 N N . PHE B 1 142 ? -0.058 3.732 9.766 1 96.69 142 PHE B N 1
ATOM 3240 C CA . PHE B 1 142 ? 0.453 3.109 10.984 1 96.69 142 PHE B CA 1
ATOM 3241 C C . PHE B 1 142 ? 0.191 1.608 10.977 1 96.69 142 PHE B C 1
ATOM 3243 O O . PHE B 1 142 ? -0.958 1.174 10.867 1 96.69 142 PHE B O 1
ATOM 3250 N N . TYR B 1 143 ? 1.264 0.917 11.039 1 94.31 143 TYR B N 1
ATOM 3251 C CA . TYR B 1 143 ? 1.199 -0.53 10.867 1 94.31 143 TYR B CA 1
ATOM 3252 C C . TYR B 1 143 ? 2.09 -1.238 11.883 1 94.31 143 TYR B C 1
ATOM 3254 O O . TYR B 1 143 ? 3.301 -1.002 11.922 1 94.31 143 TYR B O 1
ATOM 3262 N N . GLU B 1 144 ? 1.476 -2.078 12.633 1 90.5 144 GLU B N 1
ATOM 3263 C CA . GLU B 1 144 ? 2.146 -2.936 13.609 1 90.5 144 GLU B CA 1
ATOM 3264 C C . GLU B 1 144 ? 3.105 -2.133 14.484 1 90.5 144 GLU B C 1
ATOM 3266 O O . GLU B 1 144 ? 4.281 -2.475 14.602 1 90.5 144 GLU B O 1
ATOM 3271 N N . GLY B 1 145 ? 2.711 -1.085 14.961 1 89.38 145 GLY B N 1
ATOM 3272 C CA . GLY B 1 145 ? 3.391 -0.373 16.031 1 89.38 145 GLY B CA 1
ATOM 3273 C C . GLY B 1 145 ? 4.262 0.765 15.531 1 89.38 145 GLY B C 1
ATOM 3274 O O . GLY B 1 145 ? 4.902 1.458 16.328 1 89.38 145 GLY B O 1
ATOM 3275 N N . LYS B 1 146 ? 4.305 0.963 14.234 1 91.56 146 LYS B N 1
ATOM 3276 C CA . L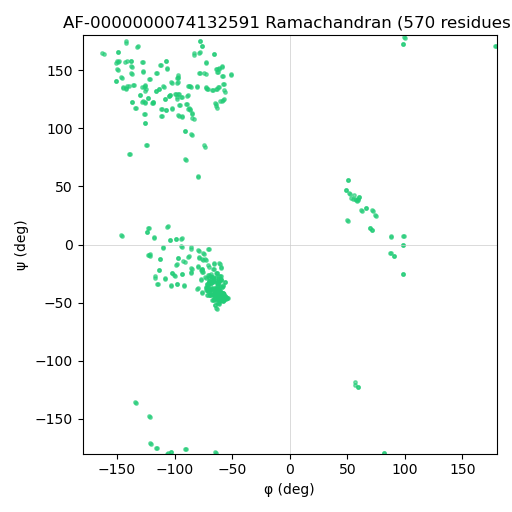YS B 1 146 ? 5.141 2.047 13.727 1 91.56 146 LYS B CA 1
ATOM 3277 C C . LYS B 1 146 ? 4.559 2.633 12.438 1 91.56 146 LYS B C 1
ATOM 3279 O O . LYS B 1 146 ? 3.662 2.043 11.836 1 91.56 146 LYS B O 1
ATOM 3284 N N . LEU B 1 147 ? 5.098 3.785 12.117 1 94.06 147 LEU B N 1
ATOM 3285 C CA . LEU B 1 147 ? 4.762 4.398 10.844 1 94.06 147 LEU B CA 1
ATOM 3286 C C . LEU B 1 147 ? 5.43 3.658 9.688 1 94.06 147 LEU B C 1
ATOM 3288 O O . LEU B 1 147 ? 6.602 3.291 9.781 1 94.06 147 LEU B O 1
ATOM 3292 N N . PHE B 1 148 ? 4.645 3.426 8.672 1 95 148 PHE B N 1
ATOM 3293 C CA . PHE B 1 148 ? 5.121 2.807 7.445 1 95 148 PHE B CA 1
ATOM 3294 C C . PHE B 1 148 ? 5.68 3.857 6.492 1 95 148 PHE B C 1
ATOM 3296 O O . PHE B 1 148 ? 4.945 4.727 6.016 1 95 148 PHE B O 1
ATOM 3303 N N . SER B 1 149 ? 7.027 3.803 6.156 1 91.19 149 SER B N 1
ATOM 3304 C CA . SER B 1 149 ? 7.613 4.883 5.367 1 91.19 149 SER B CA 1
ATOM 3305 C C . SER B 1 149 ? 8.242 4.355 4.086 1 91.19 149 SER B C 1
ATOM 3307 O O . SER B 1 149 ? 8.555 5.129 3.178 1 91.19 149 SER B O 1
ATOM 3309 N N . GLY B 1 150 ? 8.352 3.002 3.912 1 92.38 150 GLY B N 1
ATOM 3310 C CA . GLY B 1 150 ? 8.984 2.42 2.74 1 92.38 150 GLY B CA 1
ATOM 3311 C C . GLY B 1 150 ? 10.492 2.383 2.836 1 92.38 150 GLY B C 1
ATOM 3312 O O . GLY B 1 150 ? 11.07 2.768 3.859 1 92.38 150 GLY B O 1
ATOM 3313 N N . ALA B 1 151 ? 11.18 1.872 1.811 1 92.69 151 ALA B N 1
ATOM 3314 C CA . ALA B 1 151 ? 12.625 1.664 1.795 1 92.69 151 ALA B CA 1
ATOM 3315 C C . ALA B 1 151 ? 13.367 2.994 1.73 1 92.69 151 ALA B C 1
ATOM 3317 O O . ALA B 1 151 ? 14.469 3.123 2.27 1 92.69 151 ALA B O 1
ATOM 3318 N N . HIS B 1 152 ? 12.703 4.016 1.159 1 89.25 152 HIS B N 1
ATOM 3319 C CA . HIS B 1 152 ? 13.383 5.285 0.921 1 89.25 152 HIS B CA 1
ATOM 3320 C C . HIS B 1 152 ? 12.641 6.441 1.583 1 89.25 152 HIS B C 1
ATOM 3322 O O . HIS B 1 152 ? 12.844 7.602 1.222 1 89.25 152 HIS B O 1
ATOM 3328 N N . ALA B 1 153 ? 11.703 6.121 2.402 1 87.31 153 ALA B N 1
ATOM 3329 C CA . ALA B 1 153 ? 10.938 7.09 3.184 1 87.31 153 ALA B CA 1
ATOM 3330 C C . ALA B 1 153 ? 9.984 7.879 2.297 1 87.31 153 ALA B C 1
ATOM 3332 O O . ALA B 1 153 ? 9.703 9.055 2.559 1 87.31 153 ALA B O 1
ATOM 3333 N N . SER B 1 154 ? 9.516 7.25 1.208 1 89.56 154 SER B N 1
ATOM 3334 C CA . SER B 1 154 ? 8.648 7.961 0.28 1 89.56 154 SER B CA 1
ATOM 3335 C C . SER B 1 154 ? 7.312 7.238 0.109 1 89.56 154 SER B C 1
ATOM 3337 O O . SER B 1 154 ? 6.535 7.566 -0.788 1 89.56 154 SER B O 1
ATOM 3339 N N . ALA B 1 155 ? 7.043 6.324 0.973 1 94.56 155 ALA B N 1
ATOM 3340 C CA . ALA B 1 155 ? 5.789 5.578 0.867 1 94.56 155 ALA B CA 1
ATOM 3341 C C . ALA B 1 155 ? 4.59 6.488 1.11 1 94.56 155 ALA B C 1
ATOM 3343 O O . ALA B 1 155 ? 4.742 7.617 1.58 1 94.56 155 ALA B O 1
ATOM 3344 N N . ASN B 1 156 ? 3.48 6.027 0.744 1 96.81 156 ASN B N 1
ATOM 3345 C CA . ASN B 1 156 ? 2.184 6.641 1.013 1 96.81 156 ASN B CA 1
ATOM 3346 C C . ASN B 1 156 ? 2.035 7.973 0.283 1 96.81 156 ASN B C 1
ATOM 3348 O O . ASN B 1 156 ? 1.427 8.906 0.807 1 96.81 156 ASN B O 1
ATOM 3352 N N . SER B 1 157 ? 2.664 8.062 -0.876 1 95 157 SER B N 1
ATOM 3353 C CA . SER B 1 157 ? 2.484 9.211 -1.758 1 95 157 SER B CA 1
ATOM 3354 C C . SER B 1 157 ? 1.187 9.094 -2.553 1 95 157 SER B C 1
ATOM 3356 O O . SER B 1 157 ? 1.188 9.242 -3.775 1 95 157 SER B O 1
ATOM 3358 N N . ILE B 1 158 ? 0.104 9 -1.876 1 97.88 158 ILE B N 1
ATOM 3359 C CA . ILE B 1 158 ? -1.192 8.656 -2.451 1 97.88 158 ILE B CA 1
ATOM 3360 C C . ILE B 1 158 ? -1.661 9.781 -3.371 1 97.88 158 ILE B C 1
ATOM 3362 O O . ILE B 1 158 ? -2.355 9.539 -4.359 1 97.88 158 ILE B O 1
ATOM 3366 N N . GLY B 1 159 ? -1.268 10.961 -3.121 1 97.12 159 GLY B N 1
ATOM 3367 C CA . GLY B 1 159 ? -1.692 12.078 -3.945 1 97.12 159 GLY B CA 1
ATOM 3368 C C . GLY B 1 159 ? -1.283 11.938 -5.398 1 97.12 159 GLY B C 1
ATOM 3369 O O . GLY B 1 159 ? -1.969 12.438 -6.293 1 97.12 159 GLY B O 1
ATOM 3370 N N . TYR B 1 160 ? -0.237 11.242 -5.656 1 96.81 160 TYR B N 1
ATOM 3371 C CA . TYR B 1 160 ? 0.322 11.125 -7 1 96.81 160 TYR B CA 1
ATOM 3372 C C . TYR B 1 160 ? -0.212 9.891 -7.707 1 96.81 160 TYR B C 1
ATOM 3374 O O . TYR B 1 160 ? 0.057 9.68 -8.891 1 96.81 160 TYR B O 1
ATOM 3382 N N . THR B 1 161 ? -1.033 9.086 -7.074 1 98.31 161 THR B N 1
ATOM 3383 C CA . THR B 1 161 ? -1.543 7.852 -7.66 1 98.31 161 THR B CA 1
ATOM 3384 C C . THR B 1 161 ? -2.641 8.148 -8.68 1 98.31 161 THR B C 1
ATOM 3386 O O . THR B 1 161 ? -3.047 9.297 -8.844 1 98.31 161 THR B O 1
ATOM 3389 N N . LEU B 1 162 ? -3.055 7.137 -9.406 1 98.44 162 LEU B N 1
ATOM 3390 C CA . LEU B 1 162 ? -4.191 7.184 -10.32 1 98.44 162 LEU B CA 1
ATOM 3391 C C . LEU B 1 162 ? -3.988 8.25 -11.391 1 98.44 162 LEU B C 1
ATOM 3393 O O . LEU B 1 162 ? -4.926 8.961 -11.75 1 98.44 162 LEU B O 1
ATOM 3397 N N . TYR B 1 163 ? -2.781 8.391 -11.867 1 97.75 163 TYR B N 1
ATOM 3398 C CA . TYR B 1 163 ? -2.504 9.359 -12.914 1 97.75 163 TYR B CA 1
ATOM 3399 C C . TYR B 1 163 ? -3.197 8.977 -14.219 1 97.75 163 TYR B C 1
ATOM 3401 O O . TYR B 1 163 ? -3.154 7.812 -14.633 1 97.75 163 TYR B O 1
ATOM 3409 N N . ASP B 1 164 ? -3.83 9.914 -14.812 1 96.44 164 ASP B N 1
ATOM 3410 C CA . ASP B 1 164 ? -4.48 9.766 -16.109 1 96.44 164 ASP B CA 1
ATOM 3411 C C . ASP B 1 164 ? -3.758 10.57 -17.188 1 96.44 164 ASP B C 1
ATOM 3413 O O . ASP B 1 164 ? -3.773 11.805 -17.156 1 96.44 164 ASP B O 1
ATOM 3417 N N . LYS B 1 165 ? -3.207 9.93 -18.172 1 94.25 165 LYS B N 1
ATOM 3418 C CA . LYS B 1 165 ? -2.418 10.562 -19.219 1 94.25 165 LYS B CA 1
ATOM 3419 C C . LYS B 1 165 ? -3.293 11.453 -20.094 1 94.25 165 LYS B C 1
ATOM 3421 O O . LYS B 1 165 ? -2.812 12.43 -20.672 1 94.25 165 LYS B O 1
ATOM 3426 N N . ASN B 1 166 ? -4.547 11.055 -20.25 1 93.44 166 ASN B N 1
ATOM 3427 C CA . ASN B 1 166 ? -5.438 11.828 -21.109 1 93.44 166 ASN B CA 1
ATOM 3428 C C . ASN B 1 166 ? -5.758 13.195 -20.5 1 93.44 166 ASN B C 1
ATOM 3430 O O . ASN B 1 166 ? -5.699 14.211 -21.203 1 93.44 166 ASN B O 1
ATOM 3434 N N . THR B 1 167 ? -6.016 13.203 -19.203 1 95.44 167 THR B N 1
ATOM 3435 C CA . THR B 1 167 ? -6.383 14.453 -18.547 1 95.44 167 THR B CA 1
ATOM 3436 C C . THR B 1 167 ? -5.172 15.086 -17.875 1 95.44 167 THR B C 1
ATOM 3438 O O . THR B 1 167 ? -5.227 16.25 -17.453 1 95.44 167 THR B O 1
ATOM 3441 N N . LYS B 1 168 ? -4.074 14.328 -17.766 1 96.31 168 LYS B N 1
ATOM 3442 C CA . LYS B 1 168 ? -2.846 14.766 -17.109 1 96.31 168 LYS B CA 1
ATOM 3443 C C . LYS B 1 168 ? -3.109 15.141 -15.656 1 96.31 168 LYS B C 1
ATOM 3445 O O . LYS B 1 168 ? -2.637 16.172 -15.188 1 96.31 168 LYS B O 1
ATOM 3450 N N . THR B 1 169 ? -4 14.352 -15.031 1 97.31 169 THR B N 1
ATOM 3451 C CA . THR B 1 169 ? -4.32 14.594 -13.633 1 97.31 169 THR B CA 1
ATOM 3452 C C . THR B 1 169 ? -4.027 13.352 -12.789 1 97.31 169 THR B C 1
ATOM 3454 O O . THR B 1 169 ? -4.184 12.227 -13.266 1 97.31 169 THR B O 1
ATOM 3457 N N . ASP B 1 170 ? -3.537 13.609 -11.617 1 97.56 170 ASP B N 1
ATOM 3458 C CA . ASP B 1 170 ? -3.396 12.562 -10.617 1 97.56 170 ASP B CA 1
ATOM 3459 C C . ASP B 1 170 ? -4.5 12.656 -9.562 1 97.56 170 ASP B C 1
ATOM 3461 O O . ASP B 1 170 ? -5.426 13.453 -9.703 1 97.56 170 ASP B O 1
ATOM 3465 N N . TYR B 1 171 ? -4.473 11.797 -8.586 1 98.44 171 TYR B N 1
ATOM 3466 C CA . TYR B 1 171 ? -5.512 11.672 -7.57 1 98.44 171 TYR B CA 1
ATOM 3467 C C . TYR B 1 171 ? -5.742 13 -6.859 1 98.44 171 TYR B C 1
ATOM 3469 O O . TYR B 1 171 ? -6.883 13.438 -6.707 1 98.44 171 TYR B O 1
ATOM 3477 N N . GLN B 1 172 ? -4.695 13.664 -6.484 1 97.12 172 GLN B N 1
ATOM 3478 C CA . GLN B 1 172 ? -4.875 14.883 -5.699 1 97.12 172 GLN B CA 1
ATOM 3479 C C . GLN B 1 172 ? -5.473 16 -6.551 1 97.12 172 GLN B C 1
ATOM 3481 O O . GLN B 1 172 ? -6.242 16.828 -6.051 1 97.12 172 GLN B O 1
ATOM 3486 N N . LYS B 1 173 ? -5.168 16.062 -7.82 1 96.88 173 LYS B N 1
ATOM 3487 C CA . LYS B 1 173 ? -5.738 17.094 -8.688 1 96.88 173 LYS B CA 1
ATOM 3488 C C . LYS B 1 173 ? -7.246 16.906 -8.852 1 96.88 173 LYS B C 1
ATOM 3490 O O . LYS B 1 173 ? -7.957 17.844 -9.219 1 96.88 173 LYS B O 1
ATOM 3495 N N . ARG B 1 174 ? -7.703 15.719 -8.594 1 97.75 174 ARG B N 1
ATOM 3496 C CA . ARG B 1 174 ? -9.117 15.422 -8.805 1 97.75 174 ARG B CA 1
ATOM 3497 C C . ARG B 1 174 ? -9.875 15.398 -7.477 1 97.75 174 ARG B C 1
ATOM 3499 O O . ARG B 1 174 ? -10.992 15.898 -7.387 1 97.75 174 ARG B O 1
ATOM 3506 N N . ALA B 1 175 ? -9.227 14.93 -6.434 1 98 175 ALA B N 1
ATOM 3507 C CA . ALA B 1 175 ? -9.992 14.586 -5.234 1 98 175 ALA B CA 1
ATOM 3508 C C . ALA B 1 175 ? -9.648 15.531 -4.082 1 98 175 ALA B C 1
ATOM 3510 O O . ALA B 1 175 ? -10.359 15.562 -3.07 1 98 175 ALA B O 1
ATOM 3511 N N . ALA B 1 176 ? -8.609 16.297 -4.207 1 97.06 176 ALA B N 1
ATOM 3512 C CA . ALA B 1 176 ? -8.258 17.219 -3.125 1 97.06 176 ALA B CA 1
ATOM 3513 C C . ALA B 1 176 ? -9.367 18.234 -2.887 1 97.06 176 ALA B C 1
ATOM 3515 O O . ALA B 1 176 ? -10.086 18.625 -3.818 1 97.06 176 ALA B O 1
ATOM 3516 N N . THR B 1 177 ? -9.477 18.719 -1.64 1 95.94 177 THR B N 1
ATOM 3517 C CA . THR B 1 177 ? -10.469 19.75 -1.316 1 95.94 177 THR B CA 1
ATOM 3518 C C . THR B 1 177 ? -10.203 21.031 -2.098 1 95.94 177 THR B C 1
ATOM 3520 O O . THR B 1 177 ? -11.133 21.719 -2.514 1 95.94 177 THR B O 1
ATOM 3523 N N . LEU B 1 178 ? -8.961 21.312 -2.291 1 93.62 178 LEU B N 1
ATOM 3524 C CA . LEU B 1 178 ? -8.609 22.5 -3.074 1 93.62 178 LEU B CA 1
ATOM 3525 C C . LEU B 1 178 ? -9.148 22.375 -4.496 1 93.62 178 LEU B C 1
ATOM 3527 O O . LEU B 1 178 ? -9.562 23.375 -5.09 1 93.62 178 LEU B O 1
ATOM 3531 N N . SER B 1 179 ? -9.086 21.219 -5.074 1 95.88 179 SER B N 1
ATOM 3532 C CA . SER B 1 179 ? -9.633 21.016 -6.414 1 95.88 179 SER B CA 1
ATOM 3533 C C . SER B 1 179 ? -11.141 21.25 -6.438 1 95.88 179 SER B C 1
ATOM 3535 O O . SER B 1 179 ? -11.664 21.859 -7.367 1 95.88 179 SER B O 1
ATOM 3537 N N . LEU B 1 180 ? -11.828 20.75 -5.414 1 96.88 180 LEU B N 1
ATOM 3538 C CA . LEU B 1 180 ? -13.266 20.984 -5.281 1 96.88 180 LEU B CA 1
ATOM 3539 C C . LEU B 1 180 ? -13.547 22.484 -5.141 1 96.88 180 LEU B C 1
ATOM 3541 O O . LEU B 1 180 ? -14.453 23 -5.789 1 96.88 180 LEU B O 1
ATOM 3545 N N . GLU B 1 181 ? -12.797 23.109 -4.332 1 96.94 181 GLU B N 1
ATOM 3546 C CA . GLU B 1 181 ? -12.945 24.547 -4.125 1 96.94 181 GLU B CA 1
ATOM 3547 C C . GLU B 1 181 ? -12.789 25.312 -5.438 1 96.94 181 GLU B C 1
ATOM 3549 O O . GLU B 1 181 ? -13.586 26.219 -5.738 1 96.94 181 GLU B O 1
ATOM 3554 N N . ALA B 1 182 ? -11.766 24.969 -6.195 1 96.56 182 ALA B N 1
ATOM 3555 C CA . ALA B 1 182 ? -11.516 25.625 -7.477 1 96.56 182 ALA B CA 1
ATOM 3556 C C . ALA B 1 182 ? -12.695 25.438 -8.422 1 96.56 182 ALA B C 1
ATOM 3558 O O . ALA B 1 182 ? -13.086 26.375 -9.125 1 96.56 182 ALA B O 1
ATOM 3559 N N . TYR B 1 183 ? -13.227 24.234 -8.43 1 96.75 183 TYR B N 1
ATOM 3560 C CA . TYR B 1 183 ? -14.375 23.953 -9.281 1 96.75 183 TYR B CA 1
ATOM 3561 C C . TYR B 1 183 ? -15.594 24.766 -8.844 1 96.75 183 TYR B C 1
ATOM 3563 O O . TYR B 1 183 ? -16.328 25.297 -9.68 1 96.75 183 TYR B O 1
ATOM 3571 N N . LEU B 1 184 ? -15.805 24.953 -7.582 1 97.69 184 LEU B N 1
ATOM 3572 C CA . LEU B 1 184 ? -16.984 25.594 -7.008 1 97.69 184 LEU B CA 1
ATOM 3573 C C . LEU B 1 184 ? -16.906 27.109 -7.195 1 97.69 184 LEU B C 1
ATOM 3575 O O . LEU B 1 184 ? -17.938 27.797 -7.105 1 97.69 184 LEU B O 1
ATOM 3579 N N . LYS B 1 185 ? -15.766 27.609 -7.395 1 96.94 185 LYS B N 1
ATOM 3580 C CA . LYS B 1 185 ? -15.625 29.031 -7.691 1 96.94 185 LYS B CA 1
ATOM 3581 C C . LYS B 1 185 ? -16.453 29.422 -8.914 1 96.94 185 LYS B C 1
ATOM 3583 O O . LYS B 1 185 ? -16.953 30.547 -8.992 1 96.94 185 LYS B O 1
ATOM 3588 N N . ASN B 1 186 ? -16.578 28.469 -9.836 1 96.94 186 ASN B N 1
ATOM 3589 C CA . ASN B 1 186 ? -17.391 28.703 -11.016 1 96.94 186 ASN B CA 1
ATOM 3590 C C . ASN B 1 186 ? -18.844 28.984 -10.648 1 96.94 186 ASN B C 1
ATOM 3592 O O . ASN B 1 186 ? -19.609 29.5 -11.461 1 96.94 186 ASN B O 1
ATOM 3596 N N . PHE B 1 187 ? -19.234 28.672 -9.477 1 97.06 187 PHE B N 1
ATOM 3597 C CA . PHE B 1 187 ? -20.609 28.844 -9.039 1 97.06 187 PHE B CA 1
ATOM 3598 C C . PHE B 1 187 ? -20.703 29.828 -7.879 1 97.06 187 PHE B C 1
ATOM 3600 O O . PHE B 1 187 ? -21.734 29.906 -7.211 1 97.06 187 PHE B O 1
ATOM 3607 N N . ASP B 1 188 ? -19.578 30.438 -7.574 1 97.06 188 ASP B N 1
ATOM 3608 C CA . ASP B 1 188 ? -19.469 31.391 -6.469 1 97.06 188 ASP B CA 1
ATOM 3609 C C . ASP B 1 188 ? -19.938 30.75 -5.16 1 97.06 188 ASP B C 1
ATOM 3611 O O . ASP B 1 188 ? -20.766 31.328 -4.441 1 97.06 188 ASP B O 1
ATOM 3615 N N . THR B 1 189 ? -19.594 29.578 -4.91 1 97.31 189 THR B N 1
ATOM 3616 C CA . THR B 1 189 ? -20.016 28.812 -3.746 1 97.31 189 THR B CA 1
ATOM 3617 C C . THR B 1 189 ? -18.797 28.219 -3.031 1 97.31 189 THR B C 1
ATOM 3619 O O . THR B 1 189 ? -17.859 27.734 -3.676 1 97.31 189 THR B O 1
ATOM 3622 N N . SER B 1 190 ? -18.734 28.297 -1.698 1 97.12 190 SER B N 1
ATOM 3623 C CA . SER B 1 190 ? -17.672 27.672 -0.912 1 97.12 190 SER B CA 1
ATOM 3624 C C . SER B 1 190 ? -17.906 26.172 -0.753 1 97.12 190 SER B C 1
ATOM 3626 O O . SER B 1 190 ? -19 25.672 -1.036 1 97.12 190 SER B O 1
ATOM 3628 N N . VAL B 1 191 ? -16.859 25.469 -0.324 1 97.19 191 VAL B N 1
ATOM 3629 C CA . VAL B 1 191 ? -16.969 24.031 -0.09 1 97.19 191 VAL B CA 1
ATOM 3630 C C . VAL B 1 191 ? -18.031 23.766 0.98 1 97.19 191 VAL B C 1
ATOM 3632 O O . VAL B 1 191 ? -18.906 22.906 0.801 1 97.19 191 VAL B O 1
ATOM 3635 N N . ILE B 1 192 ? -18.016 24.531 2.027 1 96.06 192 ILE B N 1
ATOM 3636 C CA . ILE B 1 192 ? -18.953 24.391 3.133 1 96.06 192 ILE B CA 1
ATOM 3637 C C . ILE B 1 192 ? -20.375 24.594 2.631 1 96.06 192 ILE B C 1
ATOM 3639 O O . ILE B 1 192 ? -21.266 23.781 2.9 1 96.06 192 ILE B O 1
ATOM 3643 N N . ASP B 1 193 ? -20.547 25.594 1.885 1 97.38 193 ASP B N 1
ATOM 3644 C CA . ASP B 1 193 ? -21.875 25.922 1.367 1 97.38 193 ASP B CA 1
ATOM 3645 C C . ASP B 1 193 ? -22.359 24.828 0.404 1 97.38 193 ASP B C 1
ATOM 3647 O O . ASP B 1 193 ? -23.547 24.5 0.38 1 97.38 193 ASP B O 1
ATOM 3651 N N . ALA B 1 194 ? -21.469 24.391 -0.427 1 98.06 194 ALA B N 1
ATOM 3652 C CA . ALA B 1 194 ? -21.844 23.344 -1.382 1 98.06 194 ALA B CA 1
ATOM 3653 C C . ALA B 1 194 ? -22.359 22.094 -0.664 1 98.06 194 ALA B C 1
ATOM 3655 O O . ALA B 1 194 ? -23.359 21.5 -1.075 1 98.06 194 ALA B O 1
ATOM 3656 N N . PHE B 1 195 ? -21.688 21.734 0.399 1 97.81 195 PHE B N 1
ATOM 3657 C CA . PHE B 1 195 ? -22.125 20.578 1.176 1 97.81 195 PHE B CA 1
ATOM 3658 C C . PHE B 1 195 ? -23.484 20.828 1.815 1 97.81 195 PHE B C 1
ATOM 3660 O O . PHE B 1 195 ? -24.344 19.953 1.828 1 97.81 195 PHE B O 1
ATOM 3667 N N . GLU B 1 196 ? -23.641 22 2.316 1 97.75 196 GLU B N 1
ATOM 3668 C CA . GLU B 1 196 ? -24.922 22.344 2.92 1 97.75 196 GLU B CA 1
ATOM 3669 C C . GLU B 1 196 ? -26.047 22.297 1.889 1 97.75 196 GLU B C 1
ATOM 3671 O O . GLU B 1 196 ? -27.125 21.75 2.158 1 97.75 196 GLU B O 1
ATOM 3676 N N . LYS B 1 197 ? -25.812 22.859 0.792 1 97.88 197 LYS B N 1
ATOM 3677 C CA . LYS B 1 197 ? -26.797 22.844 -0.283 1 97.88 197 LYS B CA 1
ATOM 3678 C C . LYS B 1 197 ? -27.109 21.422 -0.726 1 97.88 197 LYS B C 1
ATOM 3680 O O . LYS B 1 197 ? -28.266 21.094 -0.999 1 97.88 197 LYS B O 1
ATOM 3685 N N . ALA B 1 198 ? -26.094 20.625 -0.831 1 97.44 198 ALA B N 1
ATOM 3686 C CA . ALA B 1 198 ? -26.297 19.219 -1.198 1 97.44 198 ALA B CA 1
ATOM 3687 C C . ALA B 1 198 ? -27.172 18.516 -0.168 1 97.44 198 ALA B C 1
ATOM 3689 O O . ALA B 1 198 ? -28.094 17.781 -0.527 1 97.44 198 ALA B O 1
ATOM 3690 N N . LYS B 1 199 ? -26.906 18.734 1.076 1 97 199 LYS B N 1
ATOM 3691 C CA . LYS B 1 199 ? -27.656 18.109 2.16 1 97 199 LYS B CA 1
ATOM 3692 C C . LYS B 1 199 ? -29.125 18.562 2.145 1 97 199 LYS B C 1
ATOM 3694 O O . LYS B 1 199 ? -30.016 17.812 2.52 1 97 199 LYS B O 1
ATOM 3699 N N . ASP B 1 200 ? -29.281 19.734 1.647 1 96.94 200 ASP B N 1
ATOM 3700 C CA . ASP B 1 200 ? -30.625 20.312 1.604 1 96.94 200 ASP B CA 1
ATOM 3701 C C . ASP B 1 200 ? -31.375 19.875 0.346 1 96.94 200 ASP B C 1
ATOM 3703 O O . ASP B 1 200 ? -32.5 20.297 0.112 1 96.94 200 ASP B O 1
ATOM 3707 N N . GLY B 1 201 ? -30.703 19.109 -0.515 1 95.88 201 GLY B N 1
ATOM 3708 C CA . GLY B 1 201 ? -31.406 18.5 -1.629 1 95.88 201 GLY B CA 1
ATOM 3709 C C . GLY B 1 201 ? -31.25 19.266 -2.928 1 95.88 201 GLY B C 1
ATOM 3710 O O . GLY B 1 201 ? -31.969 19 -3.902 1 95.88 201 GLY B O 1
ATOM 3711 N N . ASP B 1 202 ? -30.406 20.25 -2.906 1 97.5 202 ASP B N 1
ATOM 3712 C CA . ASP B 1 202 ? -30.125 20.938 -4.168 1 97.5 202 ASP B CA 1
ATOM 3713 C C . ASP B 1 202 ? -29.469 19.984 -5.172 1 97.5 202 ASP B C 1
ATOM 3715 O O . ASP B 1 202 ? -28.328 19.578 -4.996 1 97.5 202 ASP B O 1
ATOM 3719 N N . GLU B 1 203 ? -30.094 19.75 -6.242 1 97.81 203 GLU B N 1
ATOM 3720 C CA . GLU B 1 203 ? -29.688 18.688 -7.16 1 97.81 203 GLU B CA 1
ATOM 3721 C C . GLU B 1 203 ? -28.344 19.016 -7.805 1 97.81 203 GLU B C 1
ATOM 3723 O O . GLU B 1 203 ? -27.531 18.109 -8.047 1 97.81 203 GLU B O 1
ATOM 3728 N N . LYS B 1 204 ? -28.203 20.297 -8.102 1 97.56 204 LYS B N 1
ATOM 3729 C CA . LYS B 1 204 ? -26.938 20.719 -8.734 1 97.56 204 LYS B CA 1
ATOM 3730 C C . LYS B 1 204 ? -25.75 20.438 -7.82 1 97.56 204 LYS B C 1
ATOM 3732 O O . LYS B 1 204 ? -24.797 19.781 -8.227 1 97.56 204 LYS B O 1
ATOM 3737 N N . PHE B 1 205 ? -25.828 20.844 -6.633 1 98.06 205 PHE B N 1
ATOM 3738 C CA . PHE B 1 205 ? -24.719 20.703 -5.699 1 98.06 205 PHE B CA 1
ATOM 3739 C C . PHE B 1 205 ? -24.625 19.266 -5.188 1 98.06 205 PHE B C 1
ATOM 3741 O O . PHE B 1 205 ? -23.531 18.766 -4.898 1 98.06 205 PHE B O 1
ATOM 3748 N N . LYS B 1 206 ? -25.75 18.578 -5.102 1 98.12 206 LYS B N 1
ATOM 3749 C CA . LYS B 1 206 ? -25.719 17.156 -4.809 1 98.12 206 LYS B CA 1
ATOM 3750 C C . LYS B 1 206 ? -24.875 16.406 -5.832 1 98.12 206 LYS B C 1
ATOM 3752 O O . LYS B 1 206 ? -24.031 15.586 -5.465 1 98.12 206 LYS B O 1
ATOM 3757 N N . LYS B 1 207 ? -25.094 16.703 -7.125 1 98.19 207 LYS B N 1
ATOM 3758 C CA . LYS B 1 207 ? -24.328 16.047 -8.18 1 98.19 207 LYS B CA 1
ATOM 3759 C C . LYS B 1 207 ? -22.844 16.391 -8.078 1 98.19 207 LYS B C 1
ATOM 3761 O O . LYS B 1 207 ? -21.984 15.508 -8.227 1 98.19 207 LYS B O 1
ATOM 3766 N N . ILE B 1 208 ? -22.5 17.672 -7.828 1 98.38 208 ILE B N 1
ATOM 3767 C CA . ILE B 1 208 ? -21.109 18.109 -7.719 1 98.38 208 ILE B CA 1
ATOM 3768 C C . ILE B 1 208 ? -20.422 17.359 -6.582 1 98.38 208 ILE B C 1
ATOM 3770 O O . ILE B 1 208 ? -19.312 16.828 -6.758 1 98.38 208 ILE B O 1
ATOM 3774 N N . ILE B 1 209 ? -21.109 17.25 -5.441 1 98.38 209 ILE B N 1
ATOM 3775 C CA . ILE B 1 209 ? -20.531 16.609 -4.262 1 98.38 209 ILE B CA 1
ATOM 3776 C C . ILE B 1 209 ? -20.438 15.102 -4.496 1 98.38 209 ILE B C 1
ATOM 3778 O O . ILE B 1 209 ? -19.438 14.477 -4.105 1 98.38 209 ILE B O 1
ATOM 3782 N N . GLU B 1 210 ? -21.391 14.547 -5.152 1 98.25 210 GLU B N 1
ATOM 3783 C CA . GLU B 1 210 ? -21.359 13.133 -5.488 1 98.25 210 GLU B CA 1
ATOM 3784 C C . GLU B 1 210 ? -20.188 12.805 -6.418 1 98.25 210 GLU B C 1
ATOM 3786 O O . GLU B 1 210 ? -19.469 11.82 -6.207 1 98.25 210 GLU B O 1
ATOM 3791 N N . ASP B 1 211 ? -20.031 13.656 -7.418 1 98.25 211 ASP B N 1
ATOM 3792 C CA . ASP B 1 211 ? -18.922 13.453 -8.352 1 98.25 211 ASP B CA 1
ATOM 3793 C C . ASP B 1 211 ? -17.578 13.547 -7.641 1 98.25 211 ASP B C 1
ATOM 3795 O O . ASP B 1 211 ? -16.672 12.742 -7.902 1 98.25 211 ASP B O 1
ATOM 3799 N N . TRP B 1 212 ? -17.453 14.5 -6.766 1 98.31 212 TRP B N 1
ATOM 3800 C CA . TRP B 1 212 ? -16.234 14.641 -5.988 1 98.31 212 TRP B CA 1
ATOM 3801 C C . TRP B 1 212 ? -16.031 13.445 -5.062 1 98.31 212 TRP B C 1
ATOM 3803 O O . TRP B 1 212 ? -14.93 12.906 -4.957 1 98.31 212 TRP B O 1
ATOM 3813 N N . GLY B 1 213 ? -17.078 13 -4.406 1 98.31 213 GLY B N 1
ATOM 3814 C CA . GLY B 1 213 ? -17.031 11.828 -3.551 1 98.31 213 GLY B CA 1
ATOM 3815 C C . GLY B 1 213 ? -16.594 10.57 -4.289 1 98.31 213 GLY B C 1
ATOM 3816 O O . GLY B 1 213 ? -15.898 9.727 -3.73 1 98.31 213 GLY B O 1
ATOM 3817 N N . ASP B 1 214 ? -17.047 10.523 -5.5 1 98.62 214 ASP B N 1
ATOM 3818 C CA . ASP B 1 214 ? -16.656 9.414 -6.355 1 98.62 214 ASP B CA 1
ATOM 3819 C C . ASP B 1 214 ? -15.141 9.398 -6.574 1 98.62 214 ASP B C 1
ATOM 3821 O O . ASP B 1 214 ? -14.508 8.344 -6.512 1 98.62 214 ASP B O 1
ATOM 3825 N N . GLU B 1 215 ? -14.562 10.57 -6.812 1 98.38 215 GLU B N 1
ATOM 3826 C CA . GLU B 1 215 ? -13.117 10.68 -6.988 1 98.38 215 GLU B CA 1
ATOM 3827 C C . GLU B 1 215 ? -12.375 10.32 -5.703 1 98.38 215 GLU B C 1
ATOM 3829 O O . GLU B 1 215 ? -11.336 9.648 -5.746 1 98.38 215 GLU B O 1
ATOM 3834 N N . VAL B 1 216 ? -12.891 10.727 -4.586 1 98.56 216 VAL B N 1
ATOM 3835 C CA . VAL B 1 216 ? -12.289 10.391 -3.303 1 98.56 216 VAL B CA 1
ATOM 3836 C C . VAL B 1 216 ? -12.32 8.875 -3.105 1 98.56 216 VAL B C 1
ATOM 3838 O O . VAL B 1 216 ? -11.32 8.266 -2.729 1 98.56 216 VAL B O 1
ATOM 3841 N N . ALA B 1 217 ? -13.438 8.266 -3.447 1 98.62 217 ALA B N 1
ATOM 3842 C CA . ALA B 1 217 ? -13.617 6.824 -3.27 1 98.62 217 ALA B CA 1
ATOM 3843 C C . ALA B 1 217 ? -12.609 6.039 -4.105 1 98.62 217 ALA B C 1
ATOM 3845 O O . ALA B 1 217 ? -12.164 4.961 -3.701 1 98.62 217 ALA B O 1
ATOM 3846 N N . ARG B 1 218 ? -12.203 6.562 -5.223 1 98.5 218 ARG B N 1
ATOM 3847 C CA . ARG B 1 218 ? -11.234 5.895 -6.086 1 98.5 218 ARG B CA 1
ATOM 3848 C C . ARG B 1 218 ? -9.914 5.668 -5.355 1 98.5 218 ARG B C 1
ATOM 3850 O O . ARG B 1 218 ? -9.344 4.578 -5.414 1 98.5 218 ARG B O 1
ATOM 3857 N N . GLY B 1 219 ? -9.453 6.715 -4.707 1 98.69 219 GLY B N 1
ATOM 3858 C CA . GLY B 1 219 ? -8.211 6.582 -3.955 1 98.69 219 GLY B CA 1
ATOM 3859 C C . GLY B 1 219 ? -8.352 5.691 -2.738 1 98.69 219 GLY B C 1
ATOM 3860 O O . GLY B 1 219 ? -7.449 4.898 -2.439 1 98.69 219 GLY B O 1
ATOM 3861 N N . VAL B 1 220 ? -9.484 5.773 -2.059 1 98.69 220 VAL B N 1
ATOM 3862 C CA . VAL B 1 220 ? -9.758 4.941 -0.892 1 98.69 220 VAL B CA 1
ATOM 3863 C C . VAL B 1 220 ? -9.758 3.469 -1.296 1 98.69 220 VAL B C 1
ATOM 3865 O O . VAL B 1 220 ? -9.219 2.623 -0.576 1 98.69 220 VAL B O 1
ATOM 3868 N N . ALA B 1 221 ? -10.297 3.199 -2.428 1 98.62 221 ALA B N 1
ATOM 3869 C CA . ALA B 1 221 ? -10.359 1.833 -2.939 1 98.62 221 ALA B CA 1
ATOM 3870 C C . ALA B 1 221 ? -8.953 1.259 -3.131 1 98.62 221 ALA B C 1
ATOM 3872 O O . ALA B 1 221 ? -8.703 0.098 -2.799 1 98.62 221 ALA B O 1
ATOM 3873 N N . GLU B 1 222 ? -8.008 2.08 -3.693 1 98.75 222 GLU B N 1
ATOM 3874 C CA . GLU B 1 222 ? -6.633 1.623 -3.861 1 98.75 222 GLU B CA 1
ATOM 3875 C C . GLU B 1 222 ? -6.023 1.207 -2.527 1 98.75 222 GLU B C 1
ATOM 3877 O O . GLU B 1 222 ? -5.344 0.182 -2.441 1 98.75 222 GLU B O 1
ATOM 3882 N N . ILE B 1 223 ? -6.285 1.991 -1.482 1 98.75 223 ILE B N 1
ATOM 3883 C CA . ILE B 1 223 ? -5.723 1.732 -0.162 1 98.75 223 ILE B CA 1
ATOM 3884 C C . ILE B 1 223 ? -6.324 0.453 0.414 1 98.75 223 ILE B C 1
ATOM 3886 O O . ILE B 1 223 ? -5.613 -0.369 0.995 1 98.75 223 ILE B O 1
ATOM 3890 N N . ILE B 1 224 ? -7.625 0.271 0.267 1 98.25 224 ILE B N 1
ATOM 3891 C CA . ILE B 1 224 ? -8.281 -0.937 0.756 1 98.25 224 ILE B CA 1
ATOM 3892 C C . ILE B 1 224 ? -7.691 -2.162 0.06 1 98.25 224 ILE B C 1
ATOM 3894 O O . ILE B 1 224 ? -7.32 -3.137 0.716 1 98.25 224 ILE B O 1
ATOM 3898 N N . LEU B 1 225 ? -7.52 -2.084 -1.205 1 97.81 225 LEU B N 1
ATOM 3899 C CA . LEU B 1 225 ? -7.098 -3.225 -2.012 1 97.81 225 LEU B CA 1
ATOM 3900 C C . LEU B 1 225 ? -5.633 -3.557 -1.761 1 97.81 225 LEU B C 1
ATOM 3902 O O . LEU B 1 225 ? -5.246 -4.727 -1.777 1 97.81 225 LEU B O 1
ATOM 3906 N N . LEU B 1 226 ? -4.816 -2.598 -1.51 1 98.5 226 LEU B N 1
ATOM 3907 C CA . LEU B 1 226 ? -3.377 -2.824 -1.464 1 98.5 226 LEU B CA 1
ATOM 3908 C C . LEU B 1 226 ? -2.898 -3 -0.026 1 98.5 226 LEU B C 1
ATOM 3910 O O . LEU B 1 226 ? -2.01 -3.811 0.244 1 98.5 226 LEU B O 1
ATOM 3914 N N . PHE B 1 227 ? -3.564 -2.279 0.887 1 98.31 227 PHE B N 1
ATOM 3915 C CA . PHE B 1 227 ? -3.051 -2.281 2.252 1 98.31 227 PHE B CA 1
ATOM 3916 C C . PHE B 1 227 ? -3.967 -3.078 3.174 1 98.31 227 PHE B C 1
ATOM 3918 O O . PHE B 1 227 ? -3.535 -3.553 4.227 1 98.31 227 PHE B O 1
ATOM 3925 N N . ASP B 1 228 ? -5.27 -3.148 2.895 1 96.12 228 ASP B N 1
ATOM 3926 C CA . ASP B 1 228 ? -6.25 -3.82 3.742 1 96.12 228 ASP B CA 1
ATOM 3927 C C . ASP B 1 228 ? -6.129 -3.359 5.191 1 96.12 228 ASP B C 1
ATOM 3929 O O . ASP B 1 228 ? -5.957 -4.176 6.098 1 96.12 228 ASP B O 1
ATOM 3933 N N . PRO B 1 229 ? -6.227 -2.045 5.434 1 97.69 229 PRO B N 1
ATOM 3934 C CA . PRO B 1 229 ? -6.168 -1.576 6.82 1 97.69 229 PRO B CA 1
ATOM 3935 C C . PRO B 1 229 ? -7.441 -1.892 7.602 1 97.69 229 PRO B C 1
ATOM 3937 O O . PRO B 1 229 ? -8.492 -2.131 7.004 1 97.69 229 PRO B O 1
ATOM 3940 N N . GLU B 1 230 ? -7.336 -1.957 8.898 1 96.88 230 GLU B N 1
ATOM 3941 C CA . GLU B 1 230 ? -8.523 -2.105 9.734 1 96.88 230 GLU B CA 1
ATOM 3942 C C . GLU B 1 230 ? -9.383 -0.848 9.695 1 96.88 230 GLU B C 1
ATOM 3944 O O . GLU B 1 230 ? -10.617 -0.93 9.719 1 96.88 230 GLU B O 1
ATOM 3949 N N . LEU B 1 231 ? -8.672 0.288 9.562 1 97.81 231 LEU B N 1
ATOM 3950 C CA . LEU B 1 231 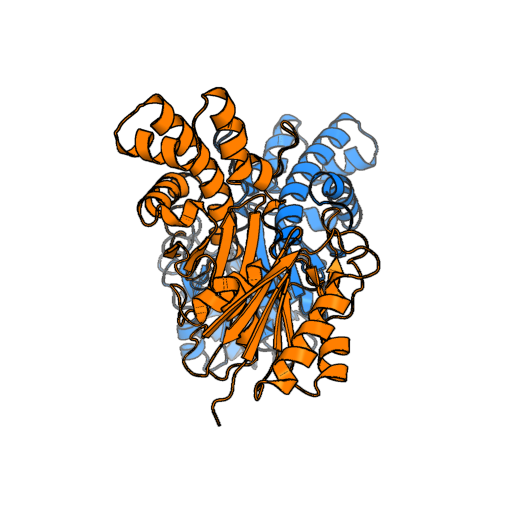? -9.336 1.588 9.617 1 97.81 231 LEU B CA 1
ATOM 3951 C C . LEU B 1 231 ? -8.711 2.557 8.617 1 97.81 231 LEU B C 1
ATOM 3953 O O . LEU B 1 231 ? -7.488 2.621 8.484 1 97.81 231 LEU B O 1
ATOM 3957 N N . ILE B 1 232 ? -9.531 3.227 7.902 1 98.31 232 ILE B N 1
ATOM 3958 C CA . ILE B 1 232 ? -9.117 4.398 7.137 1 98.31 232 ILE B CA 1
ATOM 3959 C C . ILE B 1 232 ? -9.68 5.66 7.785 1 98.31 232 ILE B C 1
ATOM 3961 O O . ILE B 1 232 ? -10.875 5.746 8.07 1 98.31 232 ILE B O 1
ATOM 3965 N N . LEU B 1 233 ? -8.828 6.555 8.086 1 97.81 233 LEU B N 1
ATOM 3966 C CA . LEU B 1 233 ? -9.195 7.855 8.641 1 97.81 233 LEU B CA 1
ATOM 3967 C C . LEU B 1 233 ? -9.133 8.938 7.57 1 97.81 233 LEU B C 1
ATOM 3969 O O . LEU B 1 233 ? -8.07 9.195 6.996 1 97.81 233 LEU B O 1
ATOM 3973 N N . LEU B 1 234 ? -10.25 9.539 7.273 1 97.69 234 LEU B N 1
ATOM 3974 C CA . LEU B 1 234 ? -10.289 10.68 6.359 1 97.69 234 LEU B CA 1
ATOM 3975 C C . LEU B 1 234 ? -10.109 11.984 7.117 1 97.69 234 LEU B C 1
ATOM 3977 O O . LEU B 1 234 ? -10.852 12.281 8.055 1 97.69 234 LEU B O 1
ATOM 3981 N N . GLY B 1 235 ? -9.078 12.664 6.727 1 95.69 235 GLY B N 1
ATOM 3982 C CA . GLY B 1 235 ? -8.797 13.938 7.363 1 95.69 235 GLY B CA 1
ATOM 3983 C C . GLY B 1 235 ? -8.906 15.117 6.418 1 95.69 235 GLY B C 1
ATOM 3984 O O . GLY B 1 235 ? -9.312 14.961 5.262 1 95.69 235 GLY B O 1
ATOM 3985 N N . GLY B 1 236 ? -8.531 16.328 6.984 1 90.94 236 GLY B N 1
ATOM 3986 C CA . GLY B 1 236 ? -8.68 17.562 6.25 1 90.94 236 GLY B CA 1
ATOM 3987 C C . GLY B 1 236 ? -9.914 18.359 6.637 1 90.94 236 GLY B C 1
ATOM 3988 O O . GLY B 1 236 ? -10.711 17.891 7.461 1 90.94 236 GLY B O 1
ATOM 3989 N N . ALA B 1 237 ? -10.086 19.5 6.051 1 86.12 237 ALA B N 1
ATOM 3990 C CA . ALA B 1 237 ? -11.164 20.406 6.434 1 86.12 237 ALA B CA 1
ATOM 3991 C C . ALA B 1 237 ? -12.531 19.766 6.207 1 86.12 237 ALA B C 1
ATOM 3993 O O . ALA B 1 237 ? -13.469 20 6.977 1 86.12 237 ALA B O 1
ATOM 3994 N N . VAL B 1 238 ? -12.625 18.953 5.234 1 93.56 238 VAL B N 1
ATOM 3995 C CA . VAL B 1 238 ? -13.906 18.359 4.867 1 93.56 238 VAL B CA 1
ATOM 3996 C C . VAL B 1 238 ? -14.289 17.266 5.871 1 93.56 238 VAL B C 1
ATOM 3998 O O . VAL B 1 238 ? -15.422 16.797 5.883 1 93.56 238 VAL B O 1
ATOM 4001 N N . ALA B 1 239 ? -13.336 16.875 6.684 1 93.25 239 ALA B N 1
ATOM 4002 C CA . ALA B 1 239 ? -13.617 15.875 7.699 1 93.25 239 ALA B CA 1
ATOM 4003 C C . ALA B 1 239 ? -14.711 16.344 8.656 1 93.25 239 ALA B C 1
ATOM 4005 O O . ALA B 1 239 ? -15.375 15.531 9.297 1 93.25 239 ALA B O 1
ATOM 4006 N N . LYS B 1 240 ? -14.922 17.609 8.688 1 91.69 240 LYS B N 1
ATOM 4007 C CA . LYS B 1 240 ? -15.961 18.188 9.539 1 91.69 240 LYS B CA 1
ATOM 4008 C C . LYS B 1 240 ? -17.344 17.75 9.086 1 91.69 240 LYS B C 1
ATOM 4010 O O . LYS B 1 240 ? -18.328 17.875 9.828 1 91.69 240 LYS B O 1
ATOM 4015 N N . GLN B 1 241 ? -17.484 17.234 7.891 1 94 241 GLN B N 1
ATOM 4016 C CA . GLN B 1 241 ? -18.766 16.734 7.383 1 94 241 GLN B CA 1
ATOM 4017 C C . GLN B 1 241 ? -19.125 15.406 8.039 1 94 241 GLN B C 1
ATOM 4019 O O . GLN B 1 241 ? -20.219 14.891 7.84 1 94 241 GLN B O 1
ATOM 4024 N N . ASP B 1 242 ? -18.203 14.797 8.711 1 94.56 242 ASP B N 1
ATOM 4025 C CA . ASP B 1 242 ? -18.422 13.672 9.609 1 94.56 242 ASP B CA 1
ATOM 4026 C C . ASP B 1 242 ? -19.047 12.492 8.867 1 94.56 242 ASP B C 1
ATOM 4028 O O . ASP B 1 242 ? -18.531 12.062 7.836 1 94.56 242 ASP B O 1
ATOM 4032 N N . GLU B 1 243 ? -20.188 12.062 9.352 1 96.56 243 GLU B N 1
ATOM 4033 C CA . GLU B 1 243 ? -20.797 10.852 8.812 1 96.56 243 GLU B CA 1
ATOM 4034 C C . GLU B 1 243 ? -21.25 11.047 7.367 1 96.56 243 GLU B C 1
ATOM 4036 O O . GLU B 1 243 ? -21.234 10.109 6.57 1 96.56 243 GLU B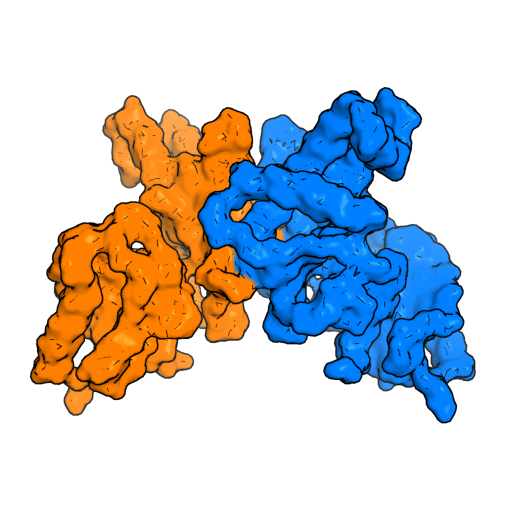 O 1
ATOM 4041 N N . TYR B 1 244 ? -21.594 12.234 7.047 1 97.44 244 TYR B N 1
ATOM 4042 C CA . TYR B 1 244 ? -22 12.508 5.676 1 97.44 244 TYR B CA 1
ATOM 4043 C C . TYR B 1 244 ? -20.875 12.188 4.695 1 97.44 244 TYR B C 1
ATOM 4045 O O . TYR B 1 244 ? -21.109 11.578 3.648 1 97.44 244 TYR B O 1
ATOM 4053 N N . LEU B 1 245 ? -19.688 12.609 5.027 1 97.44 245 LEU B N 1
ATOM 4054 C CA . LEU B 1 245 ? -18.531 12.32 4.18 1 97.44 245 LEU B CA 1
ATOM 4055 C C . LEU B 1 245 ? -18.281 10.82 4.094 1 97.44 245 LEU B C 1
ATOM 4057 O O . LEU B 1 245 ? -18.016 10.297 3.008 1 97.44 245 LEU B O 1
ATOM 4061 N N . VAL B 1 246 ? -18.359 10.133 5.242 1 98.06 246 VAL B N 1
ATOM 4062 C CA . VAL B 1 246 ? -18.141 8.688 5.297 1 98.06 246 VAL B CA 1
ATOM 4063 C C . VAL B 1 246 ? -19.156 7.977 4.402 1 98.06 246 VAL B C 1
ATOM 4065 O O . VAL B 1 246 ? -18.781 7.129 3.588 1 98.06 246 VAL B O 1
ATOM 4068 N N . ASP B 1 247 ? -20.406 8.336 4.531 1 98 247 ASP B N 1
ATOM 4069 C CA . ASP B 1 247 ? -21.469 7.73 3.734 1 98 247 ASP B CA 1
ATOM 4070 C C . ASP B 1 247 ? -21.266 8.008 2.246 1 98 247 ASP B C 1
ATOM 4072 O O . ASP B 1 247 ? -21.484 7.129 1.41 1 98 247 ASP B O 1
ATOM 4076 N N . LEU B 1 248 ? -20.891 9.242 1.974 1 97.69 248 LEU B N 1
ATOM 4077 C CA . LEU B 1 248 ? -20.641 9.664 0.6 1 97.69 248 LEU B CA 1
ATOM 4078 C C . LEU B 1 248 ? -19.578 8.773 -0.043 1 97.69 248 LEU B C 1
ATOM 4080 O O . LEU B 1 248 ? -19.781 8.258 -1.144 1 97.69 248 LEU B O 1
ATOM 4084 N N . VAL B 1 249 ? -18.469 8.508 0.616 1 97.94 249 VAL B N 1
ATOM 4085 C CA . VAL B 1 249 ? -17.359 7.723 0.083 1 97.94 249 VAL B CA 1
ATOM 4086 C C . VAL B 1 249 ? -17.766 6.25 0.006 1 97.94 249 VAL B C 1
ATOM 4088 O O . VAL B 1 249 ? -17.531 5.586 -1.006 1 97.94 249 VAL B O 1
ATOM 4091 N N . ARG B 1 250 ? -18.406 5.711 1.005 1 96.69 250 ARG B N 1
ATOM 4092 C CA . ARG B 1 250 ? -18.797 4.305 1.099 1 96.69 250 ARG B CA 1
ATOM 4093 C C . ARG B 1 250 ? -19.688 3.904 -0.063 1 96.69 250 ARG B C 1
ATOM 4095 O O . ARG B 1 250 ? -19.562 2.809 -0.611 1 96.69 250 ARG B O 1
ATOM 4102 N N . ARG B 1 251 ? -20.562 4.75 -0.39 1 95.44 251 ARG B N 1
ATOM 4103 C CA . ARG B 1 251 ? -21.531 4.391 -1.424 1 95.44 251 ARG B CA 1
ATOM 4104 C C . ARG B 1 251 ? -20.844 4.223 -2.775 1 95.44 251 ARG B C 1
ATOM 4106 O O . ARG B 1 251 ? -21.281 3.416 -3.602 1 95.44 251 ARG B O 1
ATOM 4113 N N . HIS B 1 252 ? -19.812 4.965 -3.004 1 97.38 252 HIS B N 1
ATOM 4114 C CA . HIS B 1 252 ? -19.125 4.852 -4.281 1 97.38 252 HIS B CA 1
ATOM 4115 C C . HIS B 1 252 ? -18.109 3.719 -4.254 1 97.38 252 HIS B C 1
ATOM 4117 O O . HIS B 1 252 ? -17.688 3.229 -5.305 1 97.38 252 HIS B O 1
ATOM 4123 N N . LEU B 1 253 ? -17.656 3.281 -3.057 1 97 253 LEU B N 1
ATOM 4124 C CA . LEU B 1 253 ? -16.625 2.273 -2.916 1 97 253 LEU B CA 1
ATOM 4125 C C . LEU B 1 253 ? -17.031 0.96 -3.566 1 97 253 LEU B C 1
ATOM 4127 O O . LEU B 1 253 ? -16.188 0.211 -4.062 1 97 253 LEU B O 1
ATOM 4131 N N . LYS B 1 254 ? -18.297 0.665 -3.609 1 93.88 254 LYS B N 1
ATOM 4132 C CA . LYS B 1 254 ? -18.828 -0.586 -4.152 1 93.88 254 LYS B CA 1
ATOM 4133 C C . LYS B 1 254 ? -18.484 -0.724 -5.637 1 93.88 254 LYS B C 1
ATOM 4135 O O . LYS B 1 254 ? -18.438 -1.836 -6.164 1 93.88 254 LYS B O 1
ATOM 4140 N N . ASP B 1 255 ? -18.312 0.393 -6.273 1 95.5 255 ASP B N 1
ATOM 4141 C CA . ASP B 1 255 ? -17.984 0.37 -7.695 1 95.5 255 ASP B CA 1
ATOM 4142 C C . ASP B 1 255 ? -16.516 -0.02 -7.914 1 95.5 255 ASP B C 1
ATOM 4144 O O . ASP B 1 255 ? -16.156 -0.475 -9 1 95.5 255 ASP B O 1
ATOM 4148 N N . TYR B 1 256 ? -15.688 0.16 -6.898 1 97.31 256 TYR B N 1
ATOM 4149 C CA . TYR B 1 256 ? -14.25 0.092 -7.121 1 97.31 256 TYR B CA 1
ATOM 4150 C C . TYR B 1 256 ? -13.641 -1.112 -6.41 1 97.31 256 TYR B C 1
ATOM 4152 O O . TYR B 1 256 ? -12.531 -1.537 -6.734 1 97.31 256 TYR B O 1
ATOM 4160 N N . VAL B 1 257 ? -14.289 -1.616 -5.422 1 96.12 257 VAL B N 1
ATOM 4161 C CA . VAL B 1 257 ? -13.781 -2.738 -4.641 1 96.12 257 VAL B CA 1
ATOM 4162 C C . VAL B 1 257 ? -14.75 -3.918 -4.746 1 96.12 257 VAL B C 1
ATOM 4164 O O . VAL B 1 257 ? -15.945 -3.777 -4.473 1 96.12 257 VAL B O 1
ATOM 4167 N N . PRO B 1 258 ? -14.234 -5.07 -5.23 1 90.56 258 PRO B N 1
ATOM 4168 C CA . PRO B 1 258 ? -15.102 -6.246 -5.266 1 90.56 258 PRO B CA 1
ATOM 4169 C C . PRO B 1 258 ? -15.781 -6.52 -3.926 1 90.56 258 PRO B C 1
ATOM 4171 O O . PRO B 1 258 ? -15.172 -6.324 -2.871 1 90.56 258 PRO B O 1
ATOM 4174 N N . GLU B 1 259 ? -16.984 -7.016 -4.121 1 83.62 259 GLU B N 1
ATOM 4175 C CA . GLU B 1 259 ? -17.75 -7.352 -2.93 1 83.62 259 GLU B CA 1
ATOM 4176 C C . GLU B 1 259 ? -17 -8.352 -2.049 1 83.62 259 GLU B C 1
ATOM 4178 O O . GLU B 1 259 ? -16.375 -9.281 -2.555 1 83.62 259 GLU B O 1
ATOM 4183 N N . GLY B 1 260 ? -16.969 -8.242 -0.762 1 80.62 260 GLY B N 1
ATOM 4184 C CA . GLY B 1 260 ? -16.312 -9.156 0.154 1 80.62 260 GLY B CA 1
ATOM 4185 C C . GLY B 1 260 ? -14.945 -8.68 0.599 1 80.62 260 GLY B C 1
ATOM 4186 O O . GLY B 1 260 ? -14.422 -9.133 1.614 1 80.62 260 GLY B O 1
ATOM 4187 N N . LEU B 1 261 ? -14.352 -7.836 -0.295 1 84.81 261 LEU B N 1
ATOM 4188 C CA . LEU B 1 261 ? -13.031 -7.34 0.06 1 84.81 261 LEU B CA 1
ATOM 4189 C C . LEU B 1 261 ? -13.133 -6.07 0.899 1 84.81 261 LEU B C 1
ATOM 4191 O O . LEU B 1 261 ? -12.133 -5.594 1.436 1 84.81 261 LEU B O 1
ATOM 4195 N N . ILE B 1 262 ? -14.289 -5.508 1.006 1 88.44 262 ILE B N 1
ATOM 4196 C CA . ILE B 1 262 ? -14.484 -4.305 1.809 1 88.44 262 ILE B CA 1
ATOM 4197 C C . ILE B 1 262 ? -14.734 -4.691 3.264 1 88.44 262 ILE B C 1
ATOM 4199 O O . ILE B 1 262 ? -15.867 -5.023 3.637 1 88.44 262 ILE B O 1
ATOM 4203 N N . GLN B 1 263 ? -13.719 -4.691 4.035 1 91.62 263 GLN B N 1
ATOM 4204 C CA . GLN B 1 263 ? -13.836 -4.996 5.457 1 91.62 263 GLN B CA 1
ATOM 4205 C C . GLN B 1 263 ? -13.312 -3.846 6.309 1 91.62 263 GLN B C 1
ATOM 4207 O O . GLN B 1 263 ? -13.531 -3.816 7.523 1 91.62 263 GLN B O 1
ATOM 4212 N N . THR B 1 264 ? -12.703 -2.916 5.695 1 95.88 264 THR B N 1
ATOM 4213 C CA . THR B 1 264 ? -12.078 -1.763 6.336 1 95.88 264 THR B CA 1
ATOM 4214 C C . THR B 1 264 ? -13.141 -0.813 6.887 1 95.88 264 THR B C 1
ATOM 4216 O O . THR B 1 264 ? -14.148 -0.549 6.227 1 95.88 264 THR B O 1
ATOM 4219 N N . GLN B 1 265 ? -12.969 -0.367 8.102 1 96.75 265 GLN B N 1
ATOM 4220 C CA . GLN B 1 265 ? -13.789 0.718 8.633 1 96.75 265 GLN B CA 1
ATOM 4221 C C . GLN B 1 265 ? -13.312 2.07 8.109 1 96.75 265 GLN B C 1
ATOM 4223 O O . GLN B 1 265 ? -12.117 2.258 7.855 1 96.75 265 GLN B O 1
ATOM 4228 N N . ILE B 1 266 ? -14.234 2.963 7.941 1 97.5 266 ILE B N 1
ATOM 4229 C CA . ILE B 1 266 ? -13.898 4.324 7.531 1 97.5 266 ILE B CA 1
ATOM 4230 C C . ILE B 1 266 ? -14.445 5.316 8.555 1 97.5 266 ILE B C 1
ATOM 4232 O O . ILE B 1 266 ? -15.617 5.242 8.945 1 97.5 266 ILE B O 1
ATOM 4236 N N . LYS B 1 267 ? -13.625 6.156 9.055 1 97.44 267 LYS B N 1
ATOM 4237 C CA . LYS B 1 267 ? -13.984 7.25 9.953 1 97.44 267 LYS B CA 1
ATOM 4238 C C . LYS B 1 267 ? -13.344 8.562 9.508 1 97.44 267 LYS B C 1
ATOM 4240 O O . LYS B 1 267 ? -12.531 8.578 8.586 1 97.44 267 LYS B O 1
ATOM 4245 N N . VAL B 1 268 ? -13.75 9.633 10.109 1 97.12 268 VAL B N 1
ATOM 4246 C CA . VAL B 1 268 ? -13.133 10.938 9.867 1 97.12 268 VAL B CA 1
ATOM 4247 C C . VAL B 1 268 ? -12.273 11.328 11.07 1 97.12 268 VAL B C 1
ATOM 4249 O O . VAL B 1 268 ? -12.484 10.836 12.18 1 97.12 268 VAL B O 1
ATOM 4252 N N . SER B 1 269 ? -11.234 12.125 10.773 1 94.88 269 SER B N 1
ATOM 4253 C CA . SER B 1 269 ? -10.438 12.672 11.867 1 94.88 269 SER B CA 1
ATOM 4254 C C . SER B 1 269 ? -11.273 13.578 12.766 1 94.88 269 SER B C 1
ATOM 4256 O O . SER B 1 269 ? -12.234 14.203 12.305 1 94.88 269 SER B O 1
ATOM 4258 N N . HIS B 1 270 ? -10.891 13.578 14.023 1 91.38 270 HIS B N 1
ATOM 4259 C CA . HIS B 1 270 ? -11.719 14.281 15 1 91.38 270 HIS B CA 1
ATOM 4260 C C . HIS B 1 270 ? -10.961 15.445 15.633 1 91.38 270 HIS B C 1
ATOM 4262 O O . HIS B 1 270 ? -11.562 16.438 16.031 1 91.38 270 HIS B O 1
ATOM 4268 N N . LEU B 1 271 ? -9.664 15.391 15.734 1 90.38 271 LEU B N 1
ATOM 4269 C CA . LEU B 1 271 ? -8.867 16.328 16.516 1 90.38 271 LEU B CA 1
ATOM 4270 C C . LEU B 1 271 ? -8.672 17.641 15.742 1 90.38 271 LEU B C 1
ATOM 4272 O O . LEU B 1 271 ? -8.312 18.656 16.328 1 90.38 271 LEU B O 1
ATOM 4276 N N . ALA B 1 272 ? -8.875 17.594 14.438 1 80.75 272 ALA B N 1
ATOM 4277 C CA . ALA B 1 272 ? -8.727 18.781 13.602 1 80.75 272 ALA B CA 1
ATOM 4278 C C . ALA B 1 272 ? -7.34 19.391 13.75 1 80.75 272 ALA B C 1
ATOM 4280 O O . ALA B 1 272 ? -6.332 18.688 13.594 1 80.75 272 ALA B O 1
ATOM 4281 N N . ASN B 1 273 ? -7.293 20.609 14.211 1 77.06 273 ASN B N 1
ATOM 4282 C CA . ASN B 1 273 ? -6.059 21.391 14.211 1 77.06 273 ASN B CA 1
ATOM 4283 C C . ASN B 1 273 ? -5.109 20.938 15.312 1 77.06 273 ASN B C 1
ATOM 4285 O O . ASN B 1 273 ? -3.93 21.297 15.312 1 77.06 273 ASN B O 1
ATOM 4289 N N . LYS B 1 274 ? -5.555 20.062 16.172 1 90.94 274 LYS B N 1
ATOM 4290 C CA . LYS B 1 274 ? -4.73 19.625 17.297 1 90.94 274 LYS B CA 1
ATOM 4291 C C . LYS B 1 274 ? -3.947 18.375 16.953 1 90.94 274 LYS B C 1
ATOM 4293 O O . LYS B 1 274 ? -3.004 18 17.656 1 90.94 274 LYS B O 1
ATOM 4298 N N . ALA B 1 275 ? -4.355 17.766 15.875 1 92.44 275 ALA B N 1
ATOM 4299 C CA . ALA B 1 275 ? -3.82 16.453 15.57 1 92.44 275 ALA B CA 1
ATOM 4300 C C . ALA B 1 275 ? -2.312 16.5 15.344 1 92.44 275 ALA B C 1
ATOM 4302 O O . ALA B 1 275 ? -1.572 15.656 15.836 1 92.44 275 ALA B O 1
ATOM 4303 N N . GLN B 1 276 ? -1.894 17.547 14.703 1 94.75 276 GLN B N 1
ATOM 4304 C CA . GLN B 1 276 ? -0.483 17.641 14.344 1 94.75 276 GLN B CA 1
ATOM 4305 C C . GLN B 1 276 ? 0.382 17.922 15.562 1 94.75 276 GLN B C 1
ATOM 4307 O O . GLN B 1 276 ? 1.467 17.359 15.711 1 94.75 276 GLN B O 1
ATOM 4312 N N . LEU B 1 277 ? -0.119 18.75 16.422 1 96.56 277 LEU B N 1
ATOM 4313 C CA . LEU B 1 277 ? 0.63 19.031 17.641 1 96.56 277 LEU B CA 1
ATOM 4314 C C . LEU B 1 277 ? 0.731 17.781 18.516 1 96.56 277 LEU B C 1
ATOM 4316 O O . LEU B 1 277 ? 1.816 17.453 19 1 96.56 277 LEU B O 1
ATOM 4320 N N . LEU B 1 278 ? -0.342 17.141 18.703 1 96 278 LEU B N 1
ATOM 4321 C CA . LEU B 1 278 ? -0.331 15.922 19.5 1 96 278 LEU B CA 1
ATOM 4322 C C . LEU B 1 278 ? 0.509 14.844 18.828 1 96 278 LEU B C 1
ATOM 4324 O O . LEU B 1 278 ? 1.28 14.148 19.484 1 96 278 LEU B O 1
ATOM 4328 N N . GLY B 1 279 ? 0.362 14.75 17.531 1 96.44 279 GLY B N 1
ATOM 4329 C CA . GLY B 1 279 ? 1.097 13.742 16.781 1 96.44 279 GLY B CA 1
ATOM 4330 C C . GLY B 1 279 ? 2.6 13.945 16.844 1 96.44 279 GLY B C 1
ATOM 4331 O O . GLY B 1 279 ? 3.361 12.977 16.797 1 96.44 279 GLY B O 1
ATOM 4332 N N . GLY B 1 280 ? 3.018 15.156 16.906 1 96.44 280 GLY B N 1
ATOM 4333 C CA . GLY B 1 280 ? 4.438 15.453 16.969 1 96.44 280 GLY B CA 1
ATOM 4334 C C . GLY B 1 280 ? 5.117 14.836 18.188 1 96.44 280 GLY B C 1
ATOM 4335 O O . GLY B 1 280 ? 6.289 14.453 18.109 1 96.44 280 GLY B O 1
ATOM 4336 N N . ILE B 1 281 ? 4.383 14.688 19.266 1 96.5 281 ILE B N 1
ATOM 4337 C CA . ILE B 1 281 ? 5.012 14.203 20.484 1 96.5 281 ILE B CA 1
ATOM 4338 C C . ILE B 1 281 ? 4.648 12.742 20.703 1 96.5 281 ILE B C 1
ATOM 4340 O O . ILE B 1 281 ? 5.008 12.156 21.734 1 96.5 281 ILE B O 1
ATOM 4344 N N . ALA B 1 282 ? 3.969 12.172 19.828 1 94.25 282 ALA B N 1
ATOM 4345 C CA . ALA B 1 282 ? 3.408 10.836 20.016 1 94.25 282 ALA B CA 1
ATOM 4346 C C . ALA B 1 282 ? 4.504 9.812 20.312 1 94.25 282 ALA B C 1
ATOM 4348 O O . ALA B 1 282 ? 4.312 8.906 21.125 1 94.25 282 ALA B O 1
ATOM 4349 N N . GLU B 1 283 ? 5.641 9.977 19.719 1 92.25 283 GLU B N 1
ATOM 4350 C CA . GLU B 1 283 ? 6.734 9.023 19.891 1 92.25 283 GLU B CA 1
ATOM 4351 C C . GLU B 1 283 ? 7.453 9.25 21.219 1 92.25 283 GLU B C 1
ATOM 4353 O O . GLU B 1 283 ? 8.289 8.43 21.625 1 92.25 283 GLU B O 1
ATOM 4358 N N . LEU B 1 284 ? 7.152 10.328 21.812 1 94.88 284 LEU B N 1
ATOM 4359 C CA . LEU B 1 284 ? 7.84 10.703 23.047 1 94.88 284 LEU B CA 1
ATOM 4360 C C . LEU B 1 284 ? 7.016 10.32 24.266 1 94.88 284 LEU B C 1
ATOM 4362 O O . LEU B 1 284 ? 7.527 10.32 25.391 1 94.88 284 LEU B O 1
ATOM 4366 N N . VAL B 1 285 ? 5.766 10.07 23.969 1 90.75 285 VAL B N 1
ATOM 4367 C CA . VAL B 1 285 ? 4.887 9.82 25.109 1 90.75 285 VAL B CA 1
ATOM 4368 C C . VAL B 1 285 ? 4.711 8.32 25.312 1 90.75 285 VAL B C 1
ATOM 4370 O O . VAL B 1 285 ? 4.684 7.559 24.344 1 90.75 285 VAL B O 1
ATOM 4373 N N . ASP B 1 286 ? 4.934 7.785 26.453 1 69.62 286 ASP B N 1
ATOM 4374 C CA . ASP B 1 286 ? 4.68 6.391 26.781 1 69.62 286 ASP B CA 1
ATOM 4375 C C . ASP B 1 286 ? 3.184 6.129 26.953 1 69.62 286 ASP B C 1
ATOM 4377 O O . ASP B 1 286 ? 2.537 6.699 27.828 1 69.62 286 ASP B O 1
ATOM 4381 N N . ILE B 1 287 ? 2.578 5.867 25.859 1 55.12 287 ILE B N 1
ATOM 4382 C CA . ILE B 1 287 ? 1.187 5.551 26.156 1 55.12 287 ILE B CA 1
ATOM 4383 C C . ILE B 1 287 ? 1.038 4.047 26.391 1 55.12 287 ILE B C 1
ATOM 4385 O O . ILE B 1 287 ? 1.673 3.242 25.703 1 55.12 287 ILE B O 1
#

InterPro domains:
  IPR000600 ROK family [PF00480] (5-281)
  IPR000600 ROK family [PTHR18964] (2-280)
  IPR043129 ATPase, nucleotide binding domain [SSF53067] (4-282)

pLDDT: mean 94.88, std 5.18, range [55.03, 98.75]

Secondary structure (DSSP, 8-state):
--EEEEEEEE-SSEEEEEEE-TT--EEEEEEEE-GGGGGGHHHHHHHHHHHHHHHHSEEEEEEEEESSEE-TTSSEEE--TTSTT-TT--HHHHHHHHH-S-EEEEEHHHHHHHHHHHHSTTTT-SEEEEEEESSSEEEEEEETTEE---SSS----GGG-S-BTTTTB-HHHHHSHHHHHHHHGGGT--HHHHHHHHHTT-HHHHHHHHHHHHHHHHHHHHHHHHH--SEEEEESGGGGGTHHHHHHHHHHHTTTS-TT----EEEE--SGGGHHHHHHTGGGS--/--EEEEEEEE-SSEEEEEEE-TT--EEEEEEEE-GGGGGGHHHHHHHHHHHHHHHHSEEEEEEEEESSEE-TTSSEEE--TTSTT-TT--HHHHHHHHH-S-EEEEEHHHHHHHHHHHHSTTTT-SEEEEEEESSSEEEEEEETTEE---SSS----GGG-S-BTTTTB-HHHHHSHHHHHHHHGGGT--HHHHHHHHHTT-HHHHHHHHHHHHHHHHHHHHHHHHH--SEEEEESGGGGGTHHHHHHHHHHHTTTS-TT----EEEE--SGGGHHHHHHTGGGS--

Radius of gyration: 26.09 Å; Cα contacts (8 Å, |Δi|>4): 1306; chains: 2; bounding box: 53×78×75 Å

Solvent-accessible surface area (backbone atoms only — not comparable to full-atom values): 28440 Å² total; per-residue (Å²): 130,81,54,25,30,40,18,27,32,39,48,59,60,37,31,37,34,31,36,27,39,89,86,71,44,75,78,43,76,51,71,47,71,20,64,52,26,54,93,54,32,46,62,52,46,53,48,52,49,49,54,55,44,54,75,75,42,52,68,69,29,38,9,29,7,23,69,44,36,43,36,97,74,22,22,26,66,38,52,61,84,64,34,46,86,42,52,64,39,50,53,28,57,53,50,24,68,74,66,73,38,60,54,40,49,37,25,37,50,45,7,31,46,40,12,20,32,72,75,30,74,40,49,87,60,51,35,36,34,30,40,34,32,30,82,44,33,42,33,28,37,37,46,82,86,37,77,58,36,44,70,76,48,50,21,28,38,51,24,52,29,76,57,35,82,88,79,70,37,28,36,20,66,58,39,6,47,42,39,50,37,61,58,30,51,80,68,75,41,52,61,69,52,36,52,52,39,23,74,70,61,38,63,69,38,34,50,54,52,49,55,41,26,40,45,42,16,54,58,51,33,45,46,41,30,44,47,16,35,49,30,36,33,35,27,45,77,66,20,77,52,40,67,58,48,46,54,47,26,55,68,41,30,66,80,51,37,63,86,85,68,79,73,55,43,72,48,42,49,66,51,65,88,48,12,24,37,48,14,11,34,44,88,74,51,88,122,130,82,54,26,32,41,18,27,32,39,47,58,61,38,30,37,36,32,34,27,39,91,86,70,43,75,77,44,74,50,70,49,72,20,65,53,27,53,92,54,33,47,63,51,47,53,50,52,52,50,53,55,45,53,76,74,42,52,67,68,29,37,8,29,8,23,68,45,36,43,37,97,75,24,22,26,65,38,49,60,85,64,36,45,87,40,51,64,42,51,54,29,57,54,49,24,70,73,66,74,37,59,56,41,49,37,24,37,51,46,6,32,46,38,12,20,32,72,76,30,77,38,48,86,60,51,34,35,34,31,42,34,32,30,80,46,33,43,33,27,36,36,47,82,84,38,76,58,35,45,70,77,48,50,22,29,39,50,23,52,28,77,58,34,83,89,78,70,38,28,36,19,66,57,38,6,48,43,38,51,38,60,59,29,52,82,68,76,40,52,62,68,54,37,51,51,39,24,75,72,60,37,63,70,38,33,50,54,51,48,54,40,27,40,46,42,16,54,57,53,32,45,46,43,31,43,46,16,34,49,29,36,33,35,28,45,77,64,21,76,51,41,66,58,49,45,51,48,26,55,67,41,30,63,81,52,38,6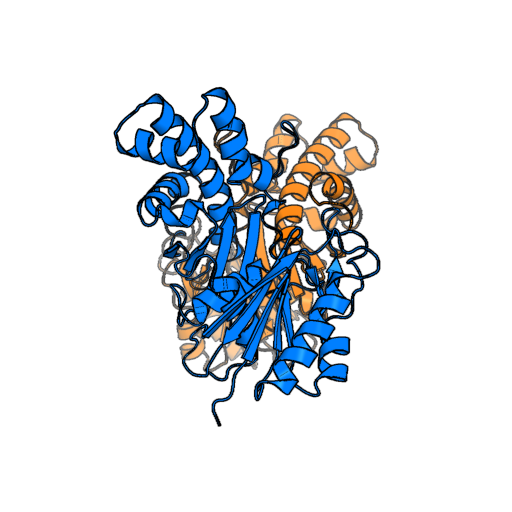2,88,87,70,77,73,54,43,71,49,42,49,67,51,66,88,48,11,24,38,49,13,10,33,45,88,74,50,89,124